Protein AF-A0A212PGL7-F1 (afdb_monomer_lite)

Structure (mmCIF, N/CA/C/O backbone):
data_AF-A0A212PGL7-F1
#
_entry.id   AF-A0A212PGL7-F1
#
loop_
_atom_site.group_PDB
_atom_site.id
_atom_site.type_symbol
_atom_site.label_atom_id
_atom_site.label_alt_id
_atom_site.label_comp_id
_atom_site.label_asym_id
_atom_site.label_entity_id
_atom_site.label_seq_id
_atom_site.pdbx_PDB_ins_code
_atom_site.Cartn_x
_atom_site.Cartn_y
_atom_site.Cartn_z
_atom_site.occupancy
_atom_site.B_iso_or_equiv
_atom_site.auth_seq_id
_atom_site.auth_comp_id
_atom_site.auth_asym_id
_atom_site.auth_atom_id
_atom_site.pdbx_PDB_model_num
ATOM 1 N N . MET A 1 1 ? -39.224 -59.302 7.781 1.00 40.62 1 MET A N 1
ATOM 2 C CA . MET A 1 1 ? -39.111 -58.197 6.806 1.00 40.62 1 MET A CA 1
ATOM 3 C C . MET A 1 1 ? -37.762 -57.538 7.035 1.00 40.62 1 MET A C 1
ATOM 5 O O . MET A 1 1 ? -37.390 -57.344 8.183 1.00 40.62 1 MET A O 1
ATOM 9 N N . LEU A 1 2 ? -36.988 -57.406 5.962 1.00 32.88 2 LEU A N 1
ATOM 10 C CA . LEU A 1 2 ? -35.527 -57.334 5.933 1.00 32.88 2 LEU A CA 1
ATOM 11 C C . LEU A 1 2 ? -35.011 -55.883 6.040 1.00 32.88 2 LEU A C 1
ATOM 13 O O . LEU A 1 2 ? -35.643 -54.968 5.524 1.00 32.88 2 LEU A O 1
ATOM 17 N N . ASN A 1 3 ? -33.850 -55.724 6.681 1.00 39.56 3 ASN A N 1
ATOM 18 C CA . ASN A 1 3 ? -33.019 -54.516 6.762 1.00 39.56 3 ASN A CA 1
ATOM 19 C C . ASN A 1 3 ? -32.731 -53.869 5.394 1.00 39.56 3 ASN A C 1
ATOM 21 O O . ASN A 1 3 ? -32.382 -54.588 4.459 1.00 39.56 3 ASN A O 1
ATOM 25 N N . LEU A 1 4 ? -32.670 -52.530 5.329 1.00 32.28 4 LEU A N 1
ATOM 26 C CA . LEU A 1 4 ? -31.783 -51.854 4.377 1.00 32.28 4 LEU A CA 1
ATOM 27 C C . LEU A 1 4 ? -31.206 -50.550 4.952 1.00 32.28 4 LEU A C 1
ATOM 29 O O . LEU A 1 4 ? -31.919 -49.671 5.427 1.00 32.28 4 LEU A O 1
ATOM 33 N N . ARG A 1 5 ? -29.875 -50.499 4.936 1.00 40.53 5 ARG A N 1
ATOM 34 C CA . ARG A 1 5 ? -28.955 -49.491 5.471 1.00 40.53 5 ARG A CA 1
ATOM 35 C C . ARG A 1 5 ? -28.359 -48.692 4.296 1.00 40.53 5 ARG A C 1
ATOM 37 O O . ARG A 1 5 ? -28.037 -49.305 3.290 1.00 40.53 5 ARG A O 1
ATOM 44 N N . TYR A 1 6 ? -28.166 -47.383 4.503 1.00 41.53 6 TYR A N 1
ATOM 45 C CA . TYR A 1 6 ? -27.217 -46.438 3.871 1.00 41.53 6 TYR A CA 1
ATOM 46 C C . TYR A 1 6 ? -27.016 -46.418 2.341 1.00 41.53 6 TYR A C 1
ATOM 48 O O . TYR A 1 6 ? -26.424 -47.332 1.785 1.00 41.53 6 TYR A O 1
ATOM 56 N N . MET A 1 7 ? -27.281 -45.257 1.719 1.00 32.94 7 MET A N 1
ATOM 57 C CA . MET A 1 7 ? -26.305 -44.565 0.851 1.00 32.94 7 MET A CA 1
ATOM 58 C C . MET A 1 7 ? -26.788 -43.131 0.548 1.00 32.94 7 MET A C 1
ATOM 60 O O . MET A 1 7 ? -27.557 -42.905 -0.381 1.00 32.94 7 MET A O 1
ATOM 64 N N . LEU A 1 8 ? -26.358 -42.147 1.347 1.00 35.44 8 LEU A N 1
ATOM 65 C CA . LEU A 1 8 ? -26.361 -40.747 0.912 1.00 35.44 8 LEU A CA 1
ATOM 66 C C . LEU A 1 8 ? -25.058 -40.553 0.128 1.00 35.44 8 LEU A C 1
ATOM 68 O O . LEU A 1 8 ? -23.976 -40.625 0.707 1.00 35.44 8 LEU A O 1
ATOM 72 N N . LEU A 1 9 ? -25.163 -40.388 -1.190 1.00 31.33 9 LEU A N 1
ATOM 73 C CA . LEU A 1 9 ? -24.034 -40.057 -2.052 1.00 31.33 9 LEU A CA 1
ATOM 74 C C . LEU A 1 9 ? -23.623 -38.604 -1.760 1.00 31.33 9 LEU A C 1
ATOM 76 O O . LEU A 1 9 ? -24.247 -37.660 -2.241 1.00 31.33 9 LEU A O 1
ATOM 80 N N . SER A 1 10 ? -22.589 -38.414 -0.947 1.00 36.22 10 SER A N 1
ATOM 81 C CA . SER A 1 10 ? -21.843 -37.161 -0.886 1.00 36.22 10 SER A CA 1
ATOM 82 C C . SER A 1 10 ? -21.049 -37.022 -2.186 1.00 36.22 10 SER A C 1
ATOM 84 O O . SER A 1 10 ? -20.003 -37.643 -2.370 1.00 36.22 10 SER A O 1
ATOM 86 N N . LEU A 1 11 ? -21.572 -36.225 -3.121 1.00 34.06 11 LEU A N 1
ATOM 87 C CA . LEU A 1 11 ? -20.849 -35.812 -4.318 1.00 34.06 11 LEU A CA 1
ATOM 88 C C . LEU A 1 11 ? -19.736 -34.846 -3.884 1.00 34.06 11 LEU A C 1
ATOM 90 O O . LEU A 1 11 ? -19.938 -33.637 -3.800 1.00 34.06 11 LEU A O 1
ATOM 94 N N . LEU A 1 12 ? -18.569 -35.396 -3.547 1.00 35.41 12 LEU A N 1
ATOM 95 C CA . LEU A 1 12 ? -17.335 -34.633 -3.408 1.00 35.41 12 LEU A CA 1
ATOM 96 C C . LEU A 1 12 ? -17.023 -34.057 -4.799 1.00 35.41 12 LEU A C 1
ATOM 98 O O . LEU A 1 12 ? -16.531 -34.771 -5.673 1.00 35.41 12 LEU A O 1
ATOM 102 N N . MET A 1 13 ? -17.356 -32.786 -5.041 1.00 37.06 13 MET A N 1
ATOM 103 C CA . MET A 1 13 ? -16.777 -32.067 -6.171 1.00 37.06 13 MET A CA 1
ATOM 104 C C . MET A 1 13 ? -15.282 -31.942 -5.889 1.00 37.06 13 MET A C 1
ATOM 106 O O . MET A 1 13 ? -14.848 -31.093 -5.114 1.00 37.06 13 MET A O 1
ATOM 110 N N . LEU A 1 14 ? -14.500 -32.833 -6.497 1.00 35.38 14 LEU A N 1
ATOM 111 C CA . LEU A 1 14 ? -13.075 -32.631 -6.684 1.00 35.38 14 LEU A CA 1
ATOM 112 C C . LEU A 1 14 ? -12.944 -31.385 -7.569 1.00 35.38 14 LEU A C 1
ATOM 114 O O . LEU A 1 14 ? -13.048 -31.472 -8.790 1.00 35.38 14 LEU A O 1
ATOM 118 N N . VAL A 1 15 ? -12.786 -30.211 -6.959 1.00 38.84 15 VAL A N 1
ATOM 119 C CA . VAL A 1 15 ? -12.237 -29.060 -7.675 1.00 38.84 15 VAL A CA 1
ATOM 120 C C . VAL A 1 15 ? -10.822 -29.494 -8.041 1.00 38.84 15 VAL A C 1
ATOM 122 O O . VAL A 1 15 ? -10.036 -29.768 -7.129 1.00 38.84 15 VAL A O 1
ATOM 125 N N . PRO A 1 16 ? -10.473 -29.641 -9.331 1.00 37.75 16 PRO A N 1
ATOM 126 C CA . PRO A 1 16 ? -9.085 -29.832 -9.678 1.00 37.75 16 PRO A CA 1
ATOM 127 C C . PRO A 1 16 ? -8.395 -28.561 -9.199 1.00 37.75 16 PRO A C 1
ATOM 129 O O . PRO A 1 16 ? -8.667 -27.475 -9.712 1.00 37.75 16 PRO A O 1
ATOM 132 N N . ALA A 1 17 ? -7.533 -28.689 -8.193 1.00 41.12 17 ALA A N 1
ATOM 133 C CA . ALA A 1 17 ? -6.483 -27.719 -7.967 1.00 41.12 17 ALA A CA 1
ATOM 134 C C . ALA A 1 17 ? -5.600 -27.780 -9.216 1.00 41.12 17 ALA A C 1
ATOM 136 O O . ALA A 1 17 ? -4.614 -28.512 -9.274 1.00 41.12 17 ALA A O 1
ATOM 137 N N . GLY A 1 18 ? -6.030 -27.090 -10.274 1.00 37.53 18 GLY A N 1
ATOM 138 C CA . GLY A 1 18 ? -5.170 -26.752 -11.380 1.00 37.53 18 GLY A CA 1
ATOM 139 C C . GLY A 1 18 ? -4.070 -25.924 -10.757 1.00 37.53 18 GLY A C 1
ATOM 140 O O . GLY A 1 18 ? -4.299 -24.774 -10.393 1.00 37.53 18 GLY A O 1
ATOM 141 N N . ALA A 1 19 ? -2.907 -26.539 -10.553 1.00 40.03 19 ALA A N 1
ATOM 142 C CA . ALA A 1 19 ? -1.693 -25.788 -10.341 1.00 40.03 19 ALA A CA 1
ATOM 143 C C . ALA A 1 19 ? -1.639 -24.792 -11.500 1.00 40.03 19 ALA A C 1
ATOM 145 O O . ALA A 1 19 ? -1.510 -25.197 -12.657 1.00 40.03 19 ALA A O 1
ATOM 146 N N . LEU A 1 20 ? -1.851 -23.510 -11.199 1.00 38.19 20 LEU A N 1
ATOM 147 C CA . LEU A 1 20 ? -1.552 -22.435 -12.126 1.00 38.19 20 LEU A CA 1
ATOM 148 C C . LEU A 1 20 ? -0.067 -22.599 -12.424 1.00 38.19 20 LEU A C 1
ATOM 150 O O . LEU A 1 20 ? 0.782 -22.276 -11.594 1.00 38.19 20 LEU A O 1
ATOM 154 N N . ALA A 1 21 ? 0.243 -23.221 -13.561 1.00 40.22 21 ALA A N 1
ATOM 155 C CA . ALA A 1 21 ? 1.594 -23.238 -14.070 1.00 40.22 21 ALA A CA 1
ATOM 156 C C . ALA A 1 21 ? 2.000 -21.771 -14.172 1.00 40.22 21 ALA A C 1
ATOM 158 O O . ALA A 1 21 ? 1.313 -20.988 -14.833 1.00 40.22 21 ALA A O 1
ATOM 159 N N . ALA A 1 22 ? 3.064 -21.390 -13.461 1.00 38.34 22 ALA A N 1
ATOM 160 C CA . ALA A 1 22 ? 3.652 -20.077 -13.646 1.00 38.34 22 ALA A CA 1
ATOM 161 C C . ALA A 1 22 ? 3.856 -19.884 -15.158 1.00 38.34 22 ALA A C 1
ATOM 163 O O . ALA A 1 22 ? 4.345 -20.817 -15.812 1.00 38.34 22 ALA A O 1
ATOM 164 N N . PRO A 1 23 ? 3.428 -18.749 -15.736 1.00 46.75 23 PRO A N 1
ATOM 165 C CA . PRO A 1 23 ? 3.606 -18.516 -17.159 1.00 46.75 23 PRO A CA 1
ATOM 166 C C . PRO A 1 23 ? 5.081 -18.733 -17.500 1.00 46.75 23 PRO A C 1
ATOM 168 O O . PRO A 1 23 ? 5.967 -18.283 -16.770 1.00 46.75 23 PRO A O 1
ATOM 171 N N . ALA A 1 24 ? 5.344 -19.486 -18.570 1.00 53.84 24 ALA A N 1
ATOM 172 C CA . ALA A 1 24 ? 6.706 -19.695 -19.035 1.00 53.84 24 ALA A CA 1
ATOM 173 C C . ALA A 1 24 ? 7.355 -18.322 -19.250 1.00 53.84 24 ALA A C 1
ATOM 175 O O . ALA A 1 24 ? 6.791 -17.476 -19.946 1.00 53.84 24 ALA A O 1
ATOM 176 N N . ILE A 1 25 ? 8.508 -18.090 -18.619 1.00 57.72 25 ILE A N 1
ATOM 177 C CA . ILE A 1 25 ? 9.246 -16.834 -18.757 1.00 57.72 25 ILE A CA 1
ATOM 178 C C . ILE A 1 25 ? 9.606 -16.675 -20.233 1.00 57.72 25 ILE A C 1
ATOM 180 O O . ILE A 1 25 ? 10.371 -17.465 -20.785 1.00 57.72 25 ILE A O 1
ATOM 184 N N . GLN A 1 26 ? 9.032 -15.660 -20.869 1.00 68.56 26 GLN A N 1
ATOM 185 C CA . GLN A 1 26 ? 9.339 -15.307 -22.243 1.00 68.56 26 GLN A CA 1
ATOM 186 C C . GLN A 1 26 ? 10.597 -14.438 -22.261 1.00 68.56 26 GLN A C 1
ATOM 188 O O . GLN A 1 26 ? 10.611 -13.346 -21.696 1.00 68.56 26 GLN A O 1
ATOM 193 N N . LEU A 1 27 ? 11.669 -14.946 -22.868 1.00 74.50 27 LEU A N 1
ATOM 194 C CA . LEU A 1 27 ? 12.913 -14.198 -23.035 1.00 74.50 27 LEU A CA 1
ATOM 195 C C . LEU A 1 27 ? 12.849 -13.337 -24.303 1.00 74.50 27 LEU A C 1
ATOM 197 O O . LEU A 1 27 ? 12.270 -13.785 -25.295 1.00 74.50 27 LEU A O 1
ATOM 201 N N . PRO A 1 28 ? 13.442 -12.132 -24.293 1.00 78.31 28 PRO A N 1
ATOM 202 C CA . PRO A 1 28 ? 13.680 -11.356 -25.500 1.00 78.31 28 PRO A CA 1
ATOM 203 C C . PRO A 1 28 ? 14.437 -12.137 -26.567 1.00 78.31 28 PRO A C 1
ATOM 205 O O . PRO A 1 28 ? 15.391 -12.840 -26.238 1.00 78.31 28 PRO A O 1
ATOM 208 N N . GLN A 1 29 ? 14.081 -11.924 -27.833 1.00 86.12 29 GLN A N 1
ATOM 209 C CA . GLN A 1 29 ? 15.065 -12.065 -28.905 1.00 86.12 29 GLN A CA 1
ATOM 210 C C . GLN A 1 29 ? 16.210 -11.071 -28.664 1.00 86.12 29 GLN A C 1
ATOM 212 O O . GLN A 1 29 ? 15.991 -9.961 -28.177 1.00 86.12 29 GLN A O 1
ATOM 217 N N . THR A 1 30 ? 17.427 -11.458 -29.021 1.00 77.62 30 THR A N 1
ATOM 218 C CA . THR A 1 30 ? 18.647 -10.649 -28.839 1.00 77.62 30 THR A CA 1
ATOM 219 C C . THR A 1 30 ? 18.775 -9.482 -29.825 1.00 77.62 30 THR A C 1
ATOM 221 O O . THR A 1 30 ? 19.665 -8.642 -29.680 1.00 77.62 30 THR A O 1
ATOM 224 N N . GLY A 1 31 ? 17.912 -9.460 -30.845 1.00 79.06 31 GLY A N 1
ATOM 225 C CA . GLY A 1 31 ? 17.992 -8.553 -31.986 1.00 79.06 31 GLY A CA 1
ATOM 226 C C . GLY A 1 31 ? 18.817 -9.090 -33.158 1.00 79.06 31 GLY A C 1
ATOM 227 O O . GLY A 1 31 ? 18.756 -8.502 -34.229 1.00 79.06 31 GLY A O 1
ATOM 228 N N . GLN A 1 32 ? 19.534 -10.215 -33.022 1.00 81.94 32 GLN A N 1
ATOM 229 C CA . GLN A 1 32 ? 20.301 -10.765 -34.143 1.00 81.94 32 GLN A CA 1
ATOM 230 C C . GLN A 1 32 ? 19.368 -11.292 -35.246 1.00 81.94 32 GLN A C 1
ATOM 232 O O . GLN A 1 32 ? 18.540 -12.175 -35.012 1.00 81.94 32 GLN A O 1
ATOM 237 N N . THR A 1 33 ? 19.510 -10.756 -36.461 1.00 85.00 33 THR A N 1
ATOM 238 C CA . THR A 1 33 ? 18.736 -11.191 -37.635 1.00 85.00 33 THR A CA 1
ATOM 239 C C . THR A 1 33 ? 19.584 -11.873 -38.711 1.00 85.00 33 THR A C 1
ATOM 241 O O . THR A 1 33 ? 19.052 -12.710 -39.448 1.00 85.00 33 THR A O 1
ATOM 244 N N . SER A 1 34 ? 20.881 -11.574 -38.762 1.00 84.94 34 SER A N 1
ATOM 245 C CA . SER A 1 34 ? 21.840 -12.121 -39.726 1.00 84.94 34 SER A CA 1
ATOM 246 C C . SER A 1 34 ? 22.631 -13.311 -39.172 1.00 84.94 34 SER A C 1
ATOM 248 O O . SER A 1 34 ? 22.747 -13.481 -37.958 1.00 84.94 34 SER A O 1
ATOM 250 N N . CYS A 1 35 ? 23.172 -14.138 -40.072 1.00 84.69 35 CYS A N 1
ATOM 251 C CA . CYS A 1 35 ? 24.060 -15.255 -39.745 1.00 84.69 35 CYS A CA 1
ATOM 252 C C . CYS A 1 35 ? 25.445 -15.033 -40.355 1.00 84.69 35 CYS A C 1
ATOM 254 O O . CYS A 1 35 ? 25.581 -14.314 -41.342 1.00 84.69 35 CYS A O 1
ATOM 256 N N . TYR A 1 36 ? 26.471 -15.677 -39.799 1.00 80.38 36 TYR A N 1
ATOM 257 C CA . TYR A 1 36 ? 27.863 -15.453 -40.199 1.00 80.38 36 TYR A CA 1
ATOM 258 C C . TYR A 1 36 ? 28.594 -16.767 -40.484 1.00 80.38 36 TYR A C 1
ATOM 260 O O . TYR A 1 36 ? 28.324 -17.802 -39.866 1.00 80.38 36 TYR A O 1
ATOM 268 N N . ASP A 1 37 ? 29.521 -16.747 -41.442 1.00 77.25 37 ASP A N 1
ATOM 269 C CA . ASP A 1 37 ? 30.426 -17.870 -41.689 1.00 77.25 37 ASP A CA 1
ATOM 270 C C . ASP A 1 37 ? 31.614 -17.876 -40.701 1.00 77.25 37 ASP A C 1
ATOM 272 O O . ASP A 1 37 ? 31.774 -16.989 -39.868 1.00 77.25 37 ASP A O 1
ATOM 276 N N . ALA A 1 38 ? 32.492 -18.883 -40.775 1.00 75.75 38 ALA A N 1
ATOM 277 C CA . ALA A 1 38 ? 33.654 -18.964 -39.874 1.00 75.75 38 ALA A CA 1
ATOM 278 C C . ALA A 1 38 ? 34.794 -17.985 -40.200 1.00 75.75 38 ALA A C 1
ATOM 280 O O . ALA A 1 38 ? 35.778 -17.933 -39.466 1.00 75.75 38 ALA A O 1
ATOM 281 N N . ALA A 1 39 ? 34.696 -17.268 -41.318 1.00 76.56 39 ALA A N 1
ATOM 282 C CA . ALA A 1 39 ? 35.541 -16.124 -41.627 1.00 76.56 39 ALA A CA 1
ATOM 283 C C . ALA A 1 39 ? 34.852 -14.806 -41.242 1.00 76.56 39 ALA A C 1
ATOM 285 O O . ALA A 1 39 ? 35.385 -13.741 -41.549 1.00 76.56 39 ALA A O 1
ATOM 286 N N . ASN A 1 40 ? 33.716 -14.894 -40.541 1.00 71.25 40 ASN A N 1
ATOM 287 C CA . ASN A 1 40 ? 32.960 -13.784 -40.007 1.00 71.25 40 ASN A CA 1
ATOM 288 C C . ASN A 1 40 ? 32.309 -12.879 -41.070 1.00 71.25 40 ASN A C 1
ATOM 290 O O . ASN A 1 40 ? 32.020 -11.710 -40.832 1.00 71.25 40 ASN A O 1
ATOM 294 N N . ASN A 1 41 ? 32.065 -13.408 -42.265 1.00 77.25 41 ASN A N 1
ATOM 295 C CA . ASN A 1 41 ? 31.288 -12.687 -43.267 1.00 77.25 41 ASN A CA 1
ATOM 296 C C . ASN A 1 41 ? 29.801 -12.934 -43.030 1.00 77.25 41 ASN A C 1
ATOM 298 O O . ASN A 1 41 ? 29.408 -14.072 -42.757 1.00 77.25 41 ASN A O 1
ATOM 302 N N . GLU A 1 42 ? 28.984 -11.890 -43.178 1.00 80.81 42 GLU A N 1
ATOM 303 C CA . GLU A 1 42 ? 27.530 -12.036 -43.203 1.00 80.81 42 GLU A CA 1
ATOM 304 C C . GLU A 1 42 ? 27.128 -12.960 -44.360 1.00 80.81 42 GLU A C 1
ATOM 306 O O . GLU A 1 42 ? 27.537 -12.783 -45.512 1.00 80.81 42 GLU A O 1
ATOM 311 N N . VAL A 1 43 ? 26.317 -13.961 -44.043 1.00 83.50 43 VAL A N 1
ATOM 312 C CA . VAL A 1 43 ? 25.769 -14.931 -44.983 1.00 83.50 43 VAL A CA 1
ATOM 313 C C . VAL A 1 43 ? 24.283 -15.116 -44.712 1.00 83.50 43 VAL A C 1
ATOM 315 O O . VAL A 1 43 ? 23.773 -14.868 -43.619 1.00 83.50 43 VAL A O 1
ATOM 318 N N . SER A 1 44 ? 23.559 -15.608 -45.712 1.00 85.50 44 SER A N 1
ATOM 319 C CA . SER A 1 44 ? 22.186 -16.045 -45.486 1.00 85.50 44 SER A CA 1
ATOM 320 C C . SER A 1 44 ? 22.169 -17.172 -44.453 1.00 85.50 44 SER A C 1
ATOM 322 O O . SER A 1 44 ? 22.901 -18.157 -44.580 1.00 85.50 44 SER A O 1
ATOM 324 N N . CYS A 1 45 ? 21.257 -17.081 -43.484 1.00 82.75 45 CYS A N 1
ATOM 325 C CA . CYS A 1 45 ? 20.999 -18.149 -42.516 1.00 82.75 45 CYS A CA 1
ATOM 326 C C . CYS A 1 45 ? 20.573 -19.483 -43.165 1.00 82.75 45 CYS A C 1
ATOM 328 O O . CYS A 1 45 ? 20.518 -20.512 -42.498 1.00 82.75 45 CYS A O 1
ATOM 330 N N . ALA A 1 46 ? 20.265 -19.481 -44.467 1.00 79.69 46 ALA A N 1
ATOM 331 C CA . ALA A 1 46 ? 19.899 -20.670 -45.226 1.00 79.69 46 ALA A CA 1
ATOM 332 C C . ALA A 1 46 ? 21.070 -21.338 -45.980 1.00 79.69 46 ALA A C 1
ATOM 334 O O . ALA A 1 46 ? 20.899 -22.469 -46.442 1.00 79.69 46 ALA A O 1
ATOM 335 N N . ASP A 1 47 ? 22.224 -20.675 -46.134 1.00 69.38 47 ASP A N 1
ATOM 336 C CA . ASP A 1 47 ? 23.228 -21.067 -47.138 1.00 69.38 47 ASP A CA 1
ATOM 337 C C . ASP A 1 47 ? 24.222 -22.140 -46.650 1.00 69.38 47 ASP A C 1
ATOM 339 O O . ASP A 1 47 ? 24.543 -23.057 -47.407 1.00 69.38 47 ASP A O 1
ATOM 343 N N . ASP A 1 48 ? 24.679 -22.093 -45.390 1.00 68.62 48 ASP A N 1
ATOM 344 C CA . ASP A 1 48 ? 25.553 -23.126 -44.802 1.00 68.62 48 ASP A CA 1
ATOM 345 C C . ASP A 1 48 ? 24.854 -23.819 -43.632 1.00 68.62 48 ASP A C 1
ATOM 347 O O . ASP A 1 48 ? 25.003 -23.441 -42.469 1.00 68.62 48 ASP A O 1
ATOM 351 N N . VAL A 1 49 ? 24.097 -24.871 -43.942 1.00 65.50 49 VAL A N 1
ATOM 352 C CA . VAL A 1 49 ? 23.282 -25.630 -42.980 1.00 65.50 49 VAL A CA 1
ATOM 353 C C . VAL A 1 49 ? 24.084 -26.174 -41.787 1.00 65.50 49 VAL A C 1
ATOM 355 O O . VAL A 1 49 ? 23.488 -26.459 -40.752 1.00 65.50 49 VAL A O 1
ATOM 358 N N . PHE A 1 50 ? 25.409 -26.323 -41.891 1.00 65.94 50 PHE A N 1
ATOM 359 C CA . PHE A 1 50 ? 26.241 -26.825 -40.793 1.00 65.94 50 PHE A CA 1
ATOM 360 C C . PHE A 1 50 ? 26.799 -25.722 -39.891 1.00 65.94 50 PHE A C 1
ATOM 362 O O . PHE A 1 50 ? 27.132 -26.012 -38.744 1.00 65.94 50 PHE A O 1
ATOM 369 N N . ARG A 1 51 ? 26.923 -24.487 -40.394 1.00 70.38 51 ARG A N 1
ATOM 370 C CA . ARG A 1 51 ? 27.501 -23.358 -39.643 1.00 70.38 51 ARG A CA 1
ATOM 371 C C . ARG A 1 51 ? 26.483 -22.303 -39.243 1.00 70.38 51 ARG A C 1
ATOM 373 O O . ARG A 1 51 ? 26.617 -21.728 -38.172 1.00 70.38 51 ARG A O 1
ATOM 380 N N . THR A 1 52 ? 25.495 -22.053 -40.094 1.00 73.19 52 THR A N 1
ATOM 381 C CA . THR A 1 52 ? 24.476 -21.011 -39.895 1.00 73.19 52 THR A CA 1
ATOM 382 C C . THR A 1 52 ? 23.258 -21.524 -39.138 1.00 73.19 52 THR A C 1
ATOM 384 O O . THR A 1 52 ? 22.643 -20.757 -38.401 1.00 73.19 52 THR A O 1
ATOM 387 N N . ARG A 1 53 ? 22.947 -22.831 -39.221 1.00 78.56 53 ARG A N 1
ATOM 388 C CA . ARG A 1 53 ? 21.863 -23.386 -38.407 1.00 78.56 53 ARG A CA 1
ATOM 389 C C . ARG A 1 53 ? 22.202 -23.362 -36.932 1.00 78.56 53 ARG A C 1
ATOM 391 O O . ARG A 1 53 ? 23.253 -23.839 -36.513 1.00 78.56 53 ARG A O 1
ATOM 398 N N . GLY A 1 54 ? 21.243 -22.898 -36.148 1.00 78.06 54 GLY A N 1
ATOM 399 C CA . GLY A 1 54 ? 21.383 -22.800 -34.705 1.00 78.06 54 GLY A CA 1
ATOM 400 C C . GLY A 1 54 ? 22.086 -21.529 -34.227 1.00 78.06 54 GLY A C 1
ATOM 401 O O . GLY A 1 54 ? 22.195 -21.341 -33.016 1.00 78.06 54 GLY A O 1
ATOM 402 N N . GLN A 1 55 ? 22.529 -20.661 -35.145 1.00 83.44 55 GLN A N 1
ATOM 403 C CA . GLN A 1 55 ? 22.890 -19.290 -34.796 1.00 83.44 55 GLN A CA 1
ATOM 404 C C . GLN A 1 55 ? 21.645 -18.520 -34.366 1.00 83.44 55 GLN A C 1
ATOM 406 O O . GLN A 1 55 ? 20.512 -18.872 -34.701 1.00 83.44 55 GLN A O 1
ATOM 411 N N . ASP A 1 56 ? 21.857 -17.447 -33.624 1.00 79.31 56 ASP A N 1
ATOM 412 C CA . ASP A 1 56 ? 20.761 -16.677 -33.062 1.00 79.31 56 ASP A CA 1
ATOM 413 C C . ASP A 1 56 ? 19.962 -15.938 -34.153 1.00 79.31 56 ASP A C 1
ATOM 415 O O . ASP A 1 56 ? 18.735 -15.894 -34.083 1.00 79.31 56 ASP A O 1
ATOM 419 N N . GLY A 1 57 ? 20.618 -15.522 -35.246 1.00 83.00 57 GLY A N 1
ATOM 420 C CA . GLY A 1 57 ? 19.960 -15.027 -36.465 1.00 83.00 57 GLY A CA 1
ATOM 421 C C . GLY A 1 57 ? 19.068 -16.046 -37.196 1.00 83.00 57 GLY A C 1
ATOM 422 O O . GLY A 1 57 ? 18.080 -15.644 -37.821 1.00 83.00 57 GLY A O 1
ATOM 423 N N . ASP A 1 58 ? 19.370 -17.348 -37.081 1.00 86.31 58 ASP A N 1
ATOM 424 C CA . ASP A 1 58 ? 18.593 -18.464 -37.654 1.00 86.31 58 ASP A CA 1
ATOM 425 C C . ASP A 1 58 ? 17.423 -18.862 -36.741 1.00 86.31 58 ASP A C 1
ATOM 427 O O . ASP A 1 58 ? 16.283 -18.975 -37.192 1.00 86.31 58 ASP A O 1
ATOM 431 N N . ILE A 1 59 ? 17.678 -19.035 -35.438 1.00 86.19 59 ILE A N 1
ATOM 432 C CA . ILE A 1 59 ? 16.652 -19.473 -34.481 1.00 86.19 59 ILE A CA 1
ATOM 433 C C . ILE A 1 59 ? 15.692 -18.330 -34.131 1.00 86.19 59 ILE A C 1
ATOM 435 O O . ILE A 1 59 ? 14.485 -18.557 -34.010 1.00 86.19 59 ILE A O 1
ATOM 439 N N . ARG A 1 60 ? 16.228 -17.123 -33.900 1.00 85.50 60 ARG A N 1
ATOM 440 C CA . ARG A 1 60 ? 15.520 -15.955 -33.353 1.00 85.50 60 ARG A CA 1
ATOM 441 C C . ARG A 1 60 ? 14.639 -16.350 -32.167 1.00 85.50 60 ARG A C 1
ATOM 443 O O . ARG A 1 60 ? 13.431 -16.097 -32.137 1.00 85.50 60 ARG A O 1
ATOM 450 N N . ALA A 1 61 ? 15.232 -17.055 -31.205 1.00 82.56 61 ALA A N 1
ATOM 451 C CA . ALA A 1 61 ? 14.501 -17.584 -30.060 1.00 82.56 61 ALA A CA 1
ATOM 452 C C . ALA A 1 61 ? 13.975 -16.450 -29.174 1.00 82.56 61 ALA A C 1
ATOM 454 O O . ALA A 1 61 ? 14.678 -15.484 -28.900 1.00 82.56 61 ALA A O 1
ATOM 455 N N . GLY A 1 62 ? 12.757 -16.611 -28.662 1.00 84.12 62 GLY A N 1
ATOM 456 C CA . GLY A 1 62 ? 12.156 -15.658 -27.735 1.00 84.12 62 GLY A CA 1
ATOM 457 C C . GLY A 1 62 ? 11.097 -14.768 -28.376 1.00 84.12 62 GLY A C 1
ATOM 458 O O . GLY A 1 62 ? 10.574 -15.056 -29.452 1.00 84.12 62 GLY A O 1
ATOM 459 N N . VAL A 1 63 ? 10.737 -13.706 -27.663 1.00 85.31 63 VAL A N 1
ATOM 460 C CA . VAL A 1 63 ? 9.722 -12.740 -28.085 1.00 85.31 63 VAL A CA 1
ATOM 461 C C . VAL A 1 63 ? 10.398 -11.607 -28.857 1.00 85.31 63 VAL A C 1
ATOM 463 O O . VAL A 1 63 ? 11.310 -10.979 -28.309 1.00 85.31 63 VAL A O 1
ATOM 466 N N . PRO A 1 64 ? 9.967 -11.326 -30.102 1.00 84.81 64 PRO A N 1
ATOM 467 C CA . PRO A 1 64 ? 10.438 -10.166 -30.848 1.00 84.81 64 PRO A CA 1
ATOM 468 C C . PRO A 1 64 ? 10.208 -8.871 -30.071 1.00 84.81 64 PRO A C 1
ATOM 470 O O . PRO A 1 64 ? 9.162 -8.695 -29.439 1.00 84.81 64 PRO A O 1
ATOM 473 N N . ALA A 1 65 ? 11.168 -7.950 -30.137 1.00 82.62 65 ALA A N 1
ATOM 474 C CA . ALA A 1 65 ? 10.985 -6.626 -29.563 1.00 82.62 65 ALA A CA 1
ATOM 475 C C . ALA A 1 65 ? 9.805 -5.897 -30.249 1.00 82.62 65 ALA A C 1
ATOM 477 O O . ALA A 1 65 ? 9.581 -6.068 -31.450 1.00 82.62 65 ALA A O 1
ATOM 478 N N . PRO A 1 66 ? 9.023 -5.083 -29.516 1.00 85.56 66 PRO A N 1
ATOM 479 C CA . PRO A 1 66 ? 8.020 -4.218 -30.132 1.00 85.56 66 PRO A CA 1
ATOM 480 C C . PRO A 1 66 ? 8.692 -3.211 -31.064 1.00 85.56 66 PRO A C 1
ATOM 482 O O . PRO A 1 66 ? 9.761 -2.724 -30.730 1.00 85.56 66 PRO A O 1
ATOM 485 N N . GLU A 1 67 ? 8.026 -2.798 -32.145 1.00 84.44 67 GLU A N 1
ATOM 486 C CA . GLU A 1 67 ? 8.541 -1.741 -33.026 1.00 84.44 67 GLU A CA 1
ATOM 487 C C . GLU A 1 67 ? 7.754 -0.423 -32.874 1.00 84.44 67 GLU A C 1
ATOM 489 O O . GLU A 1 67 ? 6.514 -0.434 -32.946 1.00 84.44 67 GLU A O 1
ATOM 494 N N . PRO A 1 68 ? 8.415 0.723 -32.597 1.00 87.19 68 PRO A N 1
ATOM 495 C CA . PRO A 1 68 ? 9.788 0.837 -32.071 1.00 87.19 68 PRO A CA 1
ATOM 496 C C . PRO A 1 68 ? 9.879 0.303 -30.631 1.00 87.19 68 PRO A C 1
ATOM 498 O O . PRO A 1 68 ? 8.903 0.459 -29.888 1.00 87.19 68 PRO A O 1
ATOM 501 N N . ARG A 1 69 ? 11.021 -0.263 -30.205 1.00 88.31 69 ARG A N 1
ATOM 502 C CA . ARG A 1 69 ? 11.186 -0.803 -28.834 1.00 88.31 69 ARG A CA 1
ATOM 503 C C . ARG A 1 69 ? 11.157 0.312 -27.805 1.00 88.31 69 ARG A C 1
ATOM 505 O O . ARG A 1 69 ? 10.404 0.245 -26.832 1.00 88.31 69 ARG A O 1
ATOM 512 N N . PHE A 1 70 ? 11.947 1.354 -28.048 1.00 91.25 70 PHE A N 1
ATOM 513 C CA . PHE A 1 70 ? 12.020 2.499 -27.158 1.00 91.25 70 PHE A CA 1
ATOM 514 C C . PHE A 1 70 ? 11.129 3.642 -27.639 1.00 91.25 70 PHE A C 1
ATOM 516 O O . PHE A 1 70 ? 11.222 4.105 -28.775 1.00 91.25 70 PHE A O 1
ATOM 523 N N . ARG A 1 71 ? 10.286 4.152 -26.742 1.00 89.06 71 ARG A N 1
ATOM 524 C CA . ARG A 1 71 ? 9.600 5.432 -26.919 1.00 89.06 71 ARG A CA 1
ATOM 525 C C . ARG A 1 71 ? 10.493 6.536 -26.373 1.00 89.06 71 ARG A C 1
ATOM 527 O O . ARG A 1 71 ? 10.714 6.645 -25.166 1.00 89.06 71 ARG A O 1
ATOM 534 N N . ASN A 1 72 ? 11.004 7.353 -27.283 1.00 82.94 72 ASN A N 1
ATOM 535 C CA . ASN A 1 72 ? 11.850 8.489 -26.958 1.00 82.94 72 ASN A CA 1
ATOM 536 C C . ASN A 1 72 ? 10.996 9.723 -26.633 1.00 82.94 72 ASN A C 1
ATOM 538 O O . ASN A 1 72 ? 10.433 10.359 -27.527 1.00 82.94 72 ASN A O 1
ATOM 542 N N . PHE A 1 73 ? 10.955 10.108 -25.359 1.00 77.69 73 PHE A N 1
ATOM 543 C CA . PHE A 1 73 ? 10.298 11.336 -24.922 1.00 77.69 73 PHE A CA 1
ATOM 544 C C . PHE A 1 73 ? 11.316 12.469 -24.867 1.00 77.69 73 PHE A C 1
ATOM 546 O O . PHE A 1 73 ? 11.791 12.863 -23.802 1.00 77.69 73 PHE A O 1
ATOM 553 N N . THR A 1 74 ? 11.680 12.993 -26.040 1.00 74.00 74 THR A N 1
ATOM 554 C CA . THR A 1 74 ? 12.790 13.950 -26.158 1.00 74.00 74 THR A CA 1
ATOM 555 C C . THR A 1 74 ? 12.610 15.206 -25.305 1.00 74.00 74 THR A C 1
ATOM 557 O O . THR A 1 74 ? 13.600 15.695 -24.769 1.00 74.00 74 THR A O 1
ATOM 560 N N . SER A 1 75 ? 11.377 15.683 -25.124 1.00 78.00 75 SER A N 1
ATOM 561 C CA . SER A 1 75 ? 11.055 16.819 -24.251 1.00 78.00 75 SER A CA 1
ATOM 562 C C . SER A 1 75 ? 11.265 16.536 -22.760 1.00 78.00 75 SER A C 1
ATOM 564 O O . SER A 1 75 ? 11.477 17.472 -21.997 1.00 78.00 75 SER A O 1
ATOM 566 N N . ASN A 1 76 ? 11.224 15.263 -22.355 1.00 82.00 76 ASN A N 1
ATOM 567 C CA . ASN A 1 76 ? 11.175 14.849 -20.953 1.00 82.00 76 ASN A CA 1
ATOM 568 C C . ASN A 1 76 ? 12.455 14.125 -20.500 1.00 82.00 76 ASN A C 1
ATOM 570 O O . ASN A 1 76 ? 12.553 13.726 -19.345 1.00 82.00 76 ASN A O 1
ATOM 574 N N . GLY A 1 77 ? 13.442 13.939 -21.384 1.00 89.56 77 GLY A N 1
ATOM 575 C CA . GLY A 1 77 ? 14.759 13.407 -21.008 1.00 89.56 77 GLY A CA 1
ATOM 576 C C . GLY A 1 77 ? 14.798 11.929 -20.607 1.00 89.56 77 GLY A C 1
ATOM 577 O O . GLY A 1 77 ? 15.747 11.500 -19.953 1.00 89.56 77 GLY A O 1
ATOM 578 N N . ILE A 1 78 ? 13.796 11.143 -21.008 1.00 92.69 78 ILE A N 1
ATOM 579 C CA . ILE A 1 78 ? 13.663 9.724 -20.648 1.00 92.69 78 ILE A CA 1
ATOM 580 C C . ILE A 1 78 ? 13.433 8.827 -21.869 1.00 92.69 78 ILE A C 1
ATOM 582 O O . ILE A 1 78 ? 12.963 9.281 -22.917 1.00 92.69 78 ILE A O 1
ATOM 586 N N . MET A 1 79 ? 13.742 7.541 -21.702 1.00 93.81 79 MET A N 1
ATOM 587 C CA . MET A 1 79 ? 13.547 6.478 -22.688 1.00 93.81 79 MET A CA 1
ATOM 588 C C . MET A 1 79 ? 12.644 5.391 -22.100 1.00 93.81 79 MET A C 1
ATOM 590 O O . MET A 1 79 ? 13.051 4.684 -21.184 1.00 93.81 79 MET A O 1
ATOM 594 N N . SER A 1 80 ? 11.419 5.246 -22.605 1.00 90.19 80 SER A N 1
ATOM 595 C CA . SER A 1 80 ? 10.518 4.154 -22.204 1.00 90.19 80 SER A CA 1
ATOM 596 C C . SER A 1 80 ? 10.803 2.916 -23.047 1.00 90.19 80 SER A C 1
ATOM 598 O O . SER A 1 80 ? 10.773 2.994 -24.270 1.00 90.19 80 SER A O 1
ATOM 600 N N . ASP A 1 81 ? 11.081 1.787 -22.410 1.00 91.25 81 ASP A N 1
ATOM 601 C CA . ASP A 1 81 ? 11.309 0.490 -23.037 1.00 91.25 81 ASP A CA 1
ATOM 602 C C . ASP A 1 81 ? 10.013 -0.329 -23.029 1.00 91.25 81 ASP A C 1
ATOM 604 O O . ASP A 1 81 ? 9.586 -0.816 -21.986 1.00 91.25 81 ASP A O 1
ATOM 608 N N . ARG A 1 82 ? 9.389 -0.506 -24.197 1.00 86.31 82 ARG A N 1
ATOM 609 C CA . ARG A 1 82 ? 8.122 -1.249 -24.347 1.00 86.31 82 ARG A CA 1
ATOM 610 C C . ARG A 1 82 ? 8.283 -2.761 -24.208 1.00 86.31 82 ARG A C 1
ATOM 612 O O . ARG A 1 82 ? 7.288 -3.476 -24.239 1.00 86.31 82 ARG A O 1
ATOM 619 N N . MET A 1 83 ? 9.519 -3.253 -24.166 1.00 85.25 83 MET A N 1
ATOM 620 C CA . MET A 1 83 ? 9.802 -4.672 -23.992 1.00 85.25 83 MET A CA 1
ATOM 621 C C . MET A 1 83 ? 9.888 -5.053 -22.515 1.00 85.25 83 MET A C 1
ATOM 623 O O . MET A 1 83 ? 9.475 -6.145 -22.136 1.00 85.25 83 MET A O 1
ATOM 627 N N . THR A 1 84 ? 10.441 -4.161 -21.692 1.00 85.25 84 THR A N 1
ATOM 628 C CA . THR A 1 84 ? 10.686 -4.407 -20.262 1.00 85.25 84 THR A CA 1
ATOM 629 C C . THR A 1 84 ? 9.774 -3.598 -19.342 1.00 85.25 84 THR A C 1
ATOM 631 O O . THR A 1 84 ? 9.809 -3.802 -18.130 1.00 85.25 84 THR A O 1
ATOM 634 N N . ASP A 1 85 ? 8.984 -2.671 -19.896 1.00 83.12 85 ASP A N 1
ATOM 635 C CA . ASP A 1 85 ? 8.231 -1.646 -19.166 1.00 83.12 85 ASP A CA 1
ATOM 636 C C . ASP A 1 85 ? 9.102 -0.840 -18.190 1.00 83.12 85 ASP A C 1
ATOM 638 O O . ASP A 1 85 ? 8.640 -0.347 -17.157 1.00 83.12 85 ASP A O 1
ATOM 642 N N . LEU A 1 86 ? 10.386 -0.682 -18.511 1.00 88.94 86 LEU A N 1
ATOM 643 C CA . LEU A 1 86 ? 11.295 0.194 -17.785 1.00 88.94 86 LEU A CA 1
ATOM 644 C C . LEU A 1 86 ? 11.353 1.570 -18.441 1.00 88.94 86 LEU A C 1
ATOM 646 O O . LEU A 1 86 ? 11.181 1.737 -19.645 1.00 88.94 86 LEU A O 1
ATOM 650 N N . VAL A 1 87 ? 11.640 2.576 -17.631 1.00 91.25 87 VAL A N 1
ATOM 651 C CA . VAL A 1 87 ? 11.959 3.932 -18.060 1.00 91.25 87 VAL A CA 1
ATOM 652 C C . VAL A 1 87 ? 13.396 4.194 -17.672 1.00 91.25 87 VAL A C 1
ATOM 654 O O . VAL A 1 87 ? 13.739 4.145 -16.494 1.00 91.25 87 VAL A O 1
ATOM 657 N N . TRP A 1 88 ? 14.220 4.483 -18.664 1.00 94.88 88 TRP A N 1
ATOM 658 C CA . TRP A 1 88 ? 15.635 4.764 -18.511 1.00 94.88 88 TRP A CA 1
ATOM 659 C C . TRP A 1 88 ? 15.892 6.265 -18.563 1.00 94.88 88 TRP A C 1
ATOM 661 O O . TRP A 1 88 ? 15.236 6.998 -19.313 1.00 94.88 88 TRP A O 1
ATOM 671 N N . THR A 1 89 ? 16.895 6.730 -17.820 1.00 95.06 89 THR A N 1
ATOM 672 C CA . THR A 1 89 ? 17.480 8.049 -18.075 1.00 95.06 89 THR A CA 1
ATOM 673 C C . THR A 1 89 ? 18.010 8.087 -19.502 1.00 95.06 89 THR A C 1
ATOM 675 O O . THR A 1 89 ? 18.738 7.188 -19.926 1.00 95.06 89 THR A O 1
ATOM 678 N N . ARG A 1 90 ? 17.668 9.131 -20.263 1.00 94.12 90 ARG A N 1
ATOM 679 C CA . ARG A 1 90 ? 18.124 9.241 -21.654 1.00 94.12 90 ARG A CA 1
ATOM 680 C C . ARG A 1 90 ? 19.624 9.506 -21.753 1.00 94.12 90 ARG A C 1
ATOM 682 O O . ARG A 1 90 ? 20.269 9.017 -22.677 1.00 94.12 90 ARG A O 1
ATOM 689 N N . ASN A 1 91 ? 20.164 10.306 -20.837 1.00 94.56 91 ASN A N 1
ATOM 690 C CA . ASN A 1 91 ? 21.595 10.546 -20.725 1.00 94.56 91 ASN A CA 1
ATOM 691 C C . ASN A 1 91 ? 22.231 9.405 -19.918 1.00 94.56 91 ASN A C 1
ATOM 693 O O . ASN A 1 91 ? 22.031 9.305 -18.709 1.00 94.56 91 ASN A O 1
ATOM 697 N N . ALA A 1 92 ? 22.989 8.549 -20.599 1.00 92.50 92 ALA A N 1
ATOM 698 C CA . ALA A 1 92 ? 23.672 7.403 -20.013 1.00 92.50 92 ALA A CA 1
ATOM 699 C C . ALA A 1 92 ? 24.948 7.782 -19.248 1.00 92.50 92 ALA A C 1
ATOM 701 O O . ALA A 1 92 ? 25.616 6.914 -18.708 1.00 92.50 92 ALA A O 1
ATOM 702 N N . ASP A 1 93 ? 25.324 9.057 -19.201 1.00 93.19 93 ASP A N 1
ATOM 703 C CA . ASP A 1 93 ? 26.511 9.488 -18.469 1.00 93.19 93 ASP A CA 1
ATOM 704 C C . ASP A 1 93 ? 26.310 10.832 -17.767 1.00 93.19 93 ASP A C 1
ATOM 706 O O . ASP A 1 93 ? 27.170 11.712 -17.762 1.00 93.19 93 ASP A O 1
ATOM 710 N N . CYS A 1 94 ? 25.131 11.029 -17.182 1.00 93.44 94 CYS A N 1
ATOM 711 C CA . CYS A 1 94 ? 24.770 12.324 -16.616 1.00 93.44 94 CYS A CA 1
ATOM 712 C C . CYS A 1 94 ? 25.572 12.718 -15.362 1.00 93.44 94 CYS A C 1
ATOM 714 O O . CYS A 1 94 ? 25.577 13.891 -14.996 1.00 93.44 94 CYS A O 1
ATOM 716 N N . PHE A 1 95 ? 26.266 11.768 -14.725 1.00 95.44 95 PHE A N 1
ATOM 717 C CA . PHE A 1 95 ? 27.119 12.013 -13.556 1.00 95.44 95 PHE A CA 1
ATOM 718 C C . PHE A 1 95 ? 28.605 11.710 -13.795 1.00 95.44 95 PHE A C 1
ATOM 720 O O . PHE A 1 95 ? 29.406 11.874 -12.876 1.00 95.44 95 PHE A O 1
ATOM 727 N N . GLY A 1 96 ? 29.000 11.297 -15.003 1.00 94.88 96 GLY A N 1
ATOM 728 C CA . GLY A 1 96 ? 30.361 10.836 -15.256 1.00 94.88 96 GLY A CA 1
ATOM 729 C C . GLY A 1 96 ? 30.670 9.487 -14.594 1.00 94.88 96 GLY A C 1
ATOM 730 O O . GLY A 1 96 ? 29.789 8.752 -14.138 1.00 94.88 96 GLY A O 1
ATOM 731 N N . SER A 1 97 ? 31.966 9.178 -14.506 1.00 94.94 97 SER A N 1
ATOM 732 C CA . SER A 1 97 ? 32.467 8.012 -13.773 1.00 94.94 97 SER A CA 1
ATOM 733 C C . SER A 1 97 ? 32.478 8.304 -12.271 1.00 94.94 97 SER A C 1
ATOM 735 O O . SER A 1 97 ? 33.195 9.195 -11.815 1.00 94.94 97 SER A O 1
ATOM 737 N N . ILE A 1 98 ? 31.698 7.548 -11.500 1.00 96.00 98 ILE A N 1
ATOM 738 C CA . ILE A 1 98 ? 31.471 7.766 -10.065 1.00 96.00 98 ILE A CA 1
ATOM 739 C C . ILE A 1 98 ? 31.651 6.474 -9.253 1.00 96.00 98 ILE A C 1
ATOM 741 O O . ILE A 1 98 ? 31.523 5.373 -9.801 1.00 96.00 98 ILE A O 1
ATOM 745 N N . PRO A 1 99 ? 31.946 6.556 -7.943 1.00 95.81 99 PRO A N 1
ATOM 746 C CA . PRO A 1 99 ? 31.927 5.401 -7.052 1.00 95.81 99 PRO A CA 1
ATOM 747 C C . PRO A 1 99 ? 30.542 4.759 -6.963 1.00 95.81 99 PRO A C 1
ATOM 749 O O . PRO A 1 99 ? 29.522 5.438 -7.047 1.00 95.81 99 PRO A O 1
ATOM 752 N N . TRP A 1 100 ? 30.500 3.449 -6.715 1.00 94.19 100 TRP A N 1
ATOM 753 C CA . TRP A 1 100 ? 29.244 2.691 -6.651 1.00 94.19 100 TRP A CA 1
ATOM 754 C C . TRP A 1 100 ? 28.250 3.234 -5.615 1.00 94.19 100 TRP A C 1
ATOM 756 O O . TRP A 1 100 ? 27.068 3.376 -5.914 1.00 94.19 100 TRP A O 1
ATOM 766 N N . GLN A 1 101 ? 28.731 3.594 -4.419 1.00 94.19 101 GLN A N 1
ATOM 767 C CA . GLN A 1 101 ? 27.866 4.174 -3.387 1.00 94.19 101 GLN A CA 1
ATOM 768 C C . GLN A 1 101 ? 27.279 5.512 -3.845 1.00 94.19 101 GLN A C 1
ATOM 770 O O . GLN A 1 101 ? 26.086 5.735 -3.701 1.00 94.19 101 GLN A O 1
ATOM 775 N N . GLN A 1 102 ? 28.086 6.356 -4.491 1.00 96.81 102 GLN A N 1
ATOM 776 C CA . GLN A 1 102 ? 27.598 7.616 -5.041 1.00 96.81 102 GLN A CA 1
ATOM 777 C C . GLN A 1 102 ? 26.576 7.392 -6.163 1.00 96.81 102 GLN A C 1
ATOM 779 O O . GLN A 1 10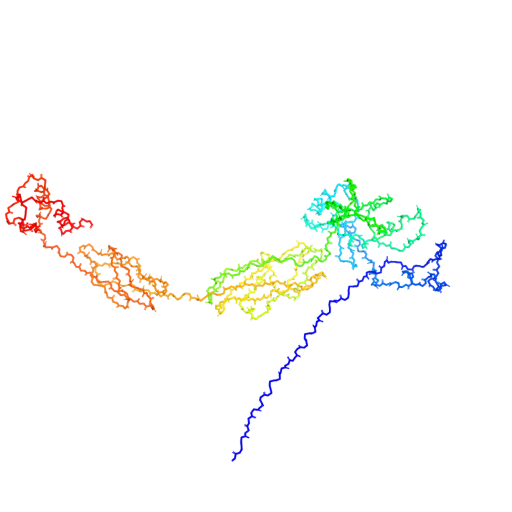2 ? 25.661 8.188 -6.310 1.00 96.81 102 GLN A O 1
ATOM 784 N N . ALA A 1 103 ? 26.692 6.315 -6.945 1.00 96.50 103 ALA A N 1
ATOM 785 C CA . ALA A 1 103 ? 25.676 5.964 -7.932 1.00 96.50 103 ALA A CA 1
ATOM 786 C C . ALA A 1 103 ? 24.333 5.604 -7.269 1.00 96.50 103 ALA A C 1
ATOM 788 O O . ALA A 1 103 ? 23.297 6.072 -7.730 1.00 96.50 103 ALA A O 1
ATOM 789 N N . LEU A 1 104 ? 24.337 4.846 -6.167 1.00 94.25 104 LEU A N 1
ATOM 790 C CA . LEU A 1 104 ? 23.124 4.585 -5.379 1.00 94.25 104 LEU A CA 1
ATOM 791 C C . LEU A 1 104 ? 22.542 5.877 -4.796 1.00 94.25 104 LEU A C 1
ATOM 793 O O . LEU A 1 104 ? 21.358 6.146 -4.975 1.00 94.25 104 LEU A O 1
ATOM 797 N N . ASP A 1 105 ? 23.385 6.698 -4.170 1.00 96.12 105 ASP A N 1
ATOM 798 C CA . ASP A 1 105 ? 22.962 7.954 -3.548 1.00 96.12 105 ASP A CA 1
ATOM 799 C C . ASP A 1 105 ? 22.395 8.923 -4.599 1.00 96.12 105 ASP A C 1
ATOM 801 O O . ASP A 1 105 ? 21.354 9.540 -4.390 1.00 96.12 105 ASP A O 1
ATOM 805 N N . ASN A 1 106 ? 23.036 9.020 -5.770 1.00 97.00 106 ASN A N 1
ATOM 806 C CA . ASN A 1 106 ? 22.552 9.840 -6.874 1.00 97.00 106 ASN A CA 1
ATOM 807 C C . ASN A 1 106 ? 21.179 9.366 -7.353 1.00 97.00 106 ASN A C 1
ATOM 809 O O . ASN A 1 106 ? 20.334 10.222 -7.609 1.00 97.00 106 ASN A O 1
ATOM 813 N N . ALA A 1 107 ? 20.934 8.053 -7.437 1.00 95.62 107 ALA A N 1
ATOM 814 C CA . ALA A 1 107 ? 19.645 7.512 -7.868 1.00 95.62 107 ALA A CA 1
ATOM 815 C C . ALA A 1 107 ? 18.483 8.048 -7.012 1.00 95.62 107 ALA A C 1
ATOM 817 O O . ALA A 1 107 ? 17.481 8.504 -7.558 1.00 95.62 107 ALA A O 1
ATOM 818 N N . GLU A 1 108 ? 18.674 8.126 -5.693 1.00 93.31 108 GLU A N 1
ATOM 819 C CA . GLU A 1 108 ? 17.687 8.679 -4.755 1.00 93.31 108 GLU A CA 1
ATOM 820 C C . GLU A 1 108 ? 17.439 10.183 -4.956 1.00 93.31 108 GLU A C 1
ATOM 822 O O . GLU A 1 108 ? 16.387 10.707 -4.589 1.00 93.31 108 GLU A O 1
ATOM 827 N N . THR A 1 109 ? 18.382 10.905 -5.565 1.00 94.44 109 THR A N 1
ATOM 828 C CA . THR A 1 109 ? 18.266 12.354 -5.802 1.00 94.44 109 THR A CA 1
ATOM 829 C C . THR A 1 109 ? 17.701 12.726 -7.172 1.00 94.44 109 THR A C 1
ATOM 831 O O . THR A 1 109 ? 17.284 13.877 -7.352 1.00 94.44 109 THR A O 1
ATOM 834 N N . ILE A 1 110 ? 17.682 11.799 -8.141 1.00 94.12 110 ILE A N 1
ATOM 835 C CA . ILE A 1 110 ? 17.170 12.082 -9.488 1.00 94.12 110 ILE A CA 1
ATOM 836 C C . ILE A 1 110 ? 15.686 12.442 -9.396 1.00 94.12 110 ILE A C 1
ATOM 838 O O . ILE A 1 110 ? 14.891 11.784 -8.729 1.00 94.12 110 ILE A O 1
ATOM 842 N N . ARG A 1 111 ? 15.335 13.528 -10.080 1.00 92.19 111 ARG A N 1
ATOM 843 C CA . ARG A 1 111 ? 14.003 14.126 -10.176 1.00 92.19 111 ARG A CA 1
ATOM 844 C C . ARG A 1 111 ? 13.960 15.017 -11.412 1.00 92.19 111 ARG A C 1
ATOM 846 O O . ARG A 1 111 ? 15.006 15.303 -11.996 1.00 92.19 111 ARG A O 1
ATOM 853 N N . SER A 1 112 ? 12.788 15.535 -11.762 1.00 91.00 112 SER A N 1
ATOM 854 C CA . SER A 1 112 ? 12.660 16.534 -12.827 1.00 91.00 112 SER A CA 1
ATOM 855 C C . SER A 1 112 ? 13.627 17.714 -12.605 1.00 91.00 112 SER A C 1
ATOM 857 O O . SER A 1 112 ? 13.641 18.327 -11.536 1.00 91.00 112 SER A O 1
ATOM 859 N N . GLY A 1 113 ? 14.438 18.026 -13.616 1.00 92.12 113 GLY A N 1
ATOM 860 C CA . GLY A 1 113 ? 15.526 19.008 -13.604 1.00 92.12 113 GLY A CA 1
ATOM 861 C C . GLY A 1 113 ? 16.923 18.450 -13.285 1.00 92.12 113 GLY A C 1
ATOM 862 O O . GLY A 1 113 ? 17.889 19.209 -13.329 1.00 92.12 113 GLY A O 1
ATOM 863 N N . VAL A 1 114 ? 17.064 17.159 -12.965 1.00 94.06 114 VAL A N 1
ATOM 864 C CA . VAL A 1 114 ? 18.345 16.496 -12.640 1.00 94.06 114 VAL A CA 1
ATOM 865 C C . VAL A 1 114 ? 18.639 15.403 -13.670 1.00 94.06 114 VAL A C 1
ATOM 867 O O . VAL A 1 114 ? 17.722 14.725 -14.117 1.00 94.06 114 VAL A O 1
ATOM 870 N N . CYS A 1 115 ? 19.910 15.191 -14.038 1.00 92.75 115 CYS A N 1
ATOM 871 C CA . CYS A 1 115 ? 20.318 14.148 -14.999 1.00 92.75 115 CYS A CA 1
ATOM 872 C C . CYS A 1 115 ? 19.598 14.264 -16.368 1.00 92.75 115 CYS A C 1
ATOM 874 O O . CYS A 1 115 ? 19.245 13.271 -16.995 1.00 92.75 115 CYS A O 1
ATOM 876 N N . ASP A 1 116 ? 19.341 15.498 -16.819 1.00 91.81 116 ASP A N 1
ATOM 877 C CA . ASP A 1 116 ? 18.548 15.831 -18.017 1.00 91.81 116 ASP A CA 1
ATOM 878 C C . ASP A 1 116 ? 17.096 15.312 -18.019 1.00 91.81 116 ASP A C 1
ATOM 880 O O . ASP A 1 116 ? 16.393 15.467 -19.019 1.00 91.81 116 ASP A O 1
ATOM 884 N N . VAL A 1 117 ? 16.614 14.750 -16.909 1.00 92.19 117 VAL A N 1
ATOM 885 C CA . VAL A 1 117 ? 15.239 14.271 -16.744 1.00 92.19 117 VAL A CA 1
ATOM 886 C C . VAL A 1 117 ? 14.302 15.463 -16.564 1.00 92.19 117 VAL A C 1
ATOM 888 O O . VAL A 1 117 ? 14.561 16.342 -15.752 1.00 92.19 117 VAL A O 1
ATOM 891 N N . ASN A 1 118 ? 13.194 15.499 -17.300 1.00 90.94 118 ASN A N 1
ATOM 892 C CA . ASN A 1 118 ? 12.185 16.566 -17.287 1.00 90.94 118 ASN A CA 1
ATOM 893 C C . ASN A 1 118 ? 10.766 15.979 -17.392 1.00 90.94 118 ASN A C 1
ATOM 895 O O . ASN A 1 118 ? 9.951 16.401 -18.207 1.00 90.94 118 ASN A O 1
ATOM 899 N N . ASP A 1 119 ? 10.489 14.945 -16.604 1.00 83.31 119 ASP A N 1
ATOM 900 C CA . ASP A 1 119 ? 9.277 14.123 -16.687 1.00 83.31 119 ASP A CA 1
ATOM 901 C C . ASP A 1 119 ? 8.344 14.272 -15.472 1.00 83.31 119 ASP A C 1
ATOM 903 O O . ASP A 1 119 ? 7.432 13.468 -15.289 1.00 83.31 119 ASP A O 1
ATOM 907 N N . GLY A 1 120 ? 8.589 15.271 -14.617 1.00 82.88 120 GLY A N 1
ATOM 908 C CA . GLY A 1 120 ? 7.827 15.488 -13.386 1.00 82.88 120 GLY A CA 1
ATOM 909 C C . GLY A 1 120 ? 8.163 14.524 -12.242 1.00 82.88 120 GLY A C 1
ATOM 910 O O . GLY A 1 120 ? 7.522 14.602 -11.196 1.00 82.88 120 GLY A O 1
ATOM 911 N N . SER A 1 121 ? 9.158 13.642 -12.401 1.00 83.44 121 SER A N 1
ATOM 912 C CA . SER A 1 121 ? 9.575 12.729 -11.332 1.00 83.44 121 SER A CA 1
ATOM 913 C C . SER A 1 121 ? 10.062 13.455 -10.075 1.00 83.44 121 SER A C 1
ATOM 915 O O . SER A 1 121 ? 10.626 14.554 -10.133 1.00 83.44 121 SER A O 1
ATOM 917 N N . LEU A 1 122 ? 9.855 12.812 -8.927 1.00 84.44 122 LEU A N 1
ATOM 918 C CA . LEU A 1 122 ? 10.317 13.244 -7.609 1.00 84.44 122 LEU A CA 1
ATOM 919 C C . LEU A 1 122 ? 11.547 12.435 -7.174 1.00 84.44 122 LEU A C 1
ATOM 921 O O . LEU A 1 122 ? 11.783 11.333 -7.668 1.00 84.44 122 LEU A O 1
ATOM 925 N N . ALA A 1 123 ? 12.299 12.976 -6.212 1.00 87.25 123 ALA A N 1
ATOM 926 C CA . ALA A 1 123 ? 13.405 12.262 -5.575 1.00 87.25 123 ALA A CA 1
ATOM 927 C C . ALA A 1 123 ? 12.903 10.946 -4.946 1.00 87.25 123 ALA A C 1
ATOM 929 O O . ALA A 1 123 ? 11.795 10.904 -4.407 1.00 87.25 123 ALA A O 1
ATOM 930 N N . GLY A 1 124 ? 13.708 9.887 -5.041 1.00 83.50 124 GLY A N 1
ATOM 931 C CA . GLY A 1 124 ? 13.383 8.529 -4.584 1.00 83.50 124 GLY A CA 1
ATOM 932 C C . GLY A 1 124 ? 12.599 7.668 -5.583 1.00 83.50 124 GLY A C 1
ATOM 933 O O . GLY A 1 124 ? 12.256 6.530 -5.278 1.00 83.50 124 GLY A O 1
ATOM 934 N N . GLN A 1 125 ? 12.288 8.176 -6.783 1.00 82.31 125 GLN A N 1
ATOM 935 C CA . GLN A 1 125 ? 11.577 7.399 -7.813 1.00 82.31 125 GLN A CA 1
ATOM 936 C C . GLN A 1 125 ? 12.501 6.647 -8.780 1.00 82.31 125 GLN A C 1
ATOM 938 O O . GLN A 1 125 ? 12.018 5.853 -9.589 1.00 82.31 125 GLN A O 1
ATOM 943 N N . TRP A 1 126 ? 13.808 6.900 -8.725 1.00 91.19 126 TRP A N 1
ATOM 944 C CA . TRP A 1 126 ? 14.812 6.316 -9.611 1.00 91.19 126 TRP A CA 1
ATOM 945 C C . TRP A 1 126 ? 15.742 5.392 -8.832 1.00 91.19 126 TRP A C 1
ATOM 947 O O . TRP A 1 126 ? 16.018 5.614 -7.658 1.00 91.19 126 TRP A O 1
ATOM 957 N N . ARG A 1 127 ? 16.257 4.356 -9.496 1.00 93.94 127 ARG A N 1
ATOM 958 C CA . ARG A 1 127 ? 17.194 3.394 -8.903 1.00 93.94 127 ARG A CA 1
ATOM 959 C C . ARG A 1 127 ? 18.251 2.949 -9.902 1.00 93.94 127 ARG A C 1
ATOM 961 O O . ARG A 1 127 ? 18.080 3.089 -11.115 1.00 93.94 127 ARG A O 1
ATOM 968 N N . LEU A 1 128 ? 19.319 2.335 -9.397 1.00 94.88 128 LEU A N 1
ATOM 969 C CA . LEU A 1 128 ? 20.219 1.571 -10.255 1.00 94.88 128 LEU A CA 1
ATOM 970 C C . LEU A 1 128 ? 19.515 0.311 -10.799 1.00 94.88 128 LEU A C 1
ATOM 972 O O . LEU A 1 128 ? 18.823 -0.390 -10.044 1.00 94.88 128 LEU A O 1
ATOM 976 N N . PRO A 1 129 ? 19.703 -0.014 -12.089 1.00 93.69 129 PRO A N 1
ATOM 977 C CA . PRO A 1 129 ? 19.228 -1.260 -12.661 1.00 93.69 129 PRO A CA 1
ATOM 978 C C . PRO A 1 129 ? 19.983 -2.439 -12.058 1.00 93.69 129 PRO A C 1
ATOM 980 O O . PRO A 1 129 ? 21.172 -2.359 -11.734 1.00 93.69 129 PRO A O 1
ATOM 983 N N . ASN A 1 130 ? 19.299 -3.567 -11.931 1.00 89.94 130 ASN A N 1
ATOM 984 C CA . ASN A 1 130 ? 19.966 -4.828 -11.659 1.00 89.94 130 ASN A CA 1
ATOM 985 C C . ASN A 1 130 ? 20.702 -5.329 -12.923 1.00 89.94 130 ASN A C 1
ATOM 987 O O . ASN A 1 130 ? 20.491 -4.836 -14.032 1.00 89.94 130 ASN A O 1
ATOM 991 N N . ARG A 1 131 ? 21.568 -6.336 -12.773 1.00 87.75 131 ARG A N 1
ATOM 992 C CA . ARG A 1 131 ? 22.391 -6.906 -13.849 1.00 87.75 131 ARG A CA 1
ATOM 993 C C . ARG A 1 131 ? 21.559 -7.346 -15.051 1.00 87.75 131 ARG A C 1
ATOM 995 O O . ARG A 1 131 ? 21.997 -7.135 -16.173 1.00 87.75 131 ARG A O 1
ATOM 1002 N N . LYS A 1 132 ? 20.386 -7.949 -14.836 1.00 85.12 132 LYS A N 1
ATOM 1003 C CA . LYS A 1 132 ? 19.520 -8.423 -15.929 1.00 85.12 132 LYS A CA 1
ATOM 1004 C C . LYS A 1 132 ? 18.832 -7.266 -16.648 1.00 85.12 132 LYS A C 1
ATOM 1006 O O . LYS A 1 132 ? 18.756 -7.279 -17.867 1.00 85.12 132 LYS A O 1
ATOM 1011 N N . GLU A 1 133 ? 18.364 -6.269 -15.903 1.00 88.94 133 GLU A N 1
ATOM 1012 C CA . GLU A 1 133 ? 17.756 -5.065 -16.479 1.00 88.94 133 GLU A CA 1
ATOM 1013 C C . GLU A 1 133 ? 18.768 -4.315 -17.340 1.00 88.94 133 GLU A C 1
ATOM 1015 O O . GLU A 1 133 ? 18.463 -3.968 -18.473 1.00 88.94 133 GLU A O 1
ATOM 1020 N N . LEU A 1 134 ? 19.993 -4.121 -16.850 1.00 90.50 134 LEU A N 1
ATOM 1021 C CA . LEU A 1 134 ? 21.028 -3.426 -17.613 1.00 90.50 134 LEU A CA 1
ATOM 1022 C C . LEU A 1 134 ? 21.491 -4.228 -18.835 1.00 90.50 134 LEU A C 1
ATOM 1024 O O . LEU A 1 134 ? 21.669 -3.655 -19.904 1.00 90.50 134 LEU A O 1
ATOM 1028 N N . LEU A 1 135 ? 21.599 -5.554 -18.705 1.00 86.62 135 LEU A N 1
ATOM 1029 C CA . LEU A 1 135 ? 21.855 -6.447 -19.837 1.00 86.62 135 LEU A CA 1
ATOM 1030 C C . LEU A 1 135 ? 20.755 -6.414 -20.898 1.00 86.62 135 LEU A C 1
ATOM 1032 O O . LEU A 1 135 ? 21.036 -6.695 -22.055 1.00 86.62 135 LEU A O 1
ATOM 1036 N N . SER A 1 136 ? 19.518 -6.059 -20.544 1.00 86.94 136 SER A N 1
ATOM 1037 C CA . SER A 1 136 ? 18.433 -5.984 -21.528 1.00 86.94 136 SER A CA 1
ATOM 1038 C C . SER A 1 136 ? 18.652 -4.896 -22.587 1.00 86.94 136 SER A C 1
ATOM 1040 O O . SER A 1 136 ? 18.007 -4.937 -23.633 1.00 86.94 136 SER A O 1
ATOM 1042 N N . LEU A 1 137 ? 19.544 -3.929 -22.337 1.00 87.56 137 LEU A N 1
ATOM 1043 C CA . LEU A 1 137 ? 19.950 -2.913 -23.313 1.00 87.56 137 LEU A CA 1
ATOM 1044 C C . LEU A 1 137 ? 21.014 -3.413 -24.303 1.00 87.56 137 LEU A C 1
ATOM 1046 O O . LEU A 1 137 ? 21.384 -2.666 -25.206 1.00 87.56 137 LEU A O 1
ATOM 1050 N N . ALA A 1 138 ? 21.527 -4.635 -24.135 1.00 81.12 138 ALA A N 1
ATOM 1051 C CA . ALA A 1 138 ? 22.405 -5.248 -25.118 1.00 81.12 138 ALA A CA 1
ATOM 1052 C C . ALA A 1 138 ? 21.613 -5.595 -26.387 1.00 81.12 138 ALA A C 1
ATOM 1054 O O . ALA A 1 138 ? 20.543 -6.203 -26.315 1.00 81.12 138 ALA A O 1
ATOM 1055 N N . HIS A 1 139 ? 22.150 -5.200 -27.536 1.00 78.44 139 HIS A N 1
ATOM 1056 C CA . HIS A 1 139 ? 21.694 -5.592 -28.862 1.00 78.44 139 HIS A CA 1
ATOM 1057 C C . HIS A 1 139 ? 22.826 -6.348 -29.550 1.00 78.44 139 HIS A C 1
ATOM 1059 O O . HIS A 1 139 ? 23.973 -5.899 -29.504 1.00 78.44 139 HIS A O 1
ATOM 1065 N N . HIS A 1 140 ? 22.505 -7.499 -30.142 1.00 73.69 140 HIS A N 1
ATOM 1066 C CA . HIS A 1 140 ? 23.492 -8.440 -30.689 1.00 73.69 140 HIS A CA 1
ATOM 1067 C C . HIS A 1 140 ? 23.406 -8.610 -32.215 1.00 73.69 140 HIS A C 1
ATOM 1069 O O . HIS A 1 140 ? 23.982 -9.553 -32.765 1.00 73.69 140 HIS A O 1
ATOM 1075 N N . GLU A 1 141 ? 22.688 -7.721 -32.908 1.00 68.69 141 GLU A N 1
ATOM 1076 C CA . GLU A 1 141 ? 22.912 -7.534 -34.346 1.00 68.69 141 GLU A CA 1
ATOM 1077 C C . GLU A 1 141 ? 24.369 -7.076 -34.504 1.00 68.69 141 GLU A C 1
ATOM 1079 O O . GLU A 1 141 ? 24.750 -6.069 -33.910 1.00 68.69 141 GLU A O 1
ATOM 1084 N N . ASP A 1 142 ? 25.173 -7.904 -35.177 1.00 58.09 142 ASP A N 1
ATOM 1085 C CA . ASP A 1 142 ? 26.640 -7.857 -35.243 1.00 58.09 142 ASP A CA 1
ATOM 1086 C C . ASP A 1 142 ? 27.400 -8.076 -33.922 1.00 58.09 142 ASP A C 1
ATOM 1088 O O . ASP A 1 142 ? 27.905 -7.142 -33.301 1.00 58.09 142 ASP A O 1
ATOM 1092 N N . LEU A 1 143 ? 27.637 -9.337 -33.553 1.00 52.38 143 LEU A N 1
ATOM 1093 C CA . LEU A 1 143 ? 28.880 -9.664 -32.846 1.00 52.38 143 LEU A CA 1
ATOM 1094 C C . LEU A 1 143 ? 29.632 -10.756 -33.595 1.00 52.38 143 LEU A C 1
ATOM 1096 O O . LEU A 1 143 ? 29.401 -11.946 -33.371 1.00 52.38 143 LEU A O 1
ATOM 1100 N N . PRO A 1 144 ? 30.568 -10.346 -34.451 1.00 50.75 144 PRO A N 1
ATOM 1101 C CA . PRO A 1 144 ? 31.697 -11.159 -34.820 1.00 50.75 144 PRO A CA 1
ATOM 1102 C C . PRO A 1 144 ? 32.383 -11.832 -33.637 1.00 50.75 144 PRO A C 1
ATOM 1104 O O . PRO A 1 144 ? 32.982 -11.168 -32.787 1.00 50.75 144 PRO A O 1
ATOM 1107 N N . GLU A 1 145 ? 32.357 -13.162 -33.580 1.00 54.06 145 GLU A N 1
ATOM 1108 C CA . GLU A 1 145 ? 33.270 -13.885 -32.700 1.00 54.06 145 GLU A CA 1
ATOM 1109 C C . GLU A 1 145 ? 34.708 -13.582 -33.170 1.00 54.06 145 GLU A C 1
ATOM 1111 O O . GLU A 1 145 ? 35.141 -14.064 -34.211 1.00 54.06 145 GLU A O 1
ATOM 1116 N N . PHE A 1 146 ? 35.456 -12.800 -32.378 1.00 48.91 146 PHE A N 1
ATOM 1117 C CA . PHE A 1 146 ? 36.905 -12.537 -32.492 1.00 48.91 146 PHE A CA 1
ATOM 1118 C C . PHE A 1 146 ? 37.401 -11.403 -33.414 1.00 48.91 146 PHE A C 1
ATOM 1120 O O . PHE A 1 146 ? 38.393 -11.563 -34.129 1.00 48.91 146 PHE A O 1
ATOM 1127 N N . SER A 1 147 ? 36.858 -10.191 -33.285 1.00 45.22 147 SER A N 1
ATOM 1128 C CA . SER A 1 147 ? 37.534 -8.977 -33.771 1.00 45.22 147 SER A CA 1
ATOM 1129 C C . SER A 1 147 ? 37.623 -7.925 -32.654 1.00 45.22 147 SER A C 1
ATOM 1131 O O . SER A 1 147 ? 36.624 -7.433 -32.145 1.00 45.22 147 SER A O 1
ATOM 1133 N N . PHE A 1 148 ? 38.847 -7.572 -32.238 1.00 46.47 148 PHE A N 1
ATOM 1134 C CA . PHE A 1 148 ? 39.126 -6.516 -31.245 1.00 46.47 148 PHE A CA 1
ATOM 1135 C C . PHE A 1 148 ? 38.842 -5.092 -31.783 1.00 46.47 148 PHE A C 1
ATOM 1137 O O . PHE A 1 148 ? 39.360 -4.117 -31.240 1.00 46.47 148 PHE A O 1
ATOM 1144 N N . ALA A 1 149 ? 38.093 -4.967 -32.885 1.00 48.28 149 ALA A N 1
ATOM 1145 C CA . ALA A 1 149 ? 37.875 -3.719 -33.611 1.00 48.28 149 ALA A CA 1
ATOM 1146 C C . ALA A 1 149 ? 36.392 -3.324 -33.774 1.00 48.28 149 ALA A C 1
ATOM 1148 O O . ALA A 1 149 ? 36.126 -2.301 -34.395 1.00 48.28 149 ALA A O 1
ATOM 1149 N N . GLU A 1 150 ? 35.431 -4.058 -33.203 1.00 50.44 150 GLU A N 1
ATOM 1150 C CA . GLU A 1 150 ? 33.989 -3.808 -33.406 1.00 50.44 150 GLU A CA 1
ATOM 1151 C C . GLU A 1 150 ? 33.226 -3.680 -32.075 1.00 50.44 150 GLU A C 1
ATOM 1153 O O . GLU A 1 150 ? 32.327 -4.450 -31.756 1.00 50.44 150 GLU A O 1
ATOM 1158 N N . GLU A 1 151 ? 33.584 -2.673 -31.271 1.00 52.72 151 GLU A N 1
ATOM 1159 C CA . GLU A 1 151 ? 32.915 -2.364 -29.991 1.00 52.72 151 GLU A CA 1
ATOM 1160 C C . GLU A 1 151 ? 31.770 -1.322 -30.115 1.00 52.72 151 GLU A C 1
ATOM 1162 O O . GLU A 1 151 ? 31.185 -0.926 -29.104 1.00 52.72 151 GLU A O 1
ATOM 1167 N N . GLU A 1 152 ? 31.425 -0.855 -31.325 1.00 59.19 152 GLU A N 1
ATOM 1168 C CA . GLU A 1 152 ? 30.608 0.363 -31.522 1.00 59.19 152 GLU A CA 1
ATOM 1169 C C . GLU A 1 152 ? 29.123 0.138 -31.882 1.00 59.19 152 GLU A C 1
ATOM 1171 O O . GLU A 1 152 ? 28.325 1.068 -31.750 1.00 59.19 152 GLU A O 1
ATOM 1176 N N . LEU A 1 153 ? 28.698 -1.076 -32.246 1.00 64.38 153 LEU A N 1
ATOM 1177 C CA . LEU A 1 153 ? 27.387 -1.287 -32.888 1.00 64.38 153 LEU A CA 1
ATOM 1178 C C . LEU A 1 153 ? 26.193 -1.235 -31.925 1.00 64.38 153 LEU A C 1
ATOM 1180 O O . LEU A 1 153 ? 25.181 -0.611 -32.240 1.00 64.38 153 LEU A O 1
ATOM 1184 N N . ASN A 1 154 ? 26.312 -1.756 -30.695 1.00 75.88 154 ASN A N 1
ATOM 1185 C CA . ASN A 1 154 ? 25.234 -1.568 -29.712 1.00 75.88 154 ASN A CA 1
ATOM 1186 C C . ASN A 1 154 ? 25.113 -0.101 -29.249 1.00 75.88 154 ASN A C 1
ATOM 1188 O O . ASN A 1 154 ? 24.045 0.379 -28.872 1.00 75.88 154 ASN A O 1
ATOM 1192 N N . ILE A 1 155 ? 26.221 0.638 -29.272 1.00 79.38 155 ILE A N 1
ATOM 1193 C CA . ILE A 1 155 ? 26.251 2.048 -28.876 1.00 79.38 155 ILE A CA 1
ATOM 1194 C C . ILE A 1 155 ? 25.604 2.897 -29.961 1.00 79.38 155 ILE A C 1
ATOM 1196 O O . ILE A 1 155 ? 24.780 3.761 -29.647 1.00 79.38 155 ILE A O 1
ATOM 1200 N N . GLU A 1 156 ? 25.928 2.622 -31.223 1.00 80.31 156 GLU A N 1
ATOM 1201 C CA . GLU A 1 156 ? 25.241 3.198 -32.370 1.00 80.31 156 GLU A CA 1
ATOM 1202 C C . GLU A 1 156 ? 23.749 2.870 -32.315 1.00 80.31 156 GLU A C 1
ATOM 1204 O O . GLU A 1 156 ? 22.929 3.788 -32.350 1.00 80.31 156 GLU A O 1
ATOM 1209 N N . TRP A 1 157 ? 23.383 1.605 -32.091 1.00 84.50 157 TRP A N 1
ATOM 1210 C CA . TRP A 1 157 ? 21.990 1.195 -31.951 1.00 84.50 157 TRP A CA 1
ATOM 1211 C C . TRP A 1 157 ? 21.277 1.970 -30.837 1.00 84.50 157 TRP A C 1
ATOM 1213 O O . TRP A 1 157 ? 20.313 2.677 -31.125 1.00 84.50 157 TRP A O 1
ATOM 1223 N N . LEU A 1 158 ? 21.769 1.970 -29.594 1.00 88.06 158 LEU A N 1
ATOM 1224 C CA . LEU A 1 158 ? 21.160 2.742 -28.498 1.00 88.06 158 LEU A CA 1
ATOM 1225 C C . LEU A 1 158 ? 21.067 4.242 -28.821 1.00 88.06 158 LEU A C 1
ATOM 1227 O O . LEU A 1 158 ? 20.070 4.894 -28.492 1.00 88.06 158 LEU A O 1
ATOM 1231 N N . THR A 1 159 ? 22.073 4.796 -29.499 1.00 89.12 159 THR A N 1
ATOM 1232 C CA . THR A 1 159 ? 22.066 6.196 -29.941 1.00 89.12 159 THR A CA 1
ATOM 1233 C C . THR A 1 159 ? 20.968 6.446 -30.980 1.00 89.12 159 THR A C 1
ATOM 1235 O O . THR A 1 159 ? 20.250 7.443 -30.868 1.00 89.12 159 THR A O 1
ATOM 1238 N N . THR A 1 160 ? 20.761 5.528 -31.933 1.00 87.94 160 THR A N 1
ATOM 1239 C CA . THR A 1 160 ? 19.672 5.601 -32.929 1.00 87.94 160 THR A CA 1
ATOM 1240 C C . THR A 1 160 ? 18.293 5.475 -32.279 1.00 87.94 160 THR A C 1
ATOM 1242 O O . THR A 1 160 ? 17.370 6.192 -32.665 1.00 87.94 160 THR A O 1
ATOM 1245 N N . GLN A 1 161 ? 18.162 4.655 -31.228 1.00 89.38 161 GLN A N 1
ATOM 1246 C CA . GLN A 1 161 ? 16.937 4.564 -30.428 1.00 89.38 161 GLN A CA 1
ATOM 1247 C C . GLN A 1 161 ? 16.663 5.872 -29.669 1.00 89.38 161 GLN A C 1
ATOM 1249 O O . GLN A 1 161 ? 15.512 6.229 -29.409 1.00 89.38 161 GLN A O 1
ATOM 1254 N N . GLY A 1 162 ? 17.716 6.627 -29.343 1.00 91.81 162 GLY A N 1
ATOM 1255 C CA . GLY A 1 162 ? 17.629 7.981 -28.810 1.00 91.81 162 GLY A CA 1
ATOM 1256 C C . GLY A 1 162 ? 18.383 8.221 -27.507 1.00 91.81 162 GLY A C 1
ATOM 1257 O O . GLY A 1 162 ? 18.318 9.350 -27.009 1.00 91.81 162 GLY A O 1
ATOM 1258 N N . PHE A 1 163 ? 19.085 7.226 -26.958 1.00 92.81 163 PHE A N 1
ATOM 1259 C CA . PHE A 1 163 ? 19.980 7.417 -25.813 1.00 92.81 163 PHE A CA 1
ATOM 1260 C C . PHE A 1 163 ? 21.108 8.402 -26.156 1.00 92.81 163 PHE A C 1
ATOM 1262 O O . PHE A 1 163 ? 21.444 8.627 -27.318 1.00 92.81 163 PHE A O 1
ATOM 1269 N N . ARG A 1 164 ? 21.679 9.045 -25.136 1.00 92.31 164 ARG A N 1
ATOM 1270 C CA . ARG A 1 164 ? 22.759 10.031 -25.279 1.00 92.31 164 ARG A CA 1
ATOM 1271 C C . ARG A 1 164 ? 23.915 9.701 -24.354 1.00 92.31 164 ARG A C 1
ATOM 1273 O O . ARG A 1 164 ? 23.696 9.184 -23.265 1.00 92.31 164 ARG A O 1
ATOM 1280 N N . ASN A 1 165 ? 25.124 10.070 -24.772 1.00 92.25 165 ASN A N 1
ATOM 1281 C CA . ASN A 1 165 ? 26.358 9.891 -24.000 1.00 92.25 165 ASN A CA 1
ATOM 1282 C C . ASN A 1 165 ? 26.574 8.443 -23.520 1.00 92.25 165 ASN A C 1
ATOM 1284 O O . ASN A 1 165 ? 27.119 8.220 -22.442 1.00 92.25 165 ASN A O 1
ATOM 1288 N N . VAL A 1 166 ? 26.138 7.458 -24.310 1.00 89.88 166 VAL A N 1
ATOM 1289 C CA . VAL A 1 166 ? 26.469 6.052 -24.064 1.00 89.88 166 VAL A CA 1
ATOM 1290 C C . VAL A 1 166 ? 27.975 5.893 -24.276 1.00 89.88 166 VAL A C 1
ATOM 1292 O O . VAL A 1 166 ? 28.502 6.306 -25.309 1.00 89.88 166 VAL A O 1
ATOM 1295 N N . ARG A 1 167 ? 28.687 5.383 -23.269 1.00 86.88 167 ARG A N 1
ATOM 1296 C CA . ARG A 1 167 ? 30.152 5.291 -23.289 1.00 86.88 167 ARG A CA 1
ATOM 1297 C C . ARG A 1 167 ? 30.627 3.989 -23.931 1.00 86.88 167 ARG A C 1
ATOM 1299 O O . ARG A 1 167 ? 30.024 2.943 -23.707 1.00 86.88 167 ARG A O 1
ATOM 1306 N N . ASN A 1 168 ? 31.721 4.082 -24.690 1.00 75.31 168 ASN A N 1
ATOM 1307 C CA . ASN A 1 168 ? 32.391 2.976 -25.383 1.00 75.31 168 ASN A CA 1
ATOM 1308 C C . ASN A 1 168 ? 33.761 2.639 -24.764 1.00 75.31 168 ASN A C 1
ATOM 1310 O O . ASN A 1 168 ? 34.220 3.334 -23.859 1.00 75.31 168 ASN A O 1
ATOM 1314 N N . ASN A 1 169 ? 34.404 1.590 -25.289 1.00 67.50 169 ASN A N 1
ATOM 1315 C CA . ASN A 1 169 ? 35.798 1.192 -25.060 1.00 67.50 169 ASN A CA 1
ATOM 1316 C C . ASN A 1 169 ? 36.179 0.894 -23.606 1.00 67.50 169 ASN A C 1
ATOM 1318 O O . ASN A 1 169 ? 36.764 1.719 -22.902 1.00 67.50 169 ASN A O 1
ATOM 1322 N N . GLY A 1 170 ? 35.894 -0.332 -23.156 1.00 68.19 170 GLY A N 1
ATOM 1323 C CA . GLY A 1 170 ? 36.296 -0.808 -21.828 1.00 68.19 170 GLY A CA 1
ATOM 1324 C C . GLY A 1 170 ? 35.592 -0.093 -20.672 1.00 68.19 170 GLY A C 1
ATOM 1325 O O . GLY A 1 170 ? 36.070 -0.144 -19.533 1.00 68.19 170 GLY A O 1
ATOM 1326 N N . VAL A 1 171 ? 34.463 0.562 -20.956 1.00 81.06 171 VAL A N 1
ATOM 1327 C CA . VAL A 1 171 ? 33.674 1.322 -19.990 1.00 81.06 171 VAL A CA 1
ATOM 1328 C C . VAL A 1 171 ? 32.507 0.495 -19.474 1.00 81.06 171 VAL A C 1
ATOM 1330 O O . VAL A 1 171 ? 31.754 -0.135 -20.210 1.00 81.06 171 VAL A O 1
ATOM 1333 N N . PHE A 1 172 ? 32.347 0.524 -18.161 1.00 89.19 172 PHE A N 1
ATOM 1334 C CA . PHE A 1 172 ? 31.395 -0.297 -17.444 1.00 89.19 172 PHE A CA 1
ATOM 1335 C C . PHE A 1 172 ? 30.366 0.566 -16.738 1.00 89.19 172 PHE A C 1
ATOM 1337 O O . PHE A 1 172 ? 30.639 1.706 -16.354 1.00 89.19 172 PHE A O 1
ATOM 1344 N N . TYR A 1 173 ? 29.190 -0.016 -16.549 1.00 93.00 173 TYR A N 1
ATOM 1345 C CA . TYR A 1 173 ? 28.075 0.604 -15.863 1.00 93.00 173 TYR A CA 1
ATOM 1346 C C . TYR A 1 173 ? 27.766 -0.152 -14.579 1.00 93.00 173 TYR A C 1
ATOM 1348 O O . TYR A 1 173 ? 27.691 -1.386 -14.571 1.00 93.00 173 TYR A O 1
ATOM 1356 N N . TRP A 1 174 ? 27.603 0.587 -13.485 1.00 95.06 174 TRP A N 1
ATOM 1357 C CA . TRP A 1 174 ? 27.218 0.024 -12.201 1.00 95.06 174 TRP A CA 1
ATOM 1358 C C . TRP A 1 174 ? 25.816 -0.573 -12.251 1.00 95.06 174 TRP A C 1
ATOM 1360 O O . TRP A 1 174 ? 24.887 0.010 -12.805 1.00 95.06 174 TRP A O 1
ATOM 1370 N N . THR A 1 175 ? 25.667 -1.718 -11.593 1.00 93.56 175 THR A N 1
ATOM 1371 C CA . THR A 1 175 ? 24.362 -2.311 -11.285 1.00 93.56 175 THR A CA 1
ATOM 1372 C C . THR A 1 175 ? 24.073 -2.191 -9.792 1.00 93.56 175 THR A C 1
ATOM 1374 O O . THR A 1 175 ? 24.981 -1.970 -8.990 1.00 93.56 175 THR A O 1
ATOM 1377 N N . SER A 1 176 ? 22.823 -2.403 -9.391 1.00 92.00 176 SER A N 1
ATOM 1378 C CA . SER A 1 176 ? 22.442 -2.520 -7.977 1.00 92.00 176 SER A CA 1
ATOM 1379 C C . SER A 1 176 ? 22.882 -3.838 -7.324 1.00 92.00 176 SER A C 1
ATOM 1381 O O . SER A 1 176 ? 22.809 -3.973 -6.104 1.00 92.00 176 SER A O 1
ATOM 1383 N N . ASN A 1 177 ? 23.355 -4.822 -8.098 1.00 87.62 177 ASN A N 1
ATOM 1384 C CA . ASN A 1 177 ? 23.737 -6.124 -7.563 1.00 87.62 177 ASN A CA 1
ATOM 1385 C C . ASN A 1 177 ? 25.142 -6.117 -6.955 1.00 87.62 177 ASN A C 1
ATOM 1387 O O . ASN A 1 177 ? 26.123 -5.697 -7.574 1.00 87.62 177 ASN A O 1
ATOM 1391 N N . THR A 1 178 ? 25.256 -6.736 -5.786 1.00 83.75 178 THR A N 1
ATOM 1392 C CA . THR A 1 178 ? 26.531 -7.175 -5.224 1.00 83.75 178 THR A CA 1
ATOM 1393 C C . THR A 1 178 ? 26.830 -8.614 -5.651 1.00 83.75 178 THR A C 1
ATOM 1395 O O . THR A 1 178 ? 25.934 -9.422 -5.901 1.00 83.75 178 THR A O 1
ATOM 1398 N N . TYR A 1 179 ? 28.112 -8.926 -5.791 1.00 77.50 179 TYR A N 1
ATOM 1399 C CA . TYR A 1 179 ? 28.632 -10.266 -6.015 1.00 77.50 179 TYR A CA 1
ATOM 1400 C C . TYR A 1 179 ? 29.313 -10.728 -4.733 1.00 77.50 179 TYR A C 1
ATOM 1402 O O . TYR A 1 179 ? 30.285 -10.111 -4.297 1.00 77.50 179 TYR A O 1
ATOM 1410 N N . LEU A 1 180 ? 28.808 -11.812 -4.154 1.00 69.94 180 LEU A N 1
ATOM 1411 C CA . LEU A 1 180 ? 29.474 -12.524 -3.072 1.00 69.94 180 LEU A CA 1
ATOM 1412 C C . LEU A 1 180 ? 30.132 -13.758 -3.673 1.00 69.94 180 LEU A C 1
ATOM 1414 O O . LEU A 1 180 ? 29.444 -14.662 -4.143 1.00 69.94 180 LEU A O 1
ATOM 1418 N N . GLY A 1 1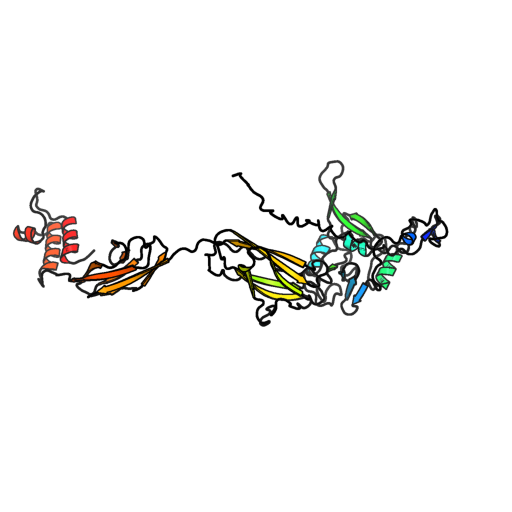81 ? 31.461 -13.755 -3.692 1.00 66.00 181 GLY A N 1
ATOM 1419 C CA . GLY A 1 181 ? 32.261 -14.888 -4.134 1.00 66.00 181 GLY A CA 1
ATOM 1420 C C . GLY A 1 181 ? 33.171 -15.375 -3.017 1.00 66.00 181 GLY A C 1
ATOM 1421 O O . GLY A 1 181 ? 33.656 -14.583 -2.208 1.00 66.00 181 GLY A O 1
ATOM 1422 N N . GLU A 1 182 ? 33.423 -16.677 -3.004 1.00 62.16 182 GLU A N 1
ATOM 1423 C CA . GLU A 1 182 ? 34.434 -17.311 -2.166 1.00 62.16 182 GLU A CA 1
ATOM 1424 C C . GLU A 1 182 ? 35.648 -17.638 -3.042 1.00 62.16 182 GLU A C 1
ATOM 1426 O O . GLU A 1 182 ? 35.495 -18.180 -4.138 1.00 62.16 182 GLU A O 1
ATOM 1431 N N . ILE A 1 183 ? 36.848 -17.269 -2.591 1.00 59.81 183 ILE A N 1
ATOM 1432 C CA . ILE A 1 183 ? 38.105 -17.669 -3.232 1.00 59.81 183 ILE A CA 1
ATOM 1433 C C . ILE A 1 183 ? 38.848 -18.544 -2.227 1.00 59.81 183 ILE A C 1
ATOM 1435 O O . ILE A 1 183 ? 39.127 -18.101 -1.116 1.00 59.81 183 ILE A O 1
ATOM 1439 N N . ASP A 1 184 ? 39.146 -19.784 -2.617 1.00 61.78 184 ASP A N 1
ATOM 1440 C CA . ASP A 1 184 ? 40.017 -20.714 -1.886 1.00 61.78 184 ASP A CA 1
ATOM 1441 C C . ASP A 1 184 ? 39.709 -20.868 -0.380 1.00 61.78 184 ASP A C 1
ATOM 1443 O O . ASP A 1 184 ? 40.613 -21.004 0.443 1.00 61.78 184 ASP A O 1
ATOM 1447 N N . GLY A 1 185 ? 38.427 -20.842 0.003 1.00 64.56 185 GLY A N 1
ATOM 1448 C CA . GLY A 1 185 ? 38.000 -21.034 1.395 1.00 64.56 185 GLY A CA 1
ATOM 1449 C C . GLY A 1 185 ? 38.353 -19.883 2.346 1.00 64.56 185 GLY A C 1
ATOM 1450 O O . GLY A 1 185 ? 38.273 -20.048 3.565 1.00 64.56 185 GLY A O 1
ATOM 1451 N N . VAL A 1 186 ? 38.764 -18.723 1.823 1.00 61.81 186 VAL A N 1
ATOM 1452 C CA . VAL A 1 186 ? 39.052 -17.519 2.612 1.00 61.81 186 VAL A CA 1
ATOM 1453 C C . VAL A 1 186 ? 37.974 -16.469 2.337 1.00 61.81 186 VAL A C 1
ATOM 1455 O O . VAL A 1 186 ? 37.624 -16.230 1.187 1.00 61.81 186 VAL A O 1
ATOM 1458 N N . THR A 1 187 ? 37.451 -15.904 3.436 1.00 59.16 187 THR A N 1
ATOM 1459 C CA . THR A 1 187 ? 36.405 -14.866 3.613 1.00 59.16 187 THR A CA 1
ATOM 1460 C C . THR A 1 187 ? 35.709 -14.309 2.360 1.00 59.16 187 THR A C 1
ATOM 1462 O O . THR A 1 187 ? 36.389 -13.846 1.446 1.00 59.16 187 THR A O 1
ATOM 1465 N N . PRO A 1 188 ? 34.364 -14.184 2.363 1.00 66.94 188 PRO A N 1
ATOM 1466 C CA . PRO A 1 188 ? 33.618 -13.711 1.201 1.00 66.94 188 PRO A CA 1
ATOM 1467 C C . PRO A 1 188 ? 34.068 -12.308 0.779 1.00 66.94 188 PRO A C 1
ATOM 1469 O O . PRO A 1 188 ? 33.948 -11.343 1.538 1.00 66.94 188 PRO A O 1
ATOM 1472 N N . PHE A 1 189 ? 34.553 -12.183 -0.457 1.00 65.06 189 PHE A N 1
ATOM 1473 C CA . PHE A 1 189 ? 34.783 -10.881 -1.070 1.00 65.06 189 PHE A CA 1
ATOM 1474 C C . PHE A 1 189 ? 33.455 -10.378 -1.624 1.00 65.06 189 PHE A C 1
ATOM 1476 O O . PHE A 1 189 ? 32.777 -11.076 -2.382 1.00 65.06 189 PHE A O 1
ATOM 1483 N N . THR A 1 190 ? 33.087 -9.154 -1.250 1.00 68.88 190 THR A N 1
ATOM 1484 C CA . THR A 1 190 ? 31.923 -8.474 -1.823 1.00 68.88 190 THR A CA 1
ATOM 1485 C C . THR A 1 190 ? 32.397 -7.549 -2.935 1.00 68.88 190 THR A C 1
ATOM 1487 O O . THR A 1 190 ? 32.930 -6.476 -2.655 1.00 68.88 190 THR A O 1
ATOM 1490 N N . ARG A 1 191 ? 32.205 -7.963 -4.190 1.00 80.25 191 ARG A N 1
ATOM 1491 C CA . ARG A 1 191 ? 32.433 -7.118 -5.374 1.00 80.25 191 ARG A CA 1
ATOM 1492 C C . ARG A 1 191 ? 31.120 -6.515 -5.858 1.00 80.25 191 ARG A C 1
ATOM 1494 O O . ARG A 1 191 ? 30.046 -6.974 -5.467 1.00 80.25 191 ARG A O 1
ATOM 1501 N N . ARG A 1 192 ? 31.170 -5.510 -6.734 1.00 86.50 192 ARG A N 1
ATOM 1502 C CA . ARG A 1 192 ? 29.958 -4.968 -7.377 1.00 86.50 192 ARG A CA 1
ATOM 1503 C C . ARG A 1 192 ? 29.864 -5.451 -8.811 1.00 86.50 192 ARG A C 1
ATOM 1505 O O . ARG A 1 192 ? 30.873 -5.506 -9.511 1.00 86.50 192 ARG A O 1
ATOM 1512 N N . TRP A 1 193 ? 28.667 -5.815 -9.251 1.00 87.44 193 TRP A N 1
ATOM 1513 C CA . TRP A 1 193 ? 28.468 -6.185 -10.644 1.00 87.44 193 TRP A CA 1
ATOM 1514 C C . TRP A 1 193 ? 28.508 -4.949 -11.529 1.00 87.44 193 TRP A C 1
ATOM 1516 O O . TRP A 1 193 ? 27.844 -3.945 -11.253 1.00 87.44 193 TRP A O 1
ATOM 1526 N N . VAL A 1 194 ? 29.240 -5.074 -12.630 1.00 89.31 194 VAL A N 1
ATOM 1527 C CA . VAL A 1 194 ? 29.159 -4.148 -13.747 1.00 89.31 194 VAL A CA 1
ATOM 1528 C C . VAL A 1 194 ? 28.751 -4.855 -15.024 1.00 89.31 194 VAL A C 1
ATOM 1530 O O . VAL A 1 194 ? 29.029 -6.043 -15.211 1.00 89.31 194 VAL A O 1
ATOM 1533 N N . VAL A 1 195 ? 28.124 -4.089 -15.908 1.00 87.19 195 VAL A N 1
ATOM 1534 C CA . VAL A 1 195 ? 27.762 -4.515 -17.257 1.00 87.19 195 VAL A CA 1
ATOM 1535 C C . VAL A 1 195 ? 28.451 -3.586 -18.251 1.00 87.19 195 VAL A C 1
ATOM 1537 O O . VAL A 1 195 ? 28.407 -2.363 -18.101 1.00 87.19 195 VAL A O 1
ATOM 1540 N N . HIS A 1 196 ? 29.127 -4.170 -19.235 1.00 84.38 196 HIS A N 1
ATOM 1541 C CA . HIS A 1 196 ? 29.488 -3.482 -20.463 1.00 84.38 196 HIS A CA 1
ATOM 1542 C C . HIS A 1 196 ? 28.235 -3.417 -21.323 1.00 84.38 196 HIS A C 1
ATOM 1544 O O . HIS A 1 196 ? 27.543 -4.423 -21.476 1.00 84.38 196 HIS A O 1
ATOM 1550 N N . VAL A 1 197 ? 27.938 -2.259 -21.905 1.00 73.06 197 VAL A N 1
ATOM 1551 C CA . VAL A 1 197 ? 26.682 -2.068 -22.643 1.00 73.06 197 VAL A CA 1
ATOM 1552 C C . VAL A 1 197 ? 26.563 -3.045 -23.823 1.00 73.06 197 VAL A C 1
ATOM 1554 O O . VAL A 1 197 ? 25.456 -3.410 -24.179 1.00 73.06 197 VAL A O 1
ATOM 1557 N N . ILE A 1 198 ? 27.670 -3.582 -24.353 1.00 70.75 198 ILE A N 1
ATOM 1558 C CA . ILE A 1 198 ? 27.668 -4.629 -25.403 1.00 70.75 198 ILE A CA 1
ATOM 1559 C C . ILE A 1 198 ? 27.326 -6.054 -24.906 1.00 70.75 198 ILE A C 1
ATOM 1561 O O . ILE A 1 198 ? 27.331 -6.992 -25.694 1.00 70.75 198 ILE A O 1
ATOM 1565 N N . GLY A 1 199 ? 27.047 -6.244 -23.611 1.00 71.44 199 GLY A N 1
ATOM 1566 C CA . GLY A 1 199 ? 26.570 -7.515 -23.048 1.00 71.44 199 GLY A CA 1
ATOM 1567 C C . GLY A 1 199 ? 27.561 -8.275 -22.155 1.00 71.44 199 GLY A C 1
ATOM 1568 O O . GLY A 1 199 ? 27.169 -9.262 -21.532 1.00 71.44 199 GLY A O 1
ATOM 1569 N N . ASP A 1 200 ? 28.815 -7.825 -22.020 1.00 77.69 200 ASP A N 1
ATOM 1570 C CA . ASP A 1 200 ? 29.754 -8.422 -21.056 1.00 77.69 200 ASP A CA 1
ATOM 1571 C C . ASP A 1 200 ? 29.372 -8.053 -19.614 1.00 77.69 200 ASP A C 1
ATOM 1573 O O . ASP A 1 200 ? 28.969 -6.927 -19.319 1.00 77.69 200 ASP A O 1
ATOM 1577 N N . THR A 1 201 ? 29.532 -8.986 -18.679 1.00 82.56 201 THR A N 1
ATOM 1578 C CA . THR A 1 201 ? 29.293 -8.727 -17.259 1.00 82.56 201 THR A CA 1
ATOM 1579 C C . THR A 1 201 ? 30.401 -9.290 -16.406 1.00 82.56 201 THR A C 1
ATOM 1581 O O . THR A 1 201 ? 30.739 -10.469 -16.515 1.00 82.56 201 THR A O 1
ATOM 1584 N N . ARG A 1 202 ? 30.869 -8.493 -15.450 1.00 85.62 202 ARG A N 1
ATOM 1585 C CA . ARG A 1 202 ? 31.937 -8.908 -14.544 1.00 85.62 202 ARG A CA 1
ATOM 1586 C C . ARG A 1 202 ? 31.752 -8.335 -13.142 1.00 85.62 202 ARG A C 1
ATOM 1588 O O . ARG A 1 202 ? 31.280 -7.205 -13.005 1.00 85.62 202 ARG A O 1
ATOM 1595 N N . PRO A 1 203 ? 32.116 -9.075 -12.084 1.00 84.12 203 PRO A N 1
ATOM 1596 C CA . PRO A 1 203 ? 32.302 -8.481 -10.773 1.00 84.12 203 PRO A CA 1
ATOM 1597 C C . PRO A 1 203 ? 33.546 -7.587 -10.812 1.00 84.12 203 PRO A C 1
ATOM 1599 O O . PRO A 1 203 ? 34.593 -7.985 -11.323 1.00 84.12 203 PRO A O 1
ATOM 1602 N N . ASN A 1 204 ? 33.434 -6.375 -10.286 1.00 81.75 204 ASN A N 1
ATOM 1603 C CA . ASN A 1 204 ? 34.459 -5.348 -10.402 1.00 81.75 204 ASN A CA 1
ATOM 1604 C C . ASN A 1 204 ? 34.643 -4.604 -9.072 1.00 81.75 204 ASN A C 1
ATOM 1606 O O . ASN A 1 204 ? 33.670 -4.286 -8.385 1.00 81.75 204 ASN A O 1
ATOM 1610 N N . ASP A 1 205 ? 35.904 -4.307 -8.755 1.00 80.75 205 ASP A N 1
ATOM 1611 C CA . ASP A 1 205 ? 36.331 -3.507 -7.600 1.00 80.75 205 ASP A CA 1
ATOM 1612 C C . ASP A 1 205 ? 36.930 -2.155 -8.022 1.00 80.75 205 ASP A C 1
ATOM 1614 O O . ASP A 1 205 ? 37.533 -1.458 -7.207 1.00 80.75 205 ASP A O 1
ATOM 1618 N N . ALA A 1 206 ? 36.775 -1.776 -9.296 1.00 86.00 206 ALA A N 1
ATOM 1619 C CA . ALA A 1 206 ? 37.208 -0.483 -9.804 1.00 86.00 206 ALA A CA 1
ATOM 1620 C C . ALA A 1 206 ? 36.632 0.662 -8.952 1.00 86.00 206 ALA A C 1
ATOM 1622 O O . ALA A 1 206 ? 35.478 0.588 -8.511 1.00 86.00 206 ALA A O 1
ATOM 1623 N N . PRO A 1 207 ? 37.415 1.734 -8.731 1.00 88.56 207 PRO A N 1
ATOM 1624 C CA . PRO A 1 207 ? 37.017 2.819 -7.842 1.00 88.56 207 PRO A CA 1
ATOM 1625 C C . PRO A 1 207 ? 35.799 3.576 -8.373 1.00 88.56 207 PRO A C 1
ATOM 1627 O O . PRO A 1 207 ? 34.994 4.068 -7.584 1.00 88.56 207 PRO A O 1
ATOM 1630 N N . THR A 1 208 ? 35.651 3.653 -9.697 1.00 94.12 208 THR A N 1
ATOM 1631 C CA . THR A 1 208 ? 34.566 4.366 -10.366 1.00 94.12 208 THR A CA 1
ATOM 1632 C C . THR A 1 208 ? 34.127 3.637 -11.634 1.00 94.12 208 THR A C 1
ATOM 1634 O O . THR A 1 208 ? 34.925 2.949 -12.267 1.00 94.12 208 THR A O 1
ATOM 1637 N N . ASN A 1 209 ? 32.853 3.791 -11.990 1.00 94.25 209 ASN A N 1
ATOM 1638 C CA . ASN A 1 209 ? 32.249 3.386 -13.263 1.00 94.25 209 ASN A CA 1
ATOM 1639 C C . ASN A 1 209 ? 31.073 4.329 -13.571 1.00 94.25 209 ASN A C 1
ATOM 1641 O O . ASN A 1 209 ? 30.723 5.181 -12.753 1.00 94.25 209 ASN A O 1
ATOM 1645 N N . HIS A 1 210 ? 30.472 4.192 -14.748 1.00 94.31 210 HIS A N 1
ATOM 1646 C CA . HIS A 1 210 ? 29.326 5.000 -15.165 1.00 94.31 210 HIS A CA 1
ATOM 1647 C C . HIS A 1 210 ? 28.018 4.434 -14.601 1.00 94.31 210 HIS A C 1
ATOM 1649 O O . HIS A 1 210 ? 27.991 3.332 -14.046 1.00 94.31 210 HIS A O 1
ATOM 1655 N N . ALA A 1 211 ? 26.922 5.181 -14.717 1.00 94.19 211 ALA A N 1
ATOM 1656 C CA . ALA A 1 211 ? 25.624 4.757 -14.210 1.00 94.19 211 ALA A CA 1
ATOM 1657 C C . ALA A 1 211 ? 24.491 5.180 -15.148 1.00 94.19 211 ALA A C 1
ATOM 1659 O O . ALA A 1 211 ? 24.394 6.334 -15.557 1.00 94.19 211 ALA A O 1
ATOM 1660 N N . LEU A 1 212 ? 23.622 4.215 -15.438 1.00 94.25 212 LEU A N 1
ATOM 1661 C CA . LEU A 1 212 ? 22.299 4.409 -16.015 1.00 94.25 212 LEU A CA 1
ATOM 1662 C C . LEU A 1 212 ? 21.281 4.168 -14.907 1.00 94.25 212 LEU A C 1
ATOM 1664 O O . LEU A 1 212 ? 21.514 3.330 -14.035 1.00 94.25 212 LEU A O 1
ATOM 1668 N N . PHE A 1 213 ? 20.154 4.870 -14.953 1.00 96.06 213 PHE A N 1
ATOM 1669 C CA . PHE A 1 213 ? 19.121 4.750 -13.930 1.00 96.06 213 PHE A CA 1
ATOM 1670 C C . PHE A 1 213 ? 17.808 4.330 -14.553 1.00 96.06 213 PHE A C 1
ATOM 1672 O O . PHE A 1 213 ? 17.487 4.711 -15.682 1.00 96.06 213 PHE A O 1
ATOM 1679 N N . VAL A 1 214 ? 17.057 3.543 -13.792 1.00 93.50 214 VAL A N 1
ATOM 1680 C CA . VAL A 1 214 ? 15.760 3.027 -14.204 1.00 93.50 214 VAL A CA 1
ATOM 1681 C C . VAL A 1 214 ? 14.688 3.357 -13.192 1.00 93.50 214 VAL A C 1
ATOM 1683 O O . VAL A 1 214 ? 14.937 3.429 -11.987 1.00 93.50 214 VAL A O 1
ATOM 1686 N N . ARG A 1 215 ? 13.468 3.462 -13.698 1.00 88.38 215 ARG A N 1
ATOM 1687 C CA . ARG A 1 215 ? 12.233 3.305 -12.939 1.00 88.38 215 ARG A CA 1
ATOM 1688 C C . ARG A 1 215 ? 11.259 2.453 -13.739 1.00 88.38 215 ARG A C 1
ATOM 1690 O O . ARG A 1 215 ? 11.504 2.155 -14.904 1.00 88.38 215 ARG A O 1
ATOM 1697 N N . SER A 1 216 ? 10.169 2.028 -13.127 1.00 79.12 216 SER A N 1
ATOM 1698 C CA . SER A 1 216 ? 9.119 1.308 -13.849 1.00 79.12 216 SER A CA 1
ATOM 1699 C C . SER A 1 216 ? 8.213 2.290 -14.594 1.00 79.12 216 SER A C 1
ATOM 1701 O O . SER A 1 216 ? 7.847 3.329 -14.049 1.00 79.12 216 SER A O 1
ATOM 1703 N N . TYR A 1 217 ? 7.846 1.950 -15.830 1.00 70.44 217 TYR A N 1
ATOM 1704 C CA . TYR A 1 217 ? 6.880 2.684 -16.653 1.00 70.44 217 TYR A CA 1
ATOM 1705 C C . TYR A 1 217 ? 5.496 2.645 -15.997 1.00 70.44 217 TYR A C 1
ATOM 1707 O O . TYR A 1 217 ? 4.931 3.684 -15.658 1.00 70.44 217 TYR A O 1
ATOM 1715 N N . ASN A 1 218 ? 5.040 1.431 -15.685 1.00 66.19 218 ASN A N 1
ATOM 1716 C CA . ASN A 1 218 ? 3.920 1.167 -14.793 1.00 66.19 218 ASN A CA 1
ATOM 1717 C C . ASN A 1 218 ? 4.502 0.651 -13.473 1.00 66.19 218 ASN A C 1
ATOM 1719 O O . ASN A 1 218 ? 4.785 -0.539 -13.330 1.00 66.19 218 ASN A O 1
ATOM 1723 N N . ALA A 1 219 ? 4.812 1.547 -12.536 1.00 59.12 219 ALA A N 1
ATOM 1724 C CA . ALA A 1 219 ? 5.300 1.119 -11.227 1.00 59.12 219 ALA A CA 1
ATOM 1725 C C . ALA A 1 219 ? 4.243 0.264 -10.512 1.00 59.12 219 ALA A C 1
ATOM 1727 O O . ALA A 1 219 ? 3.051 0.410 -10.802 1.00 59.12 219 ALA A O 1
ATOM 1728 N N . PRO A 1 220 ? 4.658 -0.622 -9.587 1.00 63.38 220 PRO A N 1
ATOM 1729 C CA . PRO A 1 220 ? 3.694 -1.423 -8.862 1.00 63.38 220 PRO A CA 1
ATOM 1730 C C . PRO A 1 220 ? 2.737 -0.511 -8.097 1.00 63.38 220 PRO A C 1
ATOM 1732 O O . PRO A 1 220 ? 3.123 0.577 -7.652 1.00 63.38 220 PRO A O 1
ATOM 1735 N N . VAL A 1 221 ? 1.485 -0.948 -7.959 1.00 74.50 221 VAL A N 1
ATOM 1736 C CA . VAL A 1 221 ? 0.539 -0.253 -7.086 1.00 74.50 221 VAL A CA 1
ATOM 1737 C C . VAL A 1 221 ? 1.121 -0.296 -5.679 1.00 74.50 221 VAL A C 1
ATOM 1739 O O . VAL A 1 221 ? 1.259 -1.367 -5.093 1.00 74.50 221 VAL A O 1
ATOM 1742 N N . ASN A 1 222 ? 1.492 0.860 -5.138 1.00 79.19 222 ASN A N 1
ATOM 1743 C CA . ASN A 1 222 ? 2.016 0.938 -3.785 1.00 79.19 222 ASN A CA 1
ATOM 1744 C C . ASN A 1 222 ? 0.858 1.242 -2.847 1.00 79.19 222 ASN A C 1
ATOM 1746 O O . ASN A 1 222 ? 0.209 2.279 -2.977 1.00 79.19 222 ASN A O 1
ATOM 1750 N N . VAL A 1 223 ? 0.613 0.343 -1.900 1.00 86.19 223 VAL A N 1
ATOM 1751 C CA . VAL A 1 223 ? -0.363 0.543 -0.830 1.00 86.19 223 VAL A CA 1
ATOM 1752 C C . VAL A 1 223 ? 0.337 0.301 0.494 1.00 86.19 223 VAL A C 1
ATOM 1754 O O . VAL A 1 223 ? 1.089 -0.665 0.633 1.00 86.19 223 VAL A O 1
ATOM 1757 N N . ASN A 1 224 ? 0.128 1.182 1.469 1.00 87.81 224 ASN A N 1
ATOM 1758 C CA . ASN A 1 224 ? 0.622 0.936 2.818 1.00 87.81 224 ASN A CA 1
ATOM 1759 C C . ASN A 1 224 ? -0.029 -0.333 3.380 1.00 87.81 224 ASN A C 1
ATOM 1761 O O . ASN A 1 224 ? -1.247 -0.498 3.318 1.00 87.81 224 ASN A O 1
ATOM 1765 N N . ALA A 1 225 ? 0.790 -1.222 3.942 1.00 84.81 225 ALA A N 1
ATOM 1766 C CA . ALA A 1 225 ? 0.286 -2.438 4.560 1.00 84.81 225 ALA A CA 1
ATOM 1767 C C . ALA A 1 225 ? -0.641 -2.078 5.741 1.00 84.81 225 ALA A C 1
ATOM 1769 O O . ALA A 1 225 ? -0.212 -1.327 6.625 1.00 84.81 225 ALA A O 1
ATOM 1770 N N . PRO A 1 226 ? -1.889 -2.581 5.772 1.00 89.19 226 PRO A N 1
ATOM 1771 C CA . PRO A 1 226 ? -2.775 -2.372 6.908 1.00 89.19 226 PRO A CA 1
ATOM 1772 C C . PRO A 1 226 ? -2.234 -3.084 8.149 1.00 89.19 226 PRO A C 1
ATOM 1774 O O . PRO A 1 226 ? -1.703 -4.194 8.072 1.00 89.19 226 PRO A O 1
ATOM 1777 N N . ALA A 1 227 ? -2.384 -2.450 9.308 1.00 91.94 227 ALA A N 1
ATOM 1778 C CA . ALA A 1 227 ? -2.083 -3.073 10.588 1.00 91.94 227 ALA A CA 1
ATOM 1779 C C . ALA A 1 227 ? -3.197 -4.057 10.979 1.00 91.94 227 ALA A C 1
ATOM 1781 O O . ALA A 1 227 ? -4.358 -3.881 10.606 1.00 91.94 227 ALA A O 1
ATOM 1782 N N . ALA A 1 228 ? -2.863 -5.067 11.782 1.00 94.44 228 ALA A N 1
ATOM 1783 C CA . ALA A 1 228 ? -3.867 -5.962 12.348 1.00 94.44 228 ALA A CA 1
ATOM 1784 C C . ALA A 1 228 ? -4.791 -5.199 13.313 1.00 94.44 228 ALA A C 1
ATOM 1786 O O . ALA A 1 228 ? -4.312 -4.465 14.181 1.00 94.44 228 ALA A O 1
ATOM 1787 N N . PHE A 1 229 ? -6.105 -5.399 13.203 1.00 96.75 229 PHE A N 1
ATOM 1788 C CA . PHE A 1 229 ? -7.058 -4.909 14.204 1.00 96.75 229 PHE A CA 1
ATOM 1789 C C . PHE A 1 229 ? -7.042 -5.841 15.420 1.00 96.75 229 PHE A C 1
ATOM 1791 O O . PHE A 1 229 ? -7.205 -7.048 15.267 1.00 96.75 229 PHE A O 1
ATOM 1798 N N . THR A 1 230 ? -6.853 -5.326 16.633 1.00 95.38 230 THR A N 1
ATOM 1799 C CA . THR A 1 230 ? -6.703 -6.178 17.823 1.00 95.38 230 THR A CA 1
ATOM 1800 C C . THR A 1 230 ? -7.727 -5.849 18.901 1.00 95.38 230 THR A C 1
ATOM 1802 O O . THR A 1 230 ? -7.952 -4.686 19.219 1.00 95.38 230 THR A O 1
ATOM 1805 N N . GLY A 1 231 ? -8.333 -6.889 19.483 1.00 94.00 231 GLY A N 1
ATOM 1806 C CA . GLY A 1 231 ? -9.153 -6.764 20.689 1.00 94.00 231 GLY A CA 1
ATOM 1807 C C . GLY A 1 231 ? -10.465 -6.011 20.486 1.00 94.00 231 GLY A C 1
ATOM 1808 O O . GLY A 1 231 ? -10.900 -5.313 21.395 1.00 94.00 231 GLY A O 1
ATOM 1809 N N . ILE A 1 232 ? -11.074 -6.112 19.304 1.00 96.38 232 ILE A N 1
ATOM 1810 C CA . ILE A 1 232 ? -12.289 -5.359 18.982 1.00 96.38 232 ILE A CA 1
ATOM 1811 C C . ILE A 1 232 ? -13.512 -6.136 19.486 1.00 96.38 232 ILE A C 1
ATOM 1813 O O . ILE A 1 232 ? -13.673 -7.296 19.093 1.00 96.38 232 ILE A O 1
ATOM 1817 N N . PRO A 1 233 ? -14.367 -5.558 20.348 1.00 94.75 233 PRO A N 1
ATOM 1818 C CA . PRO A 1 233 ? -15.576 -6.231 20.808 1.00 94.75 233 PRO A CA 1
ATOM 1819 C C . PRO A 1 233 ? -16.493 -6.623 19.647 1.00 94.75 233 PRO A C 1
ATOM 1821 O O . PRO A 1 233 ? -16.641 -5.882 18.672 1.00 94.75 233 PRO A O 1
ATOM 1824 N N . VAL A 1 234 ? -17.120 -7.795 19.742 1.00 95.25 234 VAL A N 1
ATOM 1825 C CA . VAL A 1 234 ? -18.095 -8.256 18.745 1.00 95.25 234 VAL A CA 1
ATOM 1826 C C . VAL A 1 234 ? -19.212 -7.226 18.569 1.00 95.25 234 VAL A C 1
ATOM 1828 O O . VAL A 1 234 ? -19.848 -6.813 19.534 1.00 95.25 234 VAL A O 1
ATOM 1831 N N . GLY A 1 235 ? -19.468 -6.842 17.317 1.00 93.50 235 GLY A N 1
ATOM 1832 C CA . GLY A 1 235 ? -20.485 -5.859 16.940 1.00 93.50 235 GLY A CA 1
ATOM 1833 C C . GLY A 1 235 ? -20.027 -4.399 16.994 1.00 93.50 235 GLY A C 1
ATOM 1834 O O . GLY A 1 235 ? -20.731 -3.540 16.463 1.00 93.50 235 GLY A O 1
ATOM 1835 N N . GLU A 1 236 ? -18.854 -4.103 17.556 1.00 94.19 236 GLU A N 1
ATOM 1836 C CA . GLU A 1 236 ? -18.303 -2.747 17.585 1.00 94.19 236 GLU A CA 1
ATOM 1837 C C . GLU A 1 236 ? -17.361 -2.476 16.408 1.00 94.19 236 GLU A C 1
ATOM 1839 O O . GLU A 1 236 ? -16.677 -3.362 15.894 1.00 94.19 236 GLU A O 1
ATOM 1844 N N . ALA A 1 237 ? -17.330 -1.223 15.953 1.00 95.25 237 ALA A N 1
ATOM 1845 C CA . ALA A 1 237 ? -16.442 -0.795 14.882 1.00 95.25 237 ALA A CA 1
ATOM 1846 C C . ALA A 1 237 ? -15.100 -0.320 15.444 1.00 95.25 237 ALA A C 1
ATOM 1848 O O . ALA A 1 237 ? -15.042 0.573 16.289 1.00 95.25 237 ALA A O 1
ATOM 1849 N N . ALA A 1 238 ? -14.012 -0.877 14.919 1.00 95.81 238 ALA A N 1
ATOM 1850 C CA . ALA A 1 238 ? -12.676 -0.373 15.185 1.00 95.81 238 ALA A CA 1
ATOM 1851 C C . ALA A 1 238 ? -12.476 1.028 14.573 1.00 95.81 238 ALA A C 1
ATOM 1853 O O . ALA A 1 238 ? -13.099 1.352 13.554 1.00 95.81 238 ALA A O 1
ATOM 1854 N N . PRO A 1 239 ? -11.546 1.843 15.110 1.00 94.81 239 PRO A N 1
ATOM 1855 C CA . PRO A 1 239 ? -11.075 3.035 14.417 1.00 94.81 239 PRO A CA 1
ATOM 1856 C C . PRO A 1 239 ? -10.582 2.680 13.009 1.00 94.81 239 PRO A C 1
ATOM 1858 O O . PRO A 1 239 ? -9.743 1.792 12.843 1.00 94.81 239 PRO A O 1
ATOM 1861 N N . ALA A 1 240 ? -11.114 3.360 11.993 1.00 95.38 240 ALA A N 1
ATOM 1862 C CA . ALA A 1 240 ? -10.779 3.059 10.608 1.00 95.38 240 ALA A CA 1
ATOM 1863 C C . ALA A 1 240 ? -9.311 3.400 10.303 1.00 95.38 240 ALA A C 1
ATOM 1865 O O . ALA A 1 240 ? -8.809 4.459 10.683 1.00 95.38 240 ALA A O 1
ATOM 1866 N N . GLN A 1 241 ? -8.634 2.511 9.580 1.00 96.56 241 GLN A N 1
ATOM 1867 C CA . GLN A 1 241 ? -7.284 2.745 9.076 1.00 96.56 241 GLN A CA 1
ATOM 1868 C C . GLN A 1 241 ? -7.344 3.448 7.722 1.00 96.56 241 GLN A C 1
ATOM 1870 O O . GLN A 1 241 ? -8.245 3.188 6.926 1.00 96.56 241 GLN A O 1
ATOM 1875 N N . VAL A 1 242 ? -6.373 4.317 7.442 1.00 95.94 242 VAL A N 1
ATOM 1876 C CA . VAL A 1 242 ? -6.246 4.973 6.135 1.00 95.94 242 VAL A CA 1
ATOM 1877 C C . VAL A 1 242 ? -5.332 4.141 5.241 1.00 95.94 242 VAL A C 1
ATOM 1879 O O . VAL A 1 242 ? -4.183 3.869 5.593 1.00 95.94 242 VAL A O 1
ATOM 1882 N N . LEU A 1 243 ? -5.849 3.761 4.078 1.00 96.38 243 LEU A N 1
ATOM 1883 C CA . LEU A 1 243 ? -5.093 3.160 2.990 1.00 96.38 243 LEU A CA 1
ATOM 1884 C C . LEU A 1 243 ? -4.790 4.231 1.943 1.00 96.38 243 LEU A C 1
ATOM 1886 O O . LEU A 1 243 ? -5.686 4.946 1.496 1.00 96.38 243 LEU A O 1
ATOM 1890 N N . THR A 1 244 ? -3.535 4.313 1.530 1.00 94.50 244 THR A N 1
ATOM 1891 C CA . THR A 1 244 ? -3.035 5.220 0.501 1.00 94.50 244 THR A CA 1
ATOM 1892 C C . THR A 1 244 ? -2.620 4.393 -0.699 1.00 94.50 244 THR A C 1
ATOM 1894 O O . THR A 1 244 ? -1.661 3.632 -0.617 1.00 94.50 244 THR A O 1
ATOM 1897 N N . ILE A 1 245 ? -3.321 4.565 -1.815 1.00 93.62 245 ILE A N 1
ATOM 1898 C CA . ILE A 1 245 ? -2.970 3.970 -3.103 1.00 93.62 245 ILE A CA 1
ATOM 1899 C C . ILE A 1 245 ? -2.114 4.982 -3.854 1.00 93.62 245 ILE A C 1
ATOM 1901 O O . ILE A 1 245 ? -2.587 6.063 -4.202 1.00 93.62 245 ILE A O 1
ATOM 1905 N N . ALA A 1 246 ? -0.854 4.641 -4.102 1.00 89.44 246 ALA A N 1
ATOM 1906 C CA . ALA A 1 246 ? 0.097 5.494 -4.796 1.00 89.44 246 ALA A CA 1
ATOM 1907 C C . ALA A 1 246 ? 0.495 4.896 -6.149 1.00 89.44 246 ALA A C 1
ATOM 1909 O O . ALA A 1 246 ? 0.853 3.719 -6.254 1.00 89.44 246 ALA A O 1
ATOM 1910 N N . ASN A 1 247 ? 0.471 5.743 -7.177 1.00 86.06 247 ASN A N 1
ATOM 1911 C CA . ASN A 1 247 ? 0.975 5.426 -8.502 1.00 86.06 247 ASN A CA 1
ATOM 1912 C C . ASN A 1 247 ? 2.426 5.908 -8.614 1.00 86.06 247 ASN A C 1
ATOM 1914 O O . ASN A 1 247 ? 2.685 7.096 -8.797 1.00 86.06 247 ASN A O 1
ATOM 1918 N N . GLY A 1 248 ? 3.383 4.984 -8.513 1.00 74.56 248 GLY A N 1
ATOM 1919 C CA 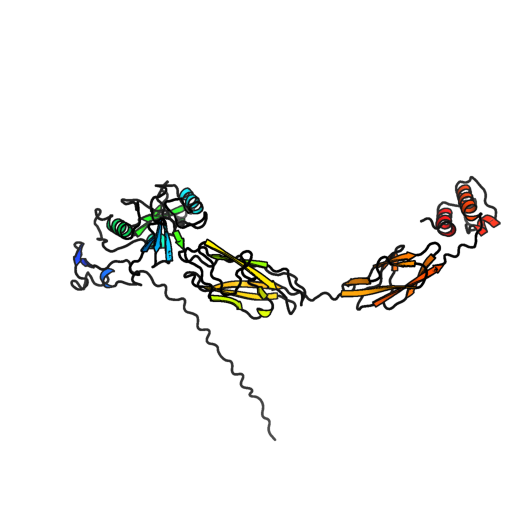. GLY A 1 248 ? 4.800 5.301 -8.731 1.00 74.56 248 GLY A CA 1
ATOM 1920 C C . GLY A 1 248 ? 5.199 5.414 -10.211 1.00 74.56 248 GLY A C 1
ATOM 1921 O O . GLY A 1 248 ? 6.362 5.689 -10.499 1.00 74.56 248 GLY A O 1
ATOM 1922 N N . GLY A 1 249 ? 4.275 5.118 -11.131 1.00 75.81 249 GLY A N 1
ATOM 1923 C CA . GLY A 1 249 ? 4.501 5.050 -12.569 1.00 75.81 249 GLY A CA 1
ATOM 1924 C C . GLY A 1 249 ? 4.388 6.405 -13.256 1.00 75.81 249 GLY A C 1
ATOM 1925 O O . GLY A 1 249 ? 4.191 7.446 -12.621 1.00 75.81 249 GLY A O 1
ATOM 1926 N N . ILE A 1 250 ? 4.542 6.372 -14.578 1.00 71.50 250 ILE A N 1
ATOM 1927 C CA . ILE A 1 250 ? 4.618 7.570 -15.427 1.00 71.50 250 ILE A CA 1
ATOM 1928 C C . ILE A 1 250 ? 3.358 7.794 -16.262 1.00 71.50 250 ILE A C 1
ATOM 1930 O O . ILE A 1 250 ? 3.147 8.902 -16.748 1.00 71.50 250 ILE A O 1
ATOM 1934 N N . ASP A 1 251 ? 2.522 6.763 -16.368 1.00 79.50 251 ASP A N 1
ATOM 1935 C CA . ASP A 1 251 ? 1.182 6.813 -16.942 1.00 79.50 251 ASP A CA 1
ATOM 1936 C C . ASP A 1 251 ? 0.117 6.719 -15.833 1.00 79.50 251 ASP A C 1
ATOM 1938 O O . ASP A 1 251 ? 0.416 6.280 -14.714 1.00 79.50 251 ASP A O 1
ATOM 1942 N N . PRO A 1 252 ? -1.131 7.151 -16.097 1.00 85.50 252 PRO A N 1
ATOM 1943 C CA . PRO A 1 252 ? -2.231 6.975 -15.156 1.00 85.50 252 PRO A CA 1
ATOM 1944 C C . PRO A 1 252 ? -2.432 5.502 -14.778 1.00 85.50 252 PRO A C 1
ATOM 1946 O O . PRO A 1 252 ? -2.549 4.628 -15.639 1.00 85.50 252 PRO A O 1
ATOM 1949 N N . LEU A 1 253 ? -2.519 5.242 -13.475 1.00 88.81 253 LEU A N 1
ATOM 1950 C CA . LEU A 1 253 ? -2.898 3.942 -12.948 1.00 88.81 253 LEU A CA 1
ATOM 1951 C C . LEU A 1 253 ? -4.418 3.823 -13.024 1.00 88.81 253 LEU A C 1
ATOM 1953 O O . LEU A 1 253 ? -5.138 4.513 -12.299 1.00 88.81 253 LEU A O 1
ATOM 1957 N N . GLU A 1 254 ? -4.898 2.941 -13.887 1.00 92.19 254 GLU A N 1
ATOM 1958 C CA . GLU A 1 254 ? -6.314 2.624 -14.027 1.00 92.19 254 GLU A CA 1
ATOM 1959 C C . GLU A 1 254 ? -6.638 1.423 -13.143 1.00 92.19 254 GLU A C 1
ATOM 1961 O O . GLU A 1 254 ? -6.294 0.281 -13.458 1.00 92.19 254 GLU A O 1
ATOM 1966 N N . VAL A 1 255 ? -7.283 1.680 -12.005 1.00 94.69 255 VAL A N 1
ATOM 1967 C CA . VAL A 1 255 ? -7.735 0.618 -11.109 1.00 94.69 255 VAL A CA 1
ATOM 1968 C C . VAL A 1 255 ? -9.093 0.120 -11.587 1.00 94.69 255 VAL A C 1
ATOM 1970 O O . VAL A 1 255 ? -10.076 0.855 -11.604 1.00 94.69 255 VAL A O 1
ATOM 1973 N N . THR A 1 256 ? -9.148 -1.151 -11.971 1.00 96.19 256 THR A N 1
ATOM 1974 C CA . THR A 1 256 ? -10.361 -1.799 -12.487 1.00 96.19 256 THR A CA 1
ATOM 1975 C C . THR A 1 256 ? -11.250 -2.327 -11.366 1.00 96.19 256 THR A C 1
ATOM 1977 O O . THR A 1 256 ? -12.468 -2.366 -11.517 1.00 96.19 256 THR A O 1
ATOM 1980 N N . SER A 1 257 ? -10.668 -2.731 -10.233 1.00 95.88 257 SER A N 1
ATOM 1981 C CA . SER A 1 257 ? -11.440 -3.139 -9.057 1.00 95.88 257 SER A CA 1
ATOM 1982 C C . SER A 1 257 ? -10.615 -3.099 -7.779 1.00 95.88 257 SER A C 1
ATOM 1984 O O . SER A 1 257 ? -9.454 -3.508 -7.782 1.00 95.88 257 SER A O 1
ATOM 1986 N N . ILE A 1 258 ? -11.258 -2.718 -6.678 1.00 97.38 258 ILE A N 1
ATOM 1987 C CA . ILE A 1 258 ? -10.752 -2.852 -5.311 1.00 97.38 258 ILE A CA 1
ATOM 1988 C C . ILE A 1 258 ? -11.798 -3.635 -4.520 1.00 97.38 258 ILE A C 1
ATOM 1990 O O . ILE A 1 258 ? -12.945 -3.202 -4.412 1.00 97.38 258 ILE A O 1
ATOM 1994 N N . THR A 1 259 ? -11.427 -4.800 -3.996 1.00 96.94 259 THR A N 1
ATOM 1995 C CA . THR A 1 259 ? -12.365 -5.717 -3.330 1.00 96.94 259 THR A CA 1
ATOM 1996 C C . THR A 1 259 ? -11.752 -6.362 -2.098 1.00 96.94 259 THR A C 1
ATOM 1998 O O . THR A 1 259 ? -10.534 -6.484 -1.999 1.00 96.94 259 THR A O 1
ATOM 2001 N N . VAL A 1 260 ? -12.599 -6.804 -1.166 1.00 97.88 260 VAL A N 1
ATOM 2002 C CA . VAL A 1 260 ? -12.182 -7.669 -0.058 1.00 97.88 260 VAL A CA 1
ATOM 2003 C C . VAL A 1 260 ? -12.684 -9.086 -0.312 1.00 97.88 260 VAL A C 1
ATOM 2005 O O . VAL A 1 260 ? -13.874 -9.321 -0.536 1.00 97.88 260 VAL A O 1
ATOM 2008 N N . THR A 1 261 ? -11.767 -10.041 -0.267 1.00 96.38 261 THR A N 1
ATOM 2009 C CA . THR A 1 261 ? -12.017 -11.467 -0.487 1.00 96.38 261 THR A CA 1
ATOM 2010 C C . THR A 1 261 ? -11.674 -12.275 0.766 1.00 96.38 261 THR A C 1
ATOM 2012 O O . THR A 1 261 ? -11.123 -11.741 1.729 1.00 96.38 261 THR A O 1
ATOM 2015 N N . GLY A 1 262 ? -12.035 -13.558 0.783 1.00 94.69 262 GLY A N 1
ATOM 2016 C CA . GLY A 1 262 ? -11.870 -14.435 1.946 1.00 94.69 262 GLY A CA 1
ATOM 2017 C C . GLY A 1 262 ? -13.169 -14.660 2.722 1.00 94.69 262 GLY A C 1
ATOM 2018 O O . GLY A 1 262 ? -14.200 -14.053 2.435 1.00 94.69 262 GLY A O 1
ATOM 2019 N N . THR A 1 263 ? -13.127 -15.576 3.689 1.00 91.25 263 THR A N 1
ATOM 2020 C CA . THR A 1 263 ? -14.311 -16.038 4.434 1.00 91.25 263 THR A CA 1
ATOM 2021 C C . THR A 1 263 ? -14.868 -14.992 5.393 1.00 91.25 263 THR A C 1
ATOM 2023 O O . THR A 1 263 ? -16.082 -14.925 5.561 1.00 91.25 263 THR A O 1
ATOM 2026 N N . ASP A 1 264 ? -14.008 -14.153 5.978 1.00 97.12 264 ASP A N 1
ATOM 2027 C CA . ASP A 1 264 ? -14.406 -13.106 6.929 1.00 97.12 264 ASP A CA 1
ATOM 2028 C C . ASP A 1 264 ? -14.542 -11.722 6.268 1.00 97.12 264 ASP A C 1
ATOM 2030 O O . ASP A 1 264 ? -14.572 -10.701 6.956 1.00 97.12 264 ASP A O 1
ATOM 2034 N N . ASN A 1 265 ? -14.614 -11.658 4.932 1.00 96.50 265 ASN A N 1
ATOM 2035 C CA . ASN A 1 265 ? -14.574 -10.399 4.180 1.00 96.50 265 ASN A CA 1
ATOM 2036 C C . ASN A 1 265 ? -15.654 -9.390 4.595 1.00 96.50 265 ASN A C 1
ATOM 2038 O O . ASN A 1 265 ? -15.382 -8.196 4.631 1.00 96.50 265 ASN A O 1
ATOM 2042 N N . ALA A 1 266 ? -16.846 -9.857 4.969 1.00 97.12 266 ALA A N 1
ATOM 2043 C CA . ALA A 1 266 ? -17.968 -9.018 5.376 1.00 97.12 266 ALA A CA 1
ATOM 2044 C C . ALA A 1 266 ? -17.678 -8.194 6.643 1.00 97.12 266 ALA A C 1
ATOM 2046 O O . ALA A 1 266 ? -18.376 -7.220 6.909 1.00 97.12 266 ALA A O 1
ATOM 2047 N N . MET A 1 267 ? -16.653 -8.569 7.416 1.00 97.75 267 MET A N 1
ATOM 2048 C CA . MET A 1 267 ? -16.220 -7.843 8.612 1.00 97.75 267 MET A CA 1
ATOM 2049 C C . MET A 1 267 ? -15.246 -6.704 8.290 1.00 97.75 267 MET A C 1
ATOM 2051 O O . MET A 1 267 ? -14.972 -5.889 9.166 1.00 97.75 267 MET A O 1
ATOM 2055 N N . PHE A 1 268 ? -14.736 -6.628 7.057 1.00 98.19 268 PHE A N 1
ATOM 2056 C CA . PHE A 1 268 ? -13.811 -5.599 6.588 1.00 98.19 268 PHE A CA 1
ATOM 2057 C C . PHE A 1 268 ? -14.494 -4.739 5.526 1.00 98.19 268 PHE A C 1
ATOM 2059 O O . PHE A 1 268 ? -14.789 -5.193 4.422 1.00 98.19 268 PHE A O 1
ATOM 2066 N N . THR A 1 269 ? -14.739 -3.473 5.849 1.00 97.50 269 THR A N 1
ATOM 2067 C CA . THR A 1 269 ? -15.468 -2.560 4.962 1.00 97.50 269 THR A CA 1
ATOM 2068 C C . THR A 1 269 ? -14.529 -1.505 4.399 1.00 97.50 269 THR A C 1
ATOM 2070 O O . THR A 1 269 ? -13.798 -0.854 5.144 1.00 97.50 269 THR A O 1
ATOM 2073 N N . LEU A 1 270 ? -14.570 -1.320 3.080 1.00 97.81 270 LEU A N 1
ATOM 2074 C CA . LEU A 1 270 ? -13.847 -0.261 2.381 1.00 97.81 270 LEU A CA 1
ATOM 2075 C C . LEU A 1 270 ? -14.755 0.946 2.167 1.00 97.81 270 LEU A C 1
ATOM 2077 O O . LEU A 1 270 ? -15.903 0.796 1.748 1.00 97.81 270 LEU A O 1
ATOM 2081 N N . ASN A 1 271 ? -14.220 2.142 2.382 1.00 97.38 271 ASN A N 1
A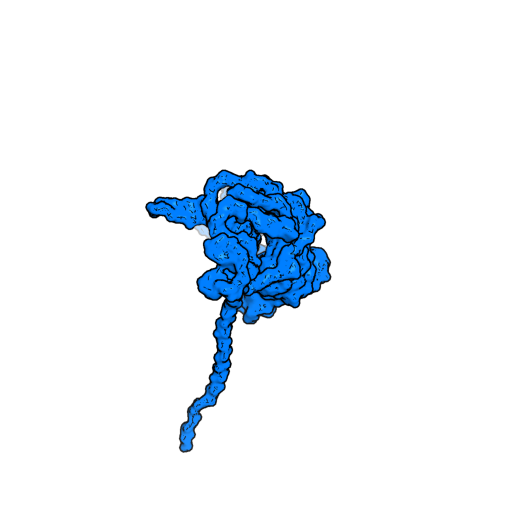TOM 2082 C CA . ASN A 1 271 ? -14.878 3.390 2.022 1.00 97.38 271 ASN A CA 1
ATOM 2083 C C . ASN A 1 271 ? -13.914 4.265 1.200 1.00 97.38 271 ASN A C 1
ATOM 2085 O O . ASN A 1 271 ? -12.958 4.808 1.761 1.00 97.38 271 ASN A O 1
ATOM 2089 N N . PRO A 1 272 ? -14.145 4.423 -0.118 1.00 97.25 272 PRO A N 1
ATOM 2090 C CA . PRO A 1 272 ? -13.268 5.202 -0.985 1.00 97.25 272 PRO A CA 1
ATOM 2091 C C . PRO A 1 272 ? -13.400 6.724 -0.813 1.00 97.25 272 PRO A C 1
ATOM 2093 O O . PRO A 1 272 ? -12.635 7.454 -1.440 1.00 97.25 272 PRO A O 1
ATOM 2096 N N . GLY A 1 273 ? -14.337 7.212 0.006 1.00 96.44 273 GLY A N 1
ATOM 2097 C CA . GLY A 1 273 ? -14.662 8.634 0.115 1.00 96.44 273 GLY A CA 1
ATOM 2098 C C . GLY A 1 273 ? -15.479 9.146 -1.075 1.00 96.44 273 GLY A C 1
ATOM 2099 O O . GLY A 1 273 ? -16.054 8.366 -1.830 1.00 96.44 273 GLY A O 1
ATOM 2100 N N . ASP A 1 274 ? -15.537 10.467 -1.232 1.00 95.31 274 ASP A N 1
ATOM 2101 C CA . ASP A 1 274 ? -16.335 11.172 -2.248 1.00 95.31 274 ASP A CA 1
ATOM 2102 C C . ASP A 1 274 ? -15.485 11.813 -3.364 1.00 95.31 274 ASP A C 1
ATOM 2104 O O . ASP A 1 274 ? -16.015 12.473 -4.256 1.00 95.31 274 ASP A O 1
ATOM 2108 N N . GLY A 1 275 ? -14.163 11.622 -3.327 1.00 91.50 275 GLY A N 1
ATOM 2109 C CA . GLY A 1 275 ? -13.202 12.232 -4.247 1.00 91.50 275 GLY A CA 1
ATOM 2110 C C . GLY A 1 275 ? -12.691 13.599 -3.782 1.00 91.50 275 GLY A C 1
ATOM 2111 O O . GLY A 1 275 ? -11.759 14.143 -4.378 1.00 91.50 275 GLY A O 1
ATOM 2112 N N . ALA A 1 276 ? -13.246 14.167 -2.706 1.00 92.06 276 ALA A N 1
ATOM 2113 C CA . ALA A 1 276 ? -12.728 15.383 -2.097 1.00 92.06 276 ALA A CA 1
ATOM 2114 C C . ALA A 1 276 ? -11.498 15.083 -1.224 1.00 92.06 276 ALA A C 1
ATOM 2116 O O . ALA A 1 276 ? -11.257 13.946 -0.811 1.00 92.06 276 ALA A O 1
ATOM 2117 N N . ALA A 1 277 ? -10.699 16.122 -0.955 1.00 90.44 277 ALA A N 1
ATOM 2118 C CA . ALA A 1 277 ? -9.523 16.070 -0.078 1.00 90.44 277 ALA A CA 1
ATOM 2119 C C . ALA A 1 277 ? -8.504 14.950 -0.404 1.00 90.44 277 ALA A C 1
ATOM 2121 O O . ALA A 1 277 ? -7.781 14.496 0.479 1.00 90.44 277 ALA A O 1
ATOM 2122 N N . GLY A 1 278 ? -8.427 14.512 -1.667 1.00 91.50 278 GLY A N 1
ATOM 2123 C CA . GLY A 1 278 ? -7.506 13.452 -2.095 1.00 91.50 278 GLY A CA 1
ATOM 2124 C C . GLY A 1 278 ? -7.985 12.029 -1.785 1.00 91.50 278 GLY A C 1
ATOM 2125 O O . GLY A 1 278 ? -7.180 11.096 -1.799 1.00 91.50 278 GLY A O 1
ATOM 2126 N N . THR A 1 279 ? -9.273 11.833 -1.491 1.00 97.12 279 THR A N 1
ATOM 2127 C CA . THR A 1 279 ? -9.865 10.490 -1.414 1.00 97.12 279 THR A CA 1
ATOM 2128 C C . THR A 1 279 ? -10.041 9.879 -2.809 1.00 97.12 279 THR A C 1
ATOM 2130 O O . THR A 1 279 ? -10.112 10.594 -3.808 1.00 97.12 279 THR A O 1
ATOM 2133 N N . CYS A 1 280 ? -10.077 8.550 -2.909 1.00 97.44 280 CYS A N 1
ATOM 2134 C CA . CYS A 1 280 ? -10.179 7.851 -4.193 1.00 97.44 280 CYS A CA 1
ATOM 2135 C C . CYS A 1 280 ? -11.550 8.027 -4.873 1.00 97.44 280 CYS A C 1
ATOM 2137 O O . CYS A 1 280 ? -11.654 7.849 -6.085 1.00 97.44 280 CYS A O 1
ATOM 2139 N N . GLY A 1 281 ? -12.610 8.342 -4.119 1.00 97.25 281 GLY A N 1
ATOM 2140 C CA . GLY A 1 281 ? -13.969 8.622 -4.608 1.00 97.25 281 GLY A CA 1
ATOM 2141 C C . GLY A 1 281 ? -14.729 7.426 -5.194 1.00 97.25 281 GLY A C 1
ATOM 2142 O O . GLY A 1 281 ? -15.952 7.451 -5.296 1.00 97.25 281 GLY A O 1
ATOM 2143 N N . SER A 1 282 ? -14.030 6.357 -5.575 1.00 96.94 282 SER A N 1
ATOM 2144 C CA . SER A 1 282 ? -14.608 5.102 -6.050 1.00 96.94 282 SER A CA 1
ATOM 2145 C C . SER A 1 282 ? -13.681 3.916 -5.764 1.00 96.94 282 SER A C 1
ATOM 2147 O O . SER A 1 282 ? -12.521 4.093 -5.390 1.00 96.94 282 SER A O 1
ATOM 2149 N N . LEU A 1 283 ? -14.189 2.697 -5.976 1.00 97.25 283 LEU A N 1
ATOM 2150 C CA . LEU A 1 283 ? -13.397 1.457 -5.974 1.00 97.25 283 LEU A CA 1
ATOM 2151 C C . LEU A 1 283 ? -12.773 1.141 -7.349 1.00 97.25 283 LEU A C 1
ATOM 2153 O O . LEU A 1 283 ? -12.212 0.063 -7.535 1.00 97.25 283 LEU A O 1
ATOM 2157 N N . THR A 1 284 ? -12.868 2.071 -8.302 1.00 97.06 284 THR A N 1
ATOM 2158 C CA . THR A 1 284 ? -12.229 2.009 -9.625 1.00 97.06 284 THR A CA 1
ATOM 2159 C C . THR A 1 284 ? -11.560 3.351 -9.976 1.00 97.06 284 THR A C 1
ATOM 2161 O O . THR A 1 284 ? -11.906 3.970 -10.987 1.00 97.06 284 THR A O 1
ATOM 2164 N N . PRO A 1 285 ? -10.692 3.900 -9.104 1.00 96.31 285 PRO A N 1
ATOM 2165 C CA . PRO A 1 285 ? -10.108 5.215 -9.325 1.00 96.31 285 PRO A CA 1
ATOM 2166 C C . PRO A 1 285 ? -9.079 5.201 -10.462 1.00 96.31 285 PRO A C 1
ATOM 2168 O O . PRO A 1 285 ? -8.397 4.205 -10.707 1.00 96.31 285 PRO A O 1
ATOM 2171 N N . THR A 1 286 ? -8.893 6.360 -11.090 1.00 94.31 286 THR A N 1
ATOM 2172 C CA . THR A 1 286 ? -7.717 6.640 -11.919 1.00 94.31 286 THR A CA 1
ATOM 2173 C C . THR A 1 286 ? -6.754 7.501 -11.113 1.00 94.31 286 THR A C 1
ATOM 2175 O O . THR A 1 286 ? -7.089 8.630 -10.753 1.00 94.31 286 THR A O 1
ATOM 2178 N N . VAL A 1 287 ? -5.561 6.983 -10.825 1.00 92.44 287 VAL A N 1
ATOM 2179 C CA . VAL A 1 287 ? -4.538 7.709 -10.058 1.00 92.44 287 VAL A CA 1
ATOM 2180 C C . VAL A 1 287 ? -3.502 8.285 -11.032 1.00 92.44 287 VAL A C 1
ATOM 2182 O O . VAL A 1 287 ? -2.829 7.510 -11.719 1.00 92.44 287 VAL A O 1
ATOM 2185 N N . PRO A 1 288 ? -3.343 9.621 -11.127 1.00 88.12 288 PRO A N 1
ATOM 2186 C CA . PRO A 1 288 ? -2.367 10.238 -12.026 1.00 88.12 288 PRO A CA 1
ATOM 2187 C C . PRO A 1 288 ? -0.937 9.749 -11.775 1.00 88.12 288 PRO A C 1
ATOM 2189 O O . PRO A 1 288 ? -0.610 9.312 -10.672 1.00 88.12 288 PRO A O 1
ATOM 2192 N N . ALA A 1 289 ? -0.078 9.856 -12.788 1.00 80.44 289 ALA A N 1
ATOM 2193 C CA . ALA A 1 289 ? 1.347 9.547 -12.680 1.00 80.44 289 ALA A CA 1
ATOM 2194 C C . ALA A 1 289 ? 2.005 10.297 -11.509 1.00 80.44 289 ALA A C 1
ATOM 2196 O O . ALA A 1 289 ? 1.807 11.503 -11.350 1.00 80.44 289 ALA A O 1
ATOM 2197 N N . GLY A 1 290 ? 2.754 9.580 -10.666 1.00 76.62 290 GLY A N 1
ATOM 2198 C CA . GLY A 1 290 ? 3.355 10.119 -9.438 1.00 76.62 290 GLY A CA 1
ATOM 2199 C C . GLY A 1 290 ? 2.361 10.553 -8.347 1.00 76.62 290 GLY A C 1
ATOM 2200 O O . GLY A 1 290 ? 2.786 11.047 -7.302 1.00 76.62 290 GLY A O 1
ATOM 2201 N N . GLY A 1 291 ? 1.054 10.406 -8.578 1.00 86.44 291 GLY A N 1
ATOM 2202 C CA . GLY A 1 291 ? -0.011 10.795 -7.661 1.00 86.44 291 GLY A CA 1
ATOM 2203 C C . GLY A 1 291 ? -0.373 9.709 -6.648 1.00 86.44 291 GLY A C 1
ATOM 2204 O O . GLY A 1 291 ? 0.146 8.591 -6.658 1.00 86.44 291 GLY A O 1
ATOM 2205 N N . ASN A 1 292 ? -1.311 10.041 -5.764 1.00 92.62 292 ASN A N 1
ATOM 2206 C CA . ASN A 1 292 ? -1.919 9.100 -4.831 1.00 92.62 292 ASN A CA 1
ATOM 2207 C C . ASN A 1 292 ? -3.387 9.461 -4.565 1.00 92.62 292 ASN A C 1
ATOM 2209 O O . ASN A 1 292 ? -3.823 10.576 -4.855 1.00 92.62 292 ASN A O 1
ATOM 2213 N N . CYS A 1 293 ? -4.136 8.505 -4.023 1.00 96.44 293 CYS A N 1
ATOM 2214 C CA . CYS A 1 293 ? -5.446 8.732 -3.427 1.00 96.44 293 CYS A CA 1
ATOM 2215 C C . CYS A 1 293 ? -5.591 7.916 -2.139 1.00 96.44 293 CYS A C 1
ATOM 2217 O O . CYS A 1 293 ? -4.861 6.946 -1.920 1.00 96.44 293 CYS A O 1
ATOM 2219 N N . THR A 1 294 ? -6.531 8.307 -1.279 1.00 97.12 294 THR A N 1
ATOM 2220 C CA . THR A 1 294 ? -6.767 7.653 0.017 1.00 97.12 294 THR A CA 1
ATOM 2221 C C . THR A 1 294 ? -8.161 7.039 0.131 1.00 97.12 294 THR A C 1
ATOM 2223 O O . THR A 1 294 ? -9.124 7.508 -0.473 1.00 97.12 294 THR A O 1
ATOM 2226 N N . MET A 1 295 ? -8.283 5.983 0.928 1.00 97.12 295 MET A N 1
ATOM 2227 C CA . MET A 1 295 ? -9.551 5.377 1.334 1.00 97.12 295 MET A CA 1
ATOM 2228 C C . MET A 1 295 ? -9.450 4.865 2.765 1.00 97.12 295 MET A C 1
ATOM 2230 O O . MET A 1 295 ? -8.347 4.732 3.293 1.00 97.12 295 MET A O 1
ATOM 2234 N N . SER A 1 296 ? -10.575 4.562 3.404 1.00 97.00 296 SER A N 1
ATOM 2235 C CA . SER A 1 296 ? -10.567 3.970 4.738 1.00 97.00 296 SER A CA 1
ATOM 2236 C C . SER A 1 296 ? -10.954 2.495 4.728 1.00 97.00 296 SER A C 1
ATOM 2238 O O . SER A 1 296 ? -11.808 2.051 3.959 1.00 97.00 296 SER A O 1
ATOM 2240 N N . LEU A 1 297 ? -10.291 1.742 5.601 1.00 97.88 297 LEU A N 1
ATOM 2241 C CA . LEU A 1 297 ? -10.559 0.347 5.913 1.00 97.88 297 LEU A CA 1
ATOM 2242 C C . LEU A 1 297 ? -11.079 0.271 7.349 1.00 97.88 297 LEU A C 1
ATOM 2244 O O . LEU A 1 297 ? -10.370 0.628 8.292 1.00 97.88 297 LEU A O 1
ATOM 2248 N N . ALA A 1 298 ? -12.308 -0.200 7.513 1.00 97.19 298 ALA A N 1
ATOM 2249 C CA . ALA A 1 298 ? -12.932 -0.430 8.809 1.00 97.19 298 ALA A CA 1
ATOM 2250 C C . ALA A 1 298 ? -13.059 -1.929 9.096 1.00 97.19 298 ALA A C 1
ATOM 2252 O O . ALA A 1 298 ? -13.185 -2.733 8.170 1.00 97.19 298 ALA A O 1
ATOM 2253 N N . PHE A 1 299 ? -13.064 -2.285 10.380 1.00 98.25 299 PHE A N 1
ATOM 2254 C CA . PHE A 1 299 ? -13.261 -3.652 10.851 1.00 98.25 299 PHE A CA 1
ATOM 2255 C C . PHE A 1 299 ? -14.334 -3.7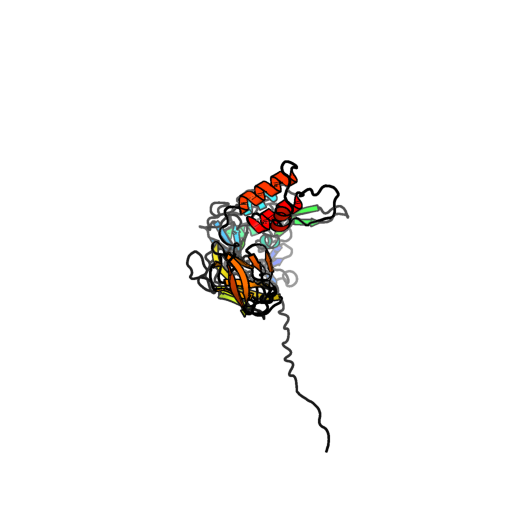01 11.942 1.00 98.25 299 PHE A C 1
ATOM 2257 O O . PHE A 1 299 ? -14.254 -2.955 12.919 1.00 98.25 299 PHE A O 1
ATOM 2264 N N . THR A 1 300 ? -15.312 -4.592 11.779 1.00 97.75 300 THR A N 1
ATOM 2265 C CA . THR A 1 300 ? -16.378 -4.866 12.754 1.00 97.75 300 THR A CA 1
ATOM 2266 C C . THR A 1 300 ? -16.558 -6.382 12.868 1.00 97.75 300 THR A C 1
ATOM 2268 O O . THR A 1 300 ? -17.163 -6.992 11.981 1.00 97.75 300 THR A O 1
ATOM 2271 N N . PRO A 1 301 ? -16.019 -7.033 13.914 1.00 97.50 301 PRO A N 1
ATOM 2272 C CA . PRO A 1 301 ? -16.108 -8.480 14.050 1.00 97.50 301 PRO A CA 1
ATOM 2273 C C . PRO A 1 301 ? -17.537 -8.918 14.385 1.00 97.50 301 PRO A C 1
ATOM 2275 O O . PRO A 1 301 ? -18.144 -8.414 15.325 1.00 97.50 301 PRO A O 1
ATOM 2278 N N . ALA A 1 302 ? -18.063 -9.910 13.662 1.00 96.00 302 ALA A N 1
ATOM 2279 C CA . ALA A 1 302 ? -19.378 -10.497 13.950 1.00 96.00 302 ALA A CA 1
ATOM 2280 C C . ALA A 1 302 ? -19.330 -11.624 15.001 1.00 96.00 302 ALA A C 1
ATOM 2282 O O . ALA A 1 302 ? -20.355 -11.998 15.561 1.00 96.00 302 ALA A O 1
ATOM 2283 N N . THR A 1 303 ? -18.146 -12.184 15.256 1.00 95.25 303 THR A N 1
ATOM 2284 C CA . THR A 1 303 ? -17.916 -13.272 16.220 1.00 95.25 303 THR A CA 1
ATOM 2285 C C . THR A 1 303 ? -16.530 -13.131 16.838 1.00 95.25 303 THR A C 1
ATOM 2287 O O . THR A 1 303 ? -15.615 -12.652 16.160 1.00 95.25 303 THR A O 1
ATOM 2290 N N . ALA A 1 304 ? -16.340 -13.629 18.060 1.00 95.56 304 ALA A N 1
ATOM 2291 C CA . ALA A 1 304 ? -15.032 -13.658 18.704 1.00 95.56 304 ALA A CA 1
ATOM 2292 C C . ALA A 1 304 ? -14.007 -14.520 17.930 1.00 95.56 304 ALA A C 1
ATOM 2294 O O . ALA A 1 304 ? -14.350 -15.310 17.041 1.00 95.56 304 ALA A O 1
ATOM 2295 N N . GLY A 1 305 ? -12.727 -14.341 18.249 1.00 96.31 305 GLY A N 1
ATOM 2296 C CA . GLY A 1 305 ? -11.592 -15.034 17.639 1.00 96.31 305 GLY A CA 1
ATOM 2297 C C . GLY A 1 305 ? -10.978 -14.303 16.443 1.00 96.31 305 GLY A C 1
ATOM 2298 O O . GLY A 1 305 ? -11.462 -13.255 16.003 1.00 96.31 305 GLY A O 1
ATOM 2299 N N . GLU A 1 306 ? -9.909 -14.881 15.901 1.00 96.19 306 GLU A N 1
ATOM 2300 C CA . GLU A 1 306 ? -9.180 -14.346 14.746 1.00 96.19 306 GLU A CA 1
ATOM 2301 C C . GLU A 1 306 ? -10.060 -14.295 13.489 1.00 96.19 306 GLU A C 1
ATOM 2303 O O . GLU A 1 306 ? -10.956 -15.125 13.306 1.00 96.19 306 GLU A O 1
ATOM 2308 N N . LYS A 1 307 ? -9.825 -13.279 12.658 1.00 97.62 307 LYS A N 1
ATOM 2309 C CA . LYS A 1 307 ? -10.497 -13.017 11.384 1.00 97.62 307 LYS A CA 1
ATOM 2310 C C . LYS A 1 307 ? -9.456 -12.704 10.328 1.00 97.62 307 LYS A C 1
ATOM 2312 O O . LYS A 1 307 ? -8.536 -11.922 10.586 1.00 97.62 307 LYS A O 1
ATOM 2317 N N . ALA A 1 308 ? -9.616 -13.297 9.151 1.00 96.00 308 ALA A N 1
ATOM 2318 C CA . ALA A 1 308 ? -8.689 -13.130 8.043 1.00 96.00 308 ALA A CA 1
ATOM 2319 C C . ALA A 1 308 ? -9.428 -12.891 6.723 1.00 96.00 308 ALA A C 1
ATOM 2321 O O . ALA A 1 308 ? -10.412 -13.556 6.391 1.00 96.00 308 ALA A O 1
ATOM 2322 N N . ALA A 1 309 ? -8.919 -11.941 5.951 1.00 97.75 309 ALA A N 1
ATOM 2323 C CA . ALA A 1 309 ? -9.403 -11.604 4.620 1.00 97.75 309 ALA A CA 1
ATOM 2324 C C . ALA A 1 309 ? -8.227 -11.127 3.754 1.00 97.75 309 ALA A C 1
ATOM 2326 O O . ALA A 1 309 ? -7.096 -11.031 4.230 1.00 97.75 309 ALA A O 1
ATOM 2327 N N . ALA A 1 310 ? -8.481 -10.818 2.486 1.00 96.19 310 ALA A N 1
ATOM 2328 C CA . ALA A 1 310 ? -7.483 -10.234 1.597 1.00 96.19 310 ALA A CA 1
ATOM 2329 C C . ALA A 1 310 ? -8.066 -9.050 0.823 1.00 96.19 310 ALA A C 1
ATOM 2331 O O . ALA A 1 310 ? -9.142 -9.154 0.230 1.00 96.19 310 ALA A O 1
ATOM 2332 N N . LEU A 1 311 ? -7.350 -7.927 0.817 1.00 97.12 311 LEU A N 1
ATOM 2333 C CA . LEU A 1 311 ? -7.613 -6.798 -0.068 1.00 97.12 311 LEU A CA 1
ATOM 2334 C C . LEU A 1 311 ? -7.006 -7.104 -1.437 1.00 97.12 311 LEU A C 1
ATOM 2336 O O . LEU A 1 311 ? -5.799 -7.304 -1.537 1.00 97.12 311 LEU A O 1
ATOM 2340 N N . VAL A 1 312 ? -7.833 -7.105 -2.480 1.00 96.00 312 VAL A N 1
ATOM 2341 C CA . VAL A 1 312 ? -7.429 -7.382 -3.861 1.00 96.00 312 VAL A CA 1
ATOM 2342 C C . VAL A 1 312 ? -7.652 -6.139 -4.713 1.00 96.00 312 VAL A C 1
ATOM 2344 O O . VAL A 1 312 ? -8.776 -5.637 -4.809 1.00 96.00 312 VAL A O 1
ATOM 2347 N N . ILE A 1 313 ? -6.583 -5.659 -5.347 1.00 95.12 313 ILE A N 1
ATOM 2348 C CA . ILE A 1 313 ? -6.579 -4.506 -6.251 1.00 95.12 313 ILE A CA 1
ATOM 2349 C C . ILE A 1 313 ? -6.154 -4.980 -7.637 1.00 95.12 313 ILE A C 1
ATOM 2351 O O . ILE A 1 313 ? -5.057 -5.506 -7.800 1.00 95.12 313 ILE A O 1
ATOM 2355 N N . VAL A 1 314 ? -7.006 -4.767 -8.639 1.00 94.00 314 VAL A N 1
ATOM 2356 C CA . VAL A 1 314 ? -6.721 -5.084 -10.046 1.00 94.00 314 VAL A CA 1
ATOM 2357 C C . VAL A 1 314 ? -6.526 -3.788 -10.817 1.00 94.00 314 VAL A C 1
ATOM 2359 O O . VAL A 1 314 ? -7.366 -2.889 -10.725 1.00 94.00 314 VAL A O 1
ATOM 2362 N N . SER A 1 315 ? -5.439 -3.679 -11.575 1.00 91.94 315 SER A N 1
ATOM 2363 C CA . SER A 1 315 ? -5.087 -2.465 -12.314 1.00 91.94 315 SER A CA 1
ATOM 2364 C C . SER A 1 315 ? -4.323 -2.757 -13.608 1.00 91.94 315 SER A C 1
ATOM 2366 O O . SER A 1 315 ? -3.980 -3.899 -13.910 1.00 91.94 315 SER A O 1
ATOM 2368 N N . ASN A 1 316 ? -4.021 -1.702 -14.366 1.00 85.44 316 ASN A N 1
ATOM 2369 C CA . ASN A 1 316 ? -3.128 -1.748 -15.525 1.00 85.44 316 ASN A CA 1
ATOM 2370 C C . ASN A 1 316 ? -1.623 -1.754 -15.162 1.00 85.44 316 ASN A C 1
ATOM 2372 O O . ASN A 1 316 ? -0.788 -1.589 -16.052 1.00 85.44 316 ASN A O 1
ATOM 2376 N N . ALA A 1 317 ? -1.247 -1.942 -13.888 1.00 82.81 317 ALA A N 1
ATOM 2377 C CA . ALA A 1 317 ? 0.157 -2.028 -13.485 1.00 82.81 317 ALA A CA 1
ATOM 2378 C C . ALA A 1 317 ? 0.799 -3.314 -14.032 1.00 82.81 317 ALA A C 1
ATOM 2380 O O . ALA A 1 317 ? 0.549 -4.403 -13.528 1.00 82.81 317 ALA A O 1
ATOM 2381 N N . SER A 1 318 ? 1.641 -3.218 -15.061 1.00 67.69 318 SER A N 1
ATOM 2382 C CA . SER A 1 318 ? 2.102 -4.390 -15.823 1.00 67.69 318 SER A CA 1
ATOM 2383 C C . SER A 1 318 ? 2.953 -5.396 -15.038 1.00 67.69 318 SER A C 1
ATOM 2385 O O . SER A 1 318 ? 2.957 -6.580 -15.367 1.00 67.69 318 SER A O 1
ATOM 2387 N N . ASN A 1 319 ? 3.622 -4.972 -13.963 1.00 65.12 319 ASN A N 1
ATOM 2388 C CA . ASN A 1 319 ? 4.376 -5.865 -13.076 1.00 65.12 319 ASN A CA 1
ATOM 2389 C C . ASN A 1 319 ? 3.541 -6.455 -11.922 1.00 65.12 319 ASN A C 1
ATOM 2391 O O . ASN A 1 319 ? 3.942 -7.457 -11.333 1.00 65.12 319 ASN A O 1
ATOM 2395 N N . THR A 1 320 ? 2.405 -5.837 -11.587 1.00 72.12 320 THR A N 1
ATOM 2396 C CA . THR A 1 320 ? 1.506 -6.218 -10.483 1.00 72.12 320 THR A CA 1
ATOM 2397 C C . THR A 1 320 ? 0.046 -5.954 -10.875 1.00 72.12 320 THR A C 1
ATOM 2399 O O . THR A 1 320 ? -0.648 -5.179 -10.216 1.00 72.12 320 THR A O 1
ATOM 2402 N N . PRO A 1 321 ? -0.458 -6.599 -11.948 1.00 83.00 321 PRO A N 1
ATOM 2403 C CA . PRO A 1 321 ? -1.809 -6.333 -12.449 1.00 83.00 321 PRO A CA 1
ATOM 2404 C C . PRO A 1 321 ? -2.882 -6.753 -11.440 1.00 83.00 321 PRO A C 1
ATOM 2406 O O . PRO A 1 321 ? -4.029 -6.321 -11.514 1.00 83.00 321 PRO A O 1
ATOM 2409 N N . THR A 1 322 ? -2.514 -7.605 -10.483 1.00 90.00 322 THR A N 1
ATOM 2410 C CA . THR A 1 322 ? -3.297 -7.921 -9.294 1.00 90.00 322 THR A CA 1
ATOM 2411 C C . THR A 1 322 ? -2.385 -7.835 -8.075 1.00 90.00 322 THR A C 1
ATOM 2413 O O . THR A 1 322 ? -1.416 -8.586 -7.970 1.00 90.00 322 THR A O 1
ATOM 2416 N N . LEU A 1 323 ? -2.687 -6.906 -7.171 1.00 88.62 323 LEU A N 1
ATOM 2417 C CA . LEU A 1 323 ? -2.062 -6.779 -5.859 1.00 88.62 323 LEU A CA 1
ATOM 2418 C C . LEU A 1 323 ? -2.992 -7.390 -4.811 1.00 88.62 323 LEU A C 1
ATOM 2420 O O . LEU A 1 323 ? -4.166 -7.030 -4.741 1.00 88.62 323 LEU A O 1
ATOM 2424 N N . GLU A 1 324 ? -2.449 -8.267 -3.975 1.00 92.25 324 GLU A N 1
ATOM 2425 C CA . GLU A 1 324 ? -3.162 -8.887 -2.861 1.00 92.25 324 GLU A CA 1
ATOM 2426 C C . GLU A 1 324 ? -2.450 -8.563 -1.544 1.00 92.25 324 GLU A C 1
ATOM 2428 O O . GLU A 1 324 ? -1.242 -8.771 -1.417 1.00 92.25 324 GLU A O 1
ATOM 2433 N N . LEU A 1 325 ? -3.192 -8.036 -0.567 1.00 92.31 325 LEU A N 1
ATOM 2434 C CA . LEU A 1 325 ? -2.688 -7.714 0.768 1.00 92.31 325 LEU A CA 1
ATOM 2435 C C . LEU A 1 325 ? -3.503 -8.446 1.837 1.00 92.31 325 LEU A C 1
ATOM 2437 O O . LEU A 1 325 ? -4.733 -8.337 1.833 1.00 92.31 325 LEU A O 1
ATOM 2441 N N . PRO A 1 326 ? -2.856 -9.145 2.786 1.00 95.31 326 PRO A N 1
ATOM 2442 C CA . PRO A 1 326 ? -3.570 -9.810 3.863 1.00 95.31 326 PRO A CA 1
ATOM 2443 C C . PRO A 1 326 ? -4.187 -8.780 4.814 1.00 95.31 326 PRO A C 1
ATOM 2445 O O . PRO A 1 326 ? -3.552 -7.795 5.192 1.00 95.31 326 PRO A O 1
ATOM 2448 N N . LEU A 1 327 ? -5.419 -9.044 5.234 1.00 97.25 327 LEU A N 1
ATOM 2449 C CA . LEU A 1 327 ? -6.125 -8.323 6.284 1.00 97.25 327 LEU A CA 1
ATOM 2450 C C . LEU A 1 327 ? -6.304 -9.257 7.475 1.00 97.25 327 LEU A C 1
ATOM 2452 O O . LEU A 1 327 ? -6.702 -10.413 7.312 1.00 97.25 327 LEU A O 1
ATOM 2456 N N . SER A 1 328 ? -6.048 -8.749 8.675 1.00 96.38 328 SER A N 1
ATOM 2457 C CA . SER A 1 328 ? -6.233 -9.509 9.905 1.00 96.38 328 SER A CA 1
ATOM 2458 C C . SER A 1 328 ? -6.900 -8.675 10.989 1.00 96.38 328 SER A C 1
ATOM 2460 O O . SER A 1 328 ? -6.704 -7.461 11.099 1.00 96.38 328 SER A O 1
ATOM 2462 N N . GLY A 1 329 ? -7.723 -9.348 11.785 1.00 97.38 329 GLY A N 1
ATOM 2463 C CA . GLY A 1 329 ? -8.437 -8.757 12.904 1.00 97.38 329 GLY A CA 1
ATOM 2464 C C . GLY A 1 329 ? -8.694 -9.780 14.006 1.00 97.38 329 GLY A C 1
ATOM 2465 O O . GLY A 1 329 ? -8.766 -10.976 13.731 1.00 97.38 329 GLY A O 1
ATOM 2466 N N . THR A 1 330 ? -8.862 -9.341 15.251 1.00 97.44 330 THR A N 1
ATOM 2467 C CA . THR A 1 330 ? -9.345 -10.200 16.341 1.00 97.44 330 THR A CA 1
ATOM 2468 C C . THR A 1 330 ? -10.596 -9.614 16.977 1.00 97.44 330 THR A C 1
ATOM 2470 O O . THR A 1 330 ? -10.603 -8.474 17.444 1.00 97.44 330 THR A O 1
ATOM 2473 N N . GLY A 1 331 ? -11.664 -10.415 16.968 1.00 96.69 331 GLY A N 1
ATOM 2474 C CA . GLY A 1 331 ? -12.874 -10.149 17.730 1.00 96.69 331 GLY A CA 1
ATOM 2475 C C . GLY A 1 331 ? -12.736 -10.682 19.152 1.00 96.69 331 GLY A C 1
ATOM 2476 O O . GLY A 1 331 ? -12.282 -11.814 19.337 1.00 96.69 331 GLY A O 1
ATOM 2477 N N . VAL A 1 332 ? -13.152 -9.913 20.150 1.00 95.25 332 VAL A N 1
ATOM 2478 C CA . VAL A 1 332 ? -13.304 -10.388 21.533 1.00 95.25 332 VAL A CA 1
ATOM 2479 C C . VAL A 1 332 ? -14.774 -10.380 21.914 1.00 95.25 332 VAL A C 1
ATOM 2481 O O . VAL A 1 332 ? -15.548 -9.582 21.389 1.00 95.25 332 VAL A O 1
ATOM 2484 N N . GLU A 1 333 ? -15.173 -11.296 22.794 1.00 90.38 333 GLU A N 1
ATOM 2485 C CA . GLU A 1 333 ? -16.529 -11.288 23.347 1.00 90.38 333 GLU A CA 1
ATOM 2486 C C . GLU A 1 333 ? -16.832 -9.901 23.923 1.00 90.38 333 GLU A C 1
ATOM 2488 O O . GLU A 1 333 ? -16.007 -9.336 24.644 1.00 90.38 333 GLU A O 1
ATOM 2493 N N . ALA A 1 334 ? -17.985 -9.337 23.562 1.00 81.94 334 ALA A N 1
ATOM 2494 C CA . ALA A 1 334 ? -18.387 -8.041 24.084 1.00 81.94 334 ALA A CA 1
ATOM 2495 C C . ALA A 1 334 ? -18.599 -8.156 25.598 1.00 81.94 334 ALA A C 1
ATOM 2497 O O . ALA A 1 334 ? -19.330 -9.033 26.067 1.00 81.94 334 ALA A O 1
ATOM 2498 N N . GLU A 1 335 ? -17.957 -7.282 26.374 1.00 80.12 335 GLU A N 1
ATOM 2499 C CA . GLU A 1 335 ? -18.190 -7.245 27.814 1.00 80.12 335 GLU A CA 1
ATOM 2500 C C . GLU A 1 335 ? -19.601 -6.714 28.079 1.00 80.12 335 GLU A C 1
ATOM 2502 O O . GLU A 1 335 ? -19.956 -5.601 27.686 1.00 80.12 335 GLU A O 1
ATOM 2507 N N . ALA A 1 336 ? -20.427 -7.517 28.751 1.00 84.44 336 ALA A N 1
ATOM 2508 C CA . ALA A 1 336 ? -21.734 -7.055 29.195 1.00 84.44 336 ALA A CA 1
ATOM 2509 C C . ALA A 1 336 ? -21.560 -5.892 30.183 1.00 84.44 336 ALA A C 1
ATOM 2511 O O . ALA A 1 336 ? -20.731 -5.963 31.092 1.00 84.44 336 ALA A O 1
ATOM 2512 N N . SER A 1 337 ? -22.364 -4.842 30.027 1.00 90.69 337 SER A N 1
ATOM 2513 C CA . SER A 1 337 ? -22.454 -3.728 30.971 1.00 90.69 337 SER A CA 1
ATOM 2514 C C . SER A 1 337 ? -23.875 -3.607 31.506 1.00 90.69 337 SER A C 1
ATOM 2516 O O . SER A 1 337 ? -24.836 -3.976 30.830 1.00 90.69 337 SER A O 1
ATOM 2518 N N . PHE A 1 338 ? -23.991 -3.122 32.739 1.00 95.19 338 PHE A N 1
ATOM 2519 C CA . PHE A 1 338 ? -25.262 -2.941 33.428 1.00 95.19 338 PHE A CA 1
ATOM 2520 C C . PHE A 1 338 ? -25.350 -1.540 34.020 1.00 95.19 338 PHE A C 1
ATOM 2522 O O . PHE A 1 338 ? -24.360 -0.993 34.517 1.00 95.19 338 PHE A O 1
ATOM 2529 N N . THR A 1 339 ? -26.550 -0.973 33.985 1.00 97.25 339 THR A N 1
ATOM 2530 C CA . THR A 1 339 ? -26.860 0.337 34.554 1.00 97.25 339 THR A CA 1
ATOM 2531 C C . THR A 1 339 ? -27.479 0.170 35.938 1.00 97.25 339 THR A C 1
ATOM 2533 O O . THR A 1 339 ? -28.510 -0.485 36.107 1.00 97.25 339 THR A O 1
ATOM 2536 N N . ALA A 1 340 ? -26.868 0.800 36.939 1.00 97.50 340 ALA A N 1
ATOM 2537 C CA . ALA A 1 340 ? -27.477 1.026 38.240 1.00 97.50 340 ALA A CA 1
ATOM 2538 C C . ALA A 1 340 ? -28.150 2.404 38.252 1.00 97.50 340 ALA A C 1
ATOM 2540 O O . ALA A 1 340 ? -27.474 3.429 38.124 1.00 97.50 340 ALA A O 1
ATOM 2541 N N . THR A 1 341 ? -29.463 2.449 38.464 1.00 98.19 341 THR A N 1
ATOM 2542 C CA . THR A 1 341 ? -30.205 3.708 38.610 1.00 98.19 341 THR A CA 1
ATOM 2543 C C . THR A 1 341 ? -30.427 4.018 40.088 1.00 98.19 341 THR A C 1
ATOM 2545 O O . THR A 1 341 ? -31.144 3.312 40.803 1.00 98.19 341 THR A O 1
ATOM 2548 N N . GLY A 1 342 ? -29.798 5.088 40.559 1.00 96.75 342 GLY A N 1
ATOM 2549 C CA . GLY A 1 342 ? -29.927 5.609 41.910 1.00 96.75 342 GLY A CA 1
ATOM 2550 C C . GLY A 1 342 ? -31.097 6.581 42.036 1.00 96.75 342 GLY A C 1
ATOM 2551 O O . GLY A 1 342 ? -31.299 7.465 41.205 1.00 96.75 342 GLY A O 1
ATOM 2552 N N . SER A 1 343 ? -31.848 6.463 43.124 1.00 95.44 343 SER A N 1
ATOM 2553 C CA . SER A 1 343 ? -32.879 7.427 43.506 1.00 95.44 343 SER A CA 1
ATOM 2554 C C . SER A 1 343 ? -32.828 7.712 45.003 1.00 95.44 343 SER A C 1
ATOM 2556 O O . SER A 1 343 ? -32.335 6.910 45.795 1.00 95.44 343 SER A O 1
ATOM 2558 N N . VAL A 1 344 ? -33.329 8.878 45.394 1.00 95.00 344 VAL A N 1
ATOM 2559 C CA . VAL A 1 344 ? -33.379 9.337 46.785 1.00 95.00 344 VAL A CA 1
ATOM 2560 C C . VAL A 1 344 ? -34.827 9.524 47.207 1.00 95.00 344 VAL A C 1
ATOM 2562 O O . VAL A 1 344 ? -35.618 10.125 46.483 1.00 95.00 344 VAL A O 1
ATOM 2565 N N . ASN A 1 345 ? -35.168 9.022 48.391 1.00 89.25 345 ASN A N 1
ATOM 2566 C CA . ASN A 1 345 ? -36.451 9.256 49.041 1.00 89.25 345 ASN A CA 1
ATOM 2567 C C . ASN A 1 345 ? -36.212 10.002 50.361 1.00 89.25 345 ASN A C 1
ATOM 2569 O O . ASN A 1 345 ? -35.850 9.395 51.371 1.00 89.25 345 ASN A O 1
ATOM 2573 N N . GLY A 1 346 ? -36.386 11.326 50.346 1.00 86.00 346 GLY A N 1
ATOM 2574 C CA . GLY A 1 346 ? -36.265 12.173 51.534 1.00 86.00 346 GLY A CA 1
ATOM 2575 C C . GLY A 1 346 ? -35.190 13.255 51.422 1.00 86.00 346 GLY A C 1
ATOM 2576 O O . GLY A 1 346 ? -35.055 13.911 50.394 1.00 86.00 346 GLY A O 1
ATOM 2577 N N . ASN A 1 347 ? -34.465 13.477 52.520 1.00 87.88 347 ASN A N 1
ATOM 2578 C CA . ASN A 1 347 ? -33.646 14.671 52.753 1.00 87.88 347 ASN A CA 1
ATOM 2579 C C . ASN A 1 347 ? -32.178 14.495 52.325 1.00 87.88 347 ASN A C 1
ATOM 2581 O O . ASN A 1 347 ? -31.276 14.459 53.162 1.00 87.88 347 ASN A O 1
ATOM 2585 N N . GLY A 1 348 ? -31.937 14.407 51.018 1.00 90.88 348 GLY A N 1
ATOM 2586 C CA . GLY A 1 348 ? -30.592 14.415 50.438 1.00 90.88 348 GLY A CA 1
ATOM 2587 C C . GLY A 1 348 ? -30.601 14.255 48.919 1.00 90.88 348 GLY A C 1
ATOM 2588 O O . GLY A 1 348 ? -31.662 14.183 48.299 1.00 90.88 348 GLY A O 1
ATOM 2589 N N . THR A 1 349 ? -29.419 14.222 48.308 1.00 94.62 349 THR A N 1
ATOM 2590 C CA . THR A 1 349 ? -29.239 14.125 46.850 1.00 94.62 349 THR A CA 1
ATOM 2591 C C . THR A 1 349 ? -28.181 13.090 46.468 1.00 94.62 349 THR A C 1
ATOM 2593 O O . THR A 1 349 ? -27.429 12.607 47.315 1.00 94.62 349 THR A O 1
ATOM 2596 N N . LEU A 1 350 ? -28.123 12.738 45.182 1.00 96.00 350 LEU A N 1
ATOM 2597 C CA . LEU A 1 350 ? -27.032 11.958 44.595 1.00 96.00 350 LEU A CA 1
ATOM 2598 C C . LEU A 1 350 ? -26.184 12.851 43.700 1.00 96.00 350 LEU A C 1
ATOM 2600 O O . LEU A 1 350 ? -26.718 13.721 43.014 1.00 96.00 350 LEU A O 1
ATOM 2604 N N . ALA A 1 351 ? -24.876 12.602 43.672 1.00 94.69 351 ALA A N 1
ATOM 2605 C CA . ALA A 1 351 ? -23.995 13.240 42.695 1.00 94.69 351 ALA A CA 1
ATOM 2606 C C . ALA A 1 351 ? -24.306 12.790 41.253 1.00 94.69 351 ALA A C 1
ATOM 2608 O O . ALA A 1 351 ? -24.191 13.585 40.325 1.00 94.69 351 ALA A O 1
ATOM 2609 N N . ALA A 1 352 ? -24.728 11.533 41.081 1.00 94.56 352 ALA A N 1
ATOM 2610 C CA . ALA A 1 352 ? -25.196 10.964 39.821 1.00 94.56 352 ALA A CA 1
ATOM 2611 C C . ALA A 1 352 ? -26.353 9.991 40.088 1.00 94.56 352 ALA A C 1
ATOM 2613 O O . ALA A 1 352 ? -26.316 9.220 41.048 1.00 94.56 352 ALA A O 1
ATOM 2614 N N . ASN A 1 353 ? -27.387 10.039 39.250 1.00 94.50 353 ASN A N 1
ATOM 2615 C CA . ASN A 1 353 ? -28.562 9.168 39.325 1.00 94.50 353 ASN A CA 1
ATOM 2616 C C . ASN A 1 353 ? -28.419 7.889 38.486 1.00 94.50 353 ASN A C 1
ATOM 2618 O O . ASN A 1 353 ? -29.224 6.981 38.646 1.00 94.50 353 ASN A O 1
ATOM 2622 N N . GLU A 1 354 ? -27.408 7.790 37.625 1.00 97.06 354 GLU A N 1
ATOM 2623 C CA . GLU A 1 354 ? -27.115 6.594 36.833 1.00 97.06 354 GLU A CA 1
ATOM 2624 C C . GLU A 1 354 ? -25.614 6.324 36.820 1.00 97.06 354 GLU A C 1
ATOM 2626 O O . GLU A 1 354 ? -24.804 7.241 36.671 1.00 97.06 354 GLU A O 1
ATOM 2631 N N . VAL A 1 355 ? -25.252 5.055 36.995 1.00 97.25 355 VAL A N 1
ATOM 2632 C CA . VAL A 1 355 ? -23.870 4.574 36.952 1.00 97.25 355 VAL A CA 1
ATOM 2633 C C . VAL A 1 355 ? -23.844 3.297 36.120 1.00 97.25 355 VAL A C 1
ATOM 2635 O O . VAL A 1 355 ? -24.532 2.334 36.452 1.00 97.25 355 VAL A O 1
ATOM 2638 N N . VAL A 1 356 ? -23.057 3.285 35.044 1.00 96.19 356 VAL A N 1
ATOM 2639 C CA . VAL A 1 356 ? -22.870 2.107 34.181 1.00 96.19 356 VAL A CA 1
ATOM 2640 C C . VAL A 1 356 ? -21.560 1.426 34.557 1.00 96.19 356 VAL A C 1
ATOM 2642 O O . VAL A 1 356 ? -20.522 2.085 34.632 1.00 96.19 356 VAL A O 1
ATOM 2645 N N . VAL A 1 357 ? -21.601 0.115 34.791 1.00 95.25 357 VAL A N 1
ATOM 2646 C CA . VAL A 1 357 ? -20.415 -0.690 35.117 1.00 95.25 357 VAL A CA 1
ATOM 2647 C C . VAL A 1 357 ? -20.382 -1.987 34.313 1.00 95.25 357 VAL A C 1
ATOM 2649 O O . VAL A 1 357 ? -21.415 -2.475 33.857 1.00 95.25 357 VAL A O 1
ATOM 2652 N N . ALA A 1 358 ? -19.190 -2.559 34.145 1.00 92.06 358 ALA A N 1
ATOM 2653 C CA . ALA A 1 358 ? -19.031 -3.883 33.549 1.00 92.06 358 ALA A CA 1
ATOM 2654 C C . ALA A 1 358 ? -19.679 -4.971 34.426 1.00 92.06 358 ALA A C 1
ATOM 2656 O O . ALA A 1 358 ? -19.761 -4.848 35.652 1.00 92.06 358 ALA A O 1
ATOM 2657 N N . SER A 1 359 ? -20.117 -6.061 33.801 1.00 91.81 359 SER A N 1
ATOM 2658 C CA . SER A 1 359 ? -20.671 -7.231 34.480 1.00 91.81 359 SER A CA 1
ATOM 2659 C C . SER A 1 359 ? -19.725 -7.740 35.571 1.00 91.81 359 SER A C 1
ATOM 2661 O O . SER A 1 359 ? -18.546 -7.987 35.334 1.00 91.81 359 SER A O 1
ATOM 2663 N N . GLY A 1 360 ? -20.253 -7.928 36.778 1.00 91.94 360 GLY A N 1
ATOM 2664 C CA . GLY A 1 360 ? -19.504 -8.362 37.955 1.00 91.94 360 GLY A CA 1
ATOM 2665 C C . GLY A 1 360 ? -18.841 -7.232 38.754 1.00 91.94 360 GLY A C 1
ATOM 2666 O O . GLY A 1 360 ? -18.362 -7.490 39.858 1.00 91.94 360 GLY A O 1
ATOM 2667 N N . ALA A 1 361 ? -18.837 -5.988 38.266 1.00 95.25 361 ALA A N 1
ATOM 2668 C CA . ALA A 1 361 ? -18.388 -4.829 39.040 1.00 95.25 361 ALA A CA 1
ATOM 2669 C C . ALA A 1 361 ? -19.522 -4.253 39.912 1.00 95.25 361 ALA A C 1
ATOM 2671 O O . ALA A 1 361 ? -20.702 -4.462 39.634 1.00 95.25 361 ALA A O 1
ATOM 2672 N N . GLY A 1 362 ? -19.166 -3.540 40.985 1.00 96.31 362 GLY A N 1
ATOM 2673 C CA . GLY A 1 362 ? -20.110 -2.784 41.817 1.00 96.31 362 GLY A CA 1
ATOM 2674 C C . GLY A 1 362 ? -20.237 -1.333 41.346 1.00 96.31 362 GLY A C 1
ATOM 2675 O O . GLY A 1 362 ? -19.244 -0.728 40.947 1.00 96.31 362 GLY A O 1
ATOM 2676 N N . ALA A 1 363 ? -21.442 -0.767 41.402 1.00 97.25 363 ALA A N 1
ATOM 2677 C CA . ALA A 1 363 ? -21.703 0.633 41.079 1.00 97.25 363 ALA A CA 1
ATOM 2678 C C . ALA A 1 363 ? -21.573 1.513 42.331 1.00 97.25 363 ALA A C 1
ATOM 2680 O O . ALA A 1 363 ? -22.127 1.182 43.383 1.00 97.25 363 ALA A O 1
ATOM 2681 N N . SER A 1 364 ? -20.870 2.643 42.217 1.00 97.06 364 SER A N 1
ATOM 2682 C CA . SER A 1 364 ? -20.633 3.567 43.333 1.00 97.06 364 SER A CA 1
ATOM 2683 C C . SER A 1 364 ? -21.455 4.849 43.204 1.00 97.06 364 SER A C 1
ATOM 2685 O O . SER A 1 364 ? -21.363 5.561 42.209 1.00 97.06 364 SER A O 1
ATOM 2687 N N . PHE A 1 365 ? -22.208 5.177 44.250 1.00 96.81 365 PHE A N 1
ATOM 2688 C CA . PHE A 1 365 ? -23.016 6.385 44.365 1.00 96.81 365 PHE A CA 1
ATOM 2689 C C . PHE A 1 365 ? -22.499 7.262 45.502 1.00 96.81 365 PHE A C 1
ATOM 2691 O O . PHE A 1 365 ? -22.472 6.836 46.657 1.00 96.81 365 PHE A O 1
ATOM 2698 N N . THR A 1 366 ? -22.154 8.512 45.197 1.00 95.56 366 THR A N 1
ATOM 2699 C CA . THR A 1 366 ? -21.907 9.524 46.230 1.00 95.56 366 THR A CA 1
ATOM 2700 C C . THR A 1 366 ? -23.239 10.108 46.682 1.00 95.56 366 THR A C 1
ATOM 2702 O O . THR A 1 366 ? -23.924 10.796 45.918 1.00 95.56 366 THR A O 1
ATOM 2705 N N . VAL A 1 367 ? -23.596 9.819 47.929 1.00 94.94 367 VAL A N 1
ATOM 2706 C CA . VAL A 1 367 ? -24.824 10.266 48.580 1.00 94.94 367 VAL A CA 1
ATOM 2707 C C . VAL A 1 367 ? -24.522 11.530 49.376 1.00 94.94 367 VAL A C 1
ATOM 2709 O O . VAL A 1 367 ? -23.606 11.549 50.190 1.00 94.94 367 VAL A O 1
ATOM 2712 N N . ASN A 1 368 ? -25.306 12.585 49.172 1.00 93.06 368 ASN A N 1
ATOM 2713 C CA . ASN A 1 368 ? -25.161 13.862 49.867 1.00 93.06 368 ASN A CA 1
ATOM 2714 C C . ASN A 1 368 ? -26.379 14.091 50.781 1.00 93.06 368 ASN A C 1
ATOM 2716 O O . ASN A 1 368 ? -27.399 14.612 50.316 1.00 93.06 368 ASN A O 1
ATOM 2720 N N . PRO A 1 369 ? -26.326 13.684 52.064 1.00 90.62 369 PRO A N 1
ATOM 2721 C CA . PRO A 1 369 ? -27.384 13.983 53.028 1.00 90.62 369 PRO A CA 1
ATOM 2722 C C . PRO A 1 369 ? -27.570 15.491 53.230 1.00 90.62 369 PRO A C 1
ATOM 2724 O O . PRO A 1 369 ? -26.602 16.251 53.203 1.00 90.62 369 PRO A O 1
ATOM 2727 N N . ALA A 1 370 ? -28.808 15.924 53.471 1.00 88.06 370 ALA A N 1
ATOM 2728 C CA . ALA A 1 370 ? -29.085 17.282 53.927 1.00 88.06 370 ALA A CA 1
ATOM 2729 C C . ALA A 1 370 ? -28.587 17.498 55.369 1.00 88.06 370 ALA A C 1
ATOM 2731 O O . ALA A 1 370 ? -28.379 16.547 56.125 1.00 88.06 370 ALA A O 1
ATOM 2732 N N . GLU A 1 371 ? -28.423 18.760 55.770 1.00 81.75 371 GLU A N 1
ATOM 2733 C CA . GLU A 1 371 ? -27.993 19.115 57.125 1.00 81.75 371 GLU A CA 1
ATOM 2734 C C . GLU A 1 371 ? -28.905 18.482 58.192 1.00 81.75 371 GLU A C 1
ATOM 2736 O O . GLU A 1 371 ? -30.131 18.554 58.110 1.00 81.75 371 GLU A O 1
ATOM 2741 N N . GLY A 1 372 ? -28.300 17.838 59.196 1.00 80.19 372 GLY A N 1
ATOM 2742 C CA . GLY A 1 372 ? -29.030 17.133 60.253 1.00 80.19 372 GLY A CA 1
ATOM 2743 C C . GLY A 1 372 ? -29.567 15.753 59.854 1.00 80.19 372 GLY A C 1
ATOM 2744 O O . GLY A 1 372 ? -30.306 15.156 60.634 1.00 80.19 372 GLY A O 1
ATOM 2745 N N . PHE A 1 373 ? -29.198 15.223 58.685 1.00 83.69 373 PHE A N 1
ATOM 2746 C CA . PHE A 1 373 ? -29.541 13.872 58.239 1.00 83.69 373 PHE A CA 1
ATOM 2747 C C . PHE A 1 373 ? -28.289 13.045 57.950 1.00 83.69 373 PHE A C 1
ATOM 2749 O O . PHE A 1 373 ? -27.231 13.569 57.608 1.00 83.69 373 PHE A O 1
ATOM 2756 N N . ARG A 1 374 ? -28.420 11.725 58.071 1.00 85.00 374 ARG A N 1
ATOM 2757 C CA . ARG A 1 374 ? -27.411 10.751 57.632 1.00 85.00 374 ARG A CA 1
ATOM 2758 C C . ARG A 1 374 ? -28.047 9.720 56.693 1.00 85.00 374 ARG A C 1
ATOM 2760 O O . ARG A 1 374 ? -29.277 9.582 56.717 1.00 85.00 374 ARG A O 1
ATOM 2767 N N . PRO A 1 375 ? -27.257 8.990 55.882 1.00 85.69 375 PRO A N 1
ATOM 2768 C CA . PRO A 1 375 ? -27.786 7.885 55.090 1.00 85.69 375 PRO A CA 1
ATOM 2769 C C . PRO A 1 375 ? -28.486 6.868 56.002 1.00 85.69 375 PRO A C 1
ATOM 2771 O O . PRO A 1 375 ? -27.935 6.465 57.026 1.00 85.69 375 PRO A O 1
ATOM 2774 N N . GLY A 1 376 ? -29.725 6.524 55.657 1.00 83.44 376 GLY A N 1
ATOM 2775 C CA . GLY A 1 376 ? -30.549 5.538 56.351 1.00 83.44 376 GLY A CA 1
ATOM 2776 C C . GLY A 1 376 ? -30.508 4.184 55.649 1.00 83.44 376 GLY A C 1
ATOM 2777 O O . GLY A 1 376 ? -29.480 3.756 55.124 1.00 83.44 376 GLY A O 1
ATOM 2778 N N . THR A 1 377 ? -31.652 3.503 55.597 1.00 87.56 377 THR A N 1
ATOM 2779 C CA . THR A 1 377 ? -31.775 2.237 54.861 1.00 87.56 377 THR A CA 1
ATOM 2780 C C . THR A 1 377 ? -31.551 2.419 53.357 1.00 87.56 377 THR A C 1
ATOM 2782 O O . THR A 1 377 ? -32.036 3.381 52.749 1.00 87.56 377 THR A O 1
ATOM 2785 N N . VAL A 1 378 ? -30.835 1.467 52.755 1.00 94.31 378 VAL A N 1
ATOM 2786 C CA . VAL A 1 378 ? -30.678 1.359 51.302 1.00 94.31 378 VAL A CA 1
ATOM 2787 C C . VAL A 1 378 ? -31.561 0.221 50.812 1.00 94.31 378 VAL A C 1
ATOM 2789 O O . VAL A 1 378 ? -31.404 -0.920 51.245 1.00 94.31 378 VAL A O 1
ATOM 2792 N N . GLY A 1 379 ? -32.515 0.548 49.947 1.00 93.06 379 GLY A N 1
ATOM 2793 C CA . GLY A 1 379 ? -33.400 -0.409 49.290 1.00 93.06 379 GLY A CA 1
ATOM 2794 C C . GLY A 1 379 ? -33.135 -0.493 47.789 1.00 93.06 379 GLY A C 1
ATOM 2795 O O . GLY A 1 379 ? -32.177 0.082 47.274 1.00 93.06 379 GLY A O 1
ATOM 2796 N N . GLY A 1 380 ? -34.030 -1.174 47.077 1.00 95.06 380 GLY A N 1
ATOM 2797 C CA . GLY A 1 380 ? -33.955 -1.351 45.628 1.00 95.06 380 GLY A CA 1
ATOM 2798 C C . GLY A 1 380 ? -33.720 -2.804 45.225 1.00 95.06 380 GLY A C 1
ATOM 2799 O O . GLY A 1 380 ? -33.967 -3.724 46.003 1.00 95.06 380 GLY A O 1
ATOM 2800 N N . THR A 1 381 ? -33.297 -2.995 43.980 1.00 97.19 381 THR A N 1
ATOM 2801 C CA . THR A 1 381 ? -33.070 -4.310 43.359 1.00 97.19 381 THR A CA 1
ATOM 2802 C C . THR A 1 381 ? -31.593 -4.629 43.154 1.00 97.19 381 THR A C 1
ATOM 2804 O O . THR A 1 381 ? -31.262 -5.780 42.875 1.00 97.19 381 THR A O 1
ATOM 2807 N N . CYS A 1 382 ? -30.696 -3.646 43.301 1.00 97.06 382 CYS A N 1
ATOM 2808 C CA . CYS A 1 382 ? -29.266 -3.909 43.203 1.00 97.06 382 CYS A CA 1
ATOM 2809 C C . CYS A 1 382 ? -28.778 -4.806 44.350 1.00 97.06 382 CYS A C 1
ATOM 2811 O O . CYS A 1 382 ? -29.281 -4.701 45.474 1.00 97.06 382 CYS A O 1
ATOM 2813 N N . PRO A 1 383 ? -27.762 -5.653 44.104 1.00 97.19 383 PRO A N 1
ATOM 2814 C CA . PRO A 1 383 ? -27.118 -6.435 45.151 1.00 97.19 383 PRO A CA 1
ATOM 2815 C C . PRO A 1 383 ? -26.623 -5.546 46.295 1.00 97.19 383 PRO A C 1
ATOM 2817 O O . PRO A 1 383 ? -26.034 -4.486 46.060 1.00 97.19 383 PRO A O 1
ATOM 2820 N N . ALA A 1 384 ? -26.852 -5.995 47.531 1.00 95.31 384 ALA A N 1
ATOM 2821 C CA . ALA A 1 384 ? -26.507 -5.236 48.726 1.00 95.31 384 ALA A CA 1
ATOM 2822 C C . ALA A 1 384 ? -25.021 -4.842 48.732 1.00 95.31 384 ALA A C 1
ATOM 2824 O O . ALA A 1 384 ? -24.139 -5.660 48.475 1.00 95.31 384 ALA A O 1
ATOM 2825 N N . GLY A 1 385 ? -24.782 -3.567 49.013 1.00 94.69 385 GLY A N 1
ATOM 2826 C CA . GLY A 1 385 ? -23.479 -2.924 49.037 1.00 94.69 385 GLY A CA 1
ATOM 2827 C C . GLY A 1 385 ? -23.042 -2.439 50.415 1.00 94.69 385 GLY A C 1
ATOM 2828 O O . GLY A 1 385 ? -23.687 -2.707 51.430 1.00 94.69 385 GLY A O 1
ATOM 2829 N N . THR A 1 386 ? -21.958 -1.670 50.434 1.00 92.38 386 THR A N 1
ATOM 2830 C CA . THR A 1 386 ? -21.360 -1.095 51.647 1.00 92.38 386 THR A CA 1
ATOM 2831 C C . THR A 1 386 ? -21.112 0.400 51.494 1.00 92.38 386 THR A C 1
ATOM 2833 O O . THR A 1 386 ? -20.824 0.877 50.396 1.00 92.38 386 THR A O 1
ATOM 2836 N N . PHE A 1 387 ? -21.186 1.131 52.608 1.00 89.25 387 PHE A N 1
ATOM 2837 C CA . PHE A 1 387 ? -20.768 2.530 52.677 1.00 89.25 387 PHE A CA 1
ATOM 2838 C C . PHE A 1 387 ? -19.303 2.654 53.097 1.00 89.25 387 PHE A C 1
ATOM 2840 O O . PHE A 1 387 ? -18.877 1.998 54.047 1.00 89.25 387 PHE A O 1
ATOM 2847 N N . ASP A 1 388 ? -18.585 3.558 52.438 1.00 86.38 388 ASP A N 1
ATOM 2848 C CA . ASP A 1 388 ? -17.351 4.169 52.929 1.00 86.38 388 ASP A CA 1
ATOM 2849 C C . ASP A 1 388 ? -17.560 5.692 52.969 1.00 86.38 388 ASP A C 1
ATOM 2851 O O . ASP A 1 388 ? -17.666 6.363 51.937 1.00 86.38 388 ASP A O 1
ATOM 2855 N N . GLY A 1 389 ? -17.774 6.226 54.174 1.00 84.69 389 GLY A N 1
ATOM 2856 C CA . GLY A 1 389 ? -18.284 7.584 54.365 1.00 84.69 389 GLY A CA 1
ATOM 2857 C C . GLY A 1 389 ? -19.620 7.804 53.643 1.00 84.69 389 GLY A C 1
ATOM 2858 O O . GLY A 1 389 ? -20.614 7.140 53.930 1.00 84.69 389 GLY A O 1
ATOM 2859 N N . ASN A 1 390 ? -19.631 8.738 52.690 1.00 85.94 390 ASN A N 1
ATOM 2860 C CA . ASN A 1 390 ? -20.804 9.101 51.886 1.00 85.94 390 ASN A CA 1
ATOM 2861 C C . ASN A 1 390 ? -20.903 8.338 50.551 1.00 85.94 390 ASN A C 1
ATOM 2863 O O . ASN A 1 390 ? -21.814 8.597 49.765 1.00 85.9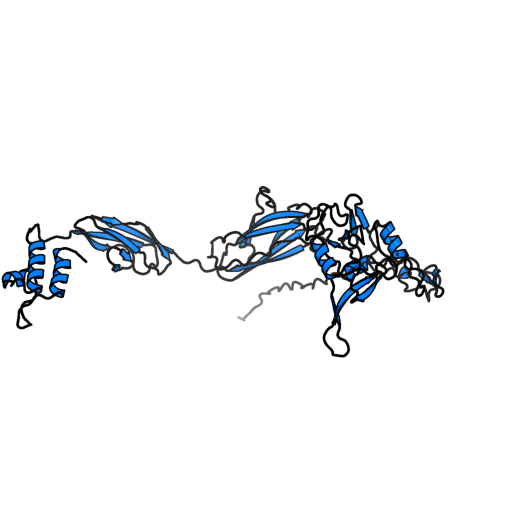4 390 ASN A O 1
ATOM 2867 N N . VAL A 1 391 ? -19.977 7.420 50.265 1.00 93.19 391 VAL A N 1
ATOM 2868 C CA . VAL A 1 391 ? -19.975 6.646 49.020 1.00 93.19 391 VAL A CA 1
ATOM 2869 C C . VAL A 1 391 ? -20.554 5.263 49.283 1.00 93.19 391 VAL A C 1
ATOM 2871 O O . VAL A 1 391 ? -19.994 4.482 50.050 1.00 93.19 391 VAL A O 1
ATOM 2874 N N . TYR A 1 392 ? -21.671 4.948 48.634 1.00 94.62 392 TYR A N 1
ATOM 2875 C CA . TYR A 1 392 ? -22.253 3.610 48.629 1.00 94.62 392 TYR A CA 1
ATOM 2876 C C . TYR A 1 392 ? -21.786 2.841 47.403 1.00 94.62 392 TYR A C 1
ATOM 2878 O O . TYR A 1 392 ? -22.021 3.298 46.290 1.00 94.62 392 TYR A O 1
ATOM 2886 N N . THR A 1 393 ? -21.192 1.665 47.586 1.00 96.94 393 THR A N 1
ATOM 2887 C CA . THR A 1 393 ? -20.834 0.773 46.473 1.00 96.94 393 THR A CA 1
ATOM 2888 C C . THR A 1 393 ? -21.668 -0.495 46.547 1.00 96.94 393 THR A C 1
ATOM 2890 O O . THR A 1 393 ? -21.602 -1.192 47.558 1.00 96.94 393 THR A O 1
ATOM 2893 N N . THR A 1 394 ? -22.460 -0.787 45.508 1.00 97.62 394 THR A N 1
ATOM 2894 C CA . THR A 1 394 ? -23.287 -2.005 45.418 1.00 97.62 394 THR A CA 1
ATOM 2895 C C . THR A 1 394 ? -22.422 -3.268 45.380 1.00 97.62 394 THR A C 1
ATOM 2897 O O . THR A 1 394 ? -21.232 -3.216 45.064 1.00 97.62 394 THR A O 1
ATOM 2900 N N . GLY A 1 395 ? -23.030 -4.433 45.612 1.00 96.69 395 GLY A N 1
ATOM 2901 C CA . GLY A 1 395 ? -22.408 -5.699 45.217 1.00 96.69 395 GLY A CA 1
ATOM 2902 C C . GLY A 1 395 ? -22.283 -5.843 43.684 1.00 96.69 395 GLY A C 1
ATOM 2903 O O . GLY A 1 395 ? -22.820 -5.007 42.950 1.00 96.69 395 GLY A O 1
ATOM 2904 N N . PRO A 1 396 ? -21.608 -6.903 43.196 1.00 96.56 396 PRO A N 1
ATOM 2905 C CA . PRO A 1 396 ? -21.418 -7.200 41.770 1.00 96.56 396 PRO A CA 1
ATOM 2906 C C . PRO A 1 396 ? -22.716 -7.214 40.952 1.00 96.56 396 PRO A C 1
ATOM 2908 O O . PRO A 1 396 ? -23.606 -8.019 41.231 1.00 96.56 396 PRO A O 1
ATOM 2911 N N . LEU A 1 397 ? -22.820 -6.380 39.914 1.00 96.62 397 LEU A N 1
ATOM 2912 C CA . LEU A 1 397 ? -23.988 -6.349 39.031 1.00 96.62 397 LEU A CA 1
ATOM 2913 C C . LEU A 1 397 ? -23.976 -7.509 38.030 1.00 96.62 397 LEU A C 1
ATOM 2915 O O . LEU A 1 397 ? -22.963 -7.794 37.399 1.00 96.62 397 LEU A O 1
ATOM 2919 N N . THR A 1 398 ? -25.132 -8.146 37.844 1.00 94.12 398 THR A N 1
ATOM 2920 C CA . THR A 1 398 ? -25.372 -9.184 36.815 1.00 94.12 398 THR A CA 1
ATOM 2921 C C . THR A 1 398 ? -26.575 -8.857 35.916 1.00 94.12 398 THR A C 1
ATOM 2923 O O . THR A 1 398 ? -27.000 -9.684 35.113 1.00 94.12 398 THR A O 1
ATOM 2926 N N . GLY A 1 399 ? -27.127 -7.651 36.067 1.00 94.25 399 GLY A N 1
ATOM 2927 C CA . GLY A 1 399 ? -28.296 -7.120 35.374 1.00 94.25 399 GLY A CA 1
ATOM 2928 C C . GLY A 1 399 ? -28.508 -5.653 35.757 1.00 94.25 399 GLY A C 1
ATOM 2929 O O . GLY A 1 399 ? -27.979 -5.211 36.783 1.00 94.25 399 GLY A O 1
ATOM 2930 N N . ASP A 1 400 ? -29.287 -4.917 34.961 1.00 97.31 400 ASP A N 1
ATOM 2931 C CA . ASP A 1 400 ? -29.726 -3.563 35.318 1.00 97.31 400 ASP A CA 1
ATOM 2932 C C . ASP A 1 400 ? -30.513 -3.590 36.630 1.00 97.31 400 ASP A C 1
ATOM 2934 O O . ASP A 1 400 ? -31.306 -4.503 36.888 1.00 97.31 400 ASP A O 1
ATOM 2938 N N . CYS A 1 401 ? -30.291 -2.593 37.480 1.00 97.69 401 CYS A N 1
ATOM 2939 C CA . CYS A 1 401 ? -30.872 -2.583 38.814 1.00 97.69 401 CYS A CA 1
ATOM 2940 C C . CYS A 1 401 ? -31.073 -1.166 39.354 1.00 97.69 401 CYS A C 1
ATOM 2942 O O . CYS A 1 401 ? -30.586 -0.178 38.810 1.00 97.69 401 CYS A O 1
ATOM 2944 N N . THR A 1 402 ? -31.807 -1.064 40.458 1.00 97.62 402 THR A N 1
ATOM 2945 C CA . THR A 1 402 ? -32.109 0.204 41.128 1.00 97.62 402 THR A CA 1
ATOM 2946 C C . THR A 1 402 ? -31.591 0.224 42.561 1.00 97.62 402 THR A C 1
ATOM 2948 O O . THR A 1 402 ? -31.689 -0.779 43.273 1.00 97.62 402 THR A O 1
ATOM 2951 N N . VAL A 1 403 ? -31.087 1.378 43.003 1.00 97.00 403 VAL A N 1
ATOM 2952 C CA . VAL A 1 403 ? -30.760 1.663 44.410 1.00 97.00 403 VAL A CA 1
ATOM 2953 C C . VAL A 1 403 ? -31.626 2.821 44.889 1.00 97.00 403 VAL A C 1
ATOM 2955 O O . VAL A 1 403 ? -31.739 3.844 44.214 1.00 97.00 403 VAL A O 1
ATOM 2958 N N . VAL A 1 404 ? -32.244 2.675 46.059 1.00 96.38 404 VAL A N 1
ATOM 2959 C CA . VAL A 1 404 ? -33.079 3.713 46.674 1.00 96.38 404 VAL A CA 1
ATOM 2960 C C . VAL A 1 404 ? -32.495 4.084 48.030 1.00 96.38 404 VAL A C 1
ATOM 2962 O O . VAL A 1 404 ? -32.473 3.262 48.946 1.00 96.38 404 VAL A O 1
ATOM 2965 N N . PHE A 1 405 ? -32.042 5.326 48.169 1.00 95.44 405 PHE A N 1
ATOM 2966 C CA . PHE A 1 405 ? -31.462 5.847 49.403 1.00 95.44 405 PHE A CA 1
ATOM 2967 C C . PHE A 1 405 ? -32.521 6.574 50.230 1.00 95.44 405 PHE A C 1
ATOM 2969 O O . PHE A 1 405 ? -33.153 7.519 49.752 1.00 95.44 405 PHE A O 1
ATOM 2976 N N . SER A 1 406 ? -32.702 6.147 51.479 1.00 92.38 406 SER A N 1
ATOM 2977 C CA . SER A 1 406 ? -33.478 6.884 52.482 1.00 92.38 406 SER A CA 1
ATOM 2978 C C . SER A 1 406 ? -32.554 7.647 53.429 1.00 92.38 406 SER A C 1
ATOM 2980 O O . SER A 1 406 ? -31.361 7.351 53.518 1.00 92.38 406 SER A O 1
ATOM 2982 N N . PHE A 1 407 ? -33.100 8.629 54.142 1.00 89.38 407 PHE A N 1
ATOM 2983 C CA . PHE A 1 407 ? -32.348 9.450 55.089 1.00 89.38 407 PHE A CA 1
ATOM 2984 C C . PHE A 1 407 ? -32.999 9.408 56.461 1.00 89.38 407 PHE A C 1
ATOM 2986 O O . PHE A 1 407 ? -34.213 9.564 56.591 1.00 89.38 407 PHE A O 1
ATOM 2993 N N . GLU A 1 408 ? -32.173 9.245 57.486 1.00 84.38 408 GLU A N 1
ATOM 2994 C CA . GLU A 1 408 ? -32.600 9.301 58.878 1.00 84.38 408 GLU A CA 1
ATOM 2995 C C . GLU A 1 408 ? -32.185 10.638 59.476 1.00 84.38 408 GLU A C 1
ATOM 2997 O O . GLU A 1 408 ? -31.045 11.081 59.303 1.00 84.38 408 GLU A O 1
ATOM 3002 N N . GLN A 1 409 ? -33.110 11.285 60.186 1.00 81.69 409 GLN A N 1
ATOM 3003 C CA . GLN A 1 409 ? -32.781 12.488 60.934 1.00 81.69 409 GLN A CA 1
ATOM 3004 C C . GLN A 1 409 ? -31.790 12.108 62.032 1.00 81.69 409 GLN A C 1
ATOM 3006 O O . GLN A 1 409 ? -32.041 11.207 62.836 1.00 81.69 409 GLN A O 1
ATOM 3011 N N . VAL A 1 410 ? -30.666 12.812 62.085 1.00 70.44 410 VAL A N 1
ATOM 3012 C CA . VAL A 1 410 ? -29.781 12.781 63.239 1.00 70.44 410 VAL A CA 1
ATOM 3013 C C . VAL A 1 410 ? -30.534 13.505 64.346 1.00 70.44 410 VAL A C 1
ATOM 3015 O O . VAL A 1 410 ? -30.485 14.727 64.463 1.00 70.44 410 VAL A O 1
ATOM 3018 N N . THR A 1 411 ? -31.303 12.754 65.134 1.00 53.84 411 THR A N 1
ATOM 3019 C CA . THR A 1 411 ? -31.891 13.273 66.363 1.00 53.84 411 THR A CA 1
ATOM 3020 C C . THR A 1 411 ? -30.737 13.548 67.311 1.00 53.84 411 THR A C 1
ATOM 3022 O O . THR A 1 411 ? -30.279 12.659 68.032 1.00 53.84 411 THR A O 1
ATOM 3025 N N . THR A 1 412 ? -30.230 14.776 67.304 1.00 45.34 412 THR A N 1
ATOM 3026 C CA . THR A 1 412 ? -29.577 15.287 68.498 1.00 45.34 412 THR A CA 1
ATOM 3027 C C . THR A 1 412 ? -30.615 15.164 69.618 1.00 45.34 412 THR A C 1
ATOM 3029 O O . THR A 1 412 ? -31.758 15.599 69.434 1.00 45.34 412 THR A O 1
ATOM 3032 N N . PRO A 1 413 ? -30.302 14.521 70.759 1.00 40.06 413 PRO A N 1
ATOM 3033 C CA . PRO A 1 413 ? -31.082 14.757 71.965 1.00 40.06 413 PRO A CA 1
ATOM 3034 C C . PRO A 1 413 ? -31.156 16.278 72.109 1.00 40.06 413 PRO A C 1
ATOM 3036 O O . PRO A 1 413 ? -30.121 16.941 72.051 1.00 40.06 413 PRO A O 1
ATOM 3039 N N . GLY A 1 414 ? -32.381 16.806 72.084 1.00 37.53 414 GLY A N 1
ATOM 3040 C CA . GLY A 1 414 ? -32.668 18.180 71.679 1.00 37.53 414 GLY A CA 1
ATOM 3041 C C . GLY A 1 414 ? -31.826 19.248 72.375 1.00 37.53 414 GLY A C 1
ATOM 3042 O O . GLY A 1 414 ? -31.343 19.042 73.478 1.00 37.53 414 GLY A O 1
ATOM 3043 N N . GLY A 1 415 ? -31.695 20.395 71.703 1.00 41.09 415 GLY A N 1
ATOM 3044 C CA . GLY A 1 415 ? -30.960 21.592 72.123 1.00 41.09 415 GLY A CA 1
ATOM 3045 C C . GLY A 1 415 ? -30.660 21.733 73.619 1.00 41.09 415 GLY A C 1
ATOM 3046 O O . GLY A 1 415 ? -31.391 22.414 74.335 1.00 41.09 415 GLY A O 1
ATOM 3047 N N . ASP A 1 416 ? -29.532 21.169 74.049 1.00 46.34 416 ASP A N 1
ATOM 3048 C CA . ASP A 1 416 ? -28.918 21.448 75.341 1.00 46.34 416 ASP A CA 1
ATOM 3049 C C . ASP A 1 416 ? -27.590 22.195 75.100 1.00 46.34 416 ASP A C 1
ATOM 3051 O O . ASP A 1 416 ? -26.663 21.633 74.505 1.00 46.34 416 ASP A O 1
ATOM 3055 N N . PRO A 1 417 ? -27.455 23.457 75.551 1.00 50.09 417 PRO A N 1
ATOM 3056 C CA . PRO A 1 417 ? -26.201 24.216 75.528 1.00 50.09 417 PRO A CA 1
ATOM 3057 C C . PRO A 1 417 ? -25.005 23.520 76.211 1.00 50.09 417 PRO A C 1
ATOM 3059 O O . PRO A 1 417 ? -23.888 24.035 76.147 1.00 50.09 417 PRO A O 1
ATOM 3062 N N . GLN A 1 418 ? -25.203 22.376 76.876 1.00 57.22 418 GLN A N 1
ATOM 3063 C CA . GLN A 1 418 ? -24.159 21.655 77.602 1.00 57.22 418 GLN A CA 1
ATOM 3064 C C . GLN A 1 418 ? -23.261 20.741 76.755 1.00 57.22 418 GLN A C 1
ATOM 3066 O O . GLN A 1 418 ? -22.179 20.421 77.227 1.00 57.22 418 GLN A O 1
ATOM 3071 N N . GLY A 1 419 ? -23.590 20.373 75.510 1.00 59.12 419 GLY A N 1
ATOM 3072 C CA . GLY A 1 419 ? -22.810 19.365 74.757 1.00 59.12 419 GLY A CA 1
ATOM 3073 C C . GLY A 1 419 ? -21.326 19.713 74.526 1.00 59.12 419 GLY A C 1
ATOM 3074 O O . GLY A 1 419 ? -20.434 18.916 74.814 1.00 59.12 419 GLY A O 1
ATOM 3075 N N . MET A 1 420 ? -21.028 20.937 74.074 1.00 59.31 420 MET A N 1
ATOM 3076 C CA . MET A 1 420 ? -19.637 21.395 73.911 1.00 59.31 420 MET A CA 1
ATOM 3077 C C . MET A 1 420 ? -18.964 21.662 75.267 1.00 59.31 420 MET A C 1
ATOM 3079 O O . MET A 1 420 ? -17.766 21.434 75.431 1.00 59.31 420 MET A O 1
ATOM 3083 N N . ALA A 1 421 ? -19.734 22.117 76.260 1.00 64.81 421 ALA A N 1
ATOM 3084 C CA . ALA A 1 421 ? -19.234 22.311 77.618 1.00 64.81 421 ALA A CA 1
ATOM 3085 C C . ALA A 1 421 ? -18.823 20.974 78.256 1.00 64.81 421 ALA A C 1
ATOM 3087 O O . ALA A 1 421 ? -17.804 20.913 78.938 1.00 64.81 421 ALA A O 1
ATOM 3088 N N . ASP A 1 422 ? -19.554 19.907 77.958 1.00 67.31 422 ASP A N 1
ATOM 3089 C CA . ASP A 1 422 ? -19.325 18.544 78.415 1.00 67.31 422 ASP A CA 1
ATOM 3090 C C . ASP A 1 422 ? -18.110 17.902 77.743 1.00 67.31 422 ASP A C 1
ATOM 3092 O O . ASP A 1 422 ? -17.292 17.293 78.430 1.00 67.31 422 ASP A O 1
ATOM 3096 N N . VAL A 1 423 ? -17.896 18.142 76.443 1.00 66.44 423 VAL A N 1
ATOM 3097 C CA . VAL A 1 423 ? -16.659 17.742 75.746 1.00 66.44 423 VAL A CA 1
ATOM 3098 C C . VAL A 1 423 ? -15.446 18.468 76.326 1.00 66.44 423 VAL A C 1
ATOM 3100 O O . VAL A 1 423 ? -14.447 17.835 76.664 1.00 66.44 423 VAL A O 1
ATOM 3103 N N . VAL A 1 424 ? -15.529 19.789 76.516 1.00 70.38 424 VAL A N 1
ATOM 3104 C CA . VAL A 1 424 ? -14.448 20.578 77.136 1.00 70.38 424 VAL A CA 1
ATOM 3105 C C . VAL A 1 424 ? -14.187 20.120 78.573 1.00 70.38 424 VAL A C 1
ATOM 3107 O O . VAL A 1 424 ? -13.037 20.097 79.022 1.00 70.38 424 VAL A O 1
ATOM 3110 N N . ARG A 1 425 ? -15.233 19.736 79.307 1.00 73.00 425 ARG A N 1
ATOM 3111 C CA . ARG A 1 425 ? -15.126 19.270 80.690 1.00 73.00 425 ARG A CA 1
ATOM 3112 C C . ARG A 1 425 ? -14.545 17.861 80.788 1.00 73.00 425 ARG A C 1
ATOM 3114 O O . ARG A 1 425 ? -13.681 17.652 81.637 1.00 73.00 425 ARG A O 1
ATOM 3121 N N . ALA A 1 426 ? -14.904 16.954 79.881 1.00 67.44 426 ALA A N 1
ATOM 3122 C CA . ALA A 1 426 ? -14.286 15.635 79.744 1.00 67.44 426 ALA A CA 1
ATOM 3123 C C . ALA A 1 426 ? -12.807 15.739 79.337 1.00 67.44 426 ALA A C 1
ATOM 3125 O O . ALA A 1 426 ? -11.958 15.079 79.929 1.00 67.44 426 ALA A O 1
ATOM 3126 N N . PHE A 1 427 ? -12.466 16.645 78.411 1.00 72.12 427 PHE A N 1
ATOM 3127 C CA . PHE A 1 427 ? -11.080 16.893 77.994 1.00 72.12 427 PHE A CA 1
ATOM 3128 C C . PHE A 1 427 ? -10.226 17.441 79.145 1.00 72.12 427 PHE A C 1
ATOM 3130 O O . PHE A 1 427 ? -9.099 17.005 79.374 1.00 72.12 427 PHE A O 1
ATOM 3137 N N . ARG A 1 428 ? -10.771 18.388 79.922 1.00 73.88 428 ARG A N 1
ATOM 3138 C CA . ARG A 1 428 ? -10.111 18.891 81.136 1.00 73.88 428 ARG A CA 1
ATOM 3139 C C . ARG A 1 428 ? -9.942 17.792 82.181 1.00 73.88 428 ARG A C 1
ATOM 3141 O O . ARG A 1 428 ? -8.902 17.768 82.833 1.00 73.88 428 ARG A O 1
ATOM 3148 N N . ALA A 1 429 ? -10.909 16.889 82.322 1.00 70.38 429 ALA A N 1
ATOM 3149 C CA . ALA A 1 429 ? -10.788 15.752 83.225 1.00 70.38 429 ALA A CA 1
ATOM 3150 C C . ALA A 1 429 ? -9.710 14.754 82.778 1.00 70.38 429 ALA A C 1
ATOM 3152 O O . ALA A 1 429 ? -8.895 14.343 83.601 1.00 70.38 429 ALA A O 1
ATOM 3153 N N . ALA A 1 430 ? -9.617 14.458 81.478 1.00 66.88 430 ALA A N 1
ATOM 3154 C CA . ALA A 1 430 ? -8.580 13.586 80.924 1.00 66.88 430 ALA A CA 1
ATOM 3155 C C . ALA A 1 430 ? -7.160 14.150 81.098 1.00 66.88 430 ALA A C 1
ATOM 3157 O O . ALA A 1 430 ? -6.196 13.420 81.309 1.00 66.88 430 ALA A O 1
ATOM 3158 N N . LEU A 1 431 ? -7.032 15.479 81.087 1.00 70.81 431 LEU A N 1
ATOM 3159 C CA . LEU A 1 431 ? -5.779 16.183 81.372 1.00 70.81 431 LEU A CA 1
ATOM 3160 C C . LEU A 1 431 ? -5.480 16.335 82.879 1.00 70.81 431 LEU A C 1
ATOM 3162 O O . LEU A 1 431 ? -4.531 17.037 83.240 1.00 70.81 431 LEU A O 1
ATOM 3166 N N . GLY A 1 432 ? -6.297 15.752 83.764 1.00 71.19 432 GLY A N 1
ATOM 3167 C CA . GLY A 1 432 ? -6.171 15.886 85.221 1.00 71.19 432 GLY A CA 1
ATOM 3168 C C . GLY A 1 432 ? -6.440 17.304 85.743 1.00 71.19 432 GLY A C 1
ATOM 3169 O O . GLY A 1 432 ? -6.005 17.665 86.833 1.00 71.19 432 GLY A O 1
ATOM 3170 N N . LYS A 1 433 ? -7.111 18.149 84.951 1.00 74.38 433 LYS A N 1
ATOM 3171 C CA . LYS A 1 433 ? -7.413 19.559 85.261 1.00 74.38 433 LYS A CA 1
ATOM 3172 C C . LYS A 1 433 ? -8.808 19.755 85.868 1.00 74.38 433 LYS A C 1
ATOM 3174 O O . LYS A 1 433 ? -9.140 20.878 86.240 1.00 74.38 433 LYS A O 1
ATOM 3179 N N . ALA A 1 434 ? -9.628 18.706 85.929 1.00 72.75 434 ALA A N 1
ATOM 3180 C CA . ALA A 1 434 ? -10.952 18.703 86.547 1.00 72.75 434 ALA A CA 1
ATOM 3181 C C . ALA A 1 434 ? -11.308 17.291 87.042 1.00 72.75 434 ALA A C 1
ATOM 3183 O O . ALA A 1 434 ? -10.899 16.312 86.428 1.00 72.75 434 ALA A O 1
ATOM 3184 N N . GLU A 1 435 ? -12.095 17.176 88.112 1.00 74.31 435 GLU A N 1
ATOM 3185 C CA . GLU A 1 435 ? -12.697 15.900 88.521 1.00 74.31 435 GLU A CA 1
ATOM 3186 C C . GLU A 1 435 ? -14.161 15.839 88.076 1.00 74.31 435 GLU A C 1
ATOM 3188 O O . GLU A 1 435 ? -14.887 16.832 88.170 1.00 74.31 435 GLU A O 1
ATOM 3193 N N . LEU A 1 436 ? -14.590 14.673 87.586 1.00 66.25 436 LEU A N 1
ATOM 3194 C CA . LEU A 1 436 ? -15.980 14.426 87.206 1.00 66.25 436 LEU A CA 1
ATOM 3195 C C . LEU A 1 436 ? -16.753 13.808 88.373 1.00 66.25 436 LEU A C 1
ATOM 3197 O O . LEU A 1 436 ? -16.324 12.828 89.000 1.00 66.25 436 LEU A O 1
ATOM 3201 N N . THR A 1 437 ? -17.942 14.343 88.632 1.00 72.38 437 THR A N 1
ATOM 3202 C CA . THR A 1 437 ? -18.893 13.746 89.577 1.00 72.38 437 THR A CA 1
ATOM 3203 C C . THR A 1 437 ? -19.370 12.370 89.085 1.00 72.38 437 THR A C 1
ATOM 3205 O O . THR A 1 437 ? -19.144 11.977 87.938 1.00 72.38 437 THR A O 1
ATOM 3208 N N . ALA A 1 438 ? -20.003 11.586 89.961 1.00 63.62 438 ALA A N 1
ATOM 3209 C CA . ALA A 1 438 ? -20.545 10.273 89.591 1.00 63.62 438 ALA A CA 1
ATOM 3210 C C . ALA A 1 438 ? -21.692 10.381 88.563 1.00 63.62 438 ALA A C 1
ATOM 3212 O O . ALA A 1 438 ? -21.783 9.563 87.646 1.00 63.62 438 ALA A O 1
ATOM 3213 N N . GLU A 1 439 ? -22.521 11.422 88.673 1.00 60.50 439 GLU A N 1
ATOM 3214 C CA . GLU A 1 439 ? -23.574 11.728 87.697 1.00 60.50 439 GLU A CA 1
ATOM 3215 C C . GLU A 1 439 ? -22.983 12.146 86.346 1.00 60.50 439 GLU A C 1
ATOM 3217 O O . GLU A 1 439 ? -23.429 11.653 85.315 1.00 60.50 439 GLU A O 1
ATOM 3222 N N . GLU A 1 440 ? -21.928 12.970 86.332 1.00 65.25 440 GLU A N 1
ATOM 3223 C CA . GLU A 1 440 ? -21.253 13.380 85.090 1.00 65.25 440 GLU A CA 1
ATOM 3224 C C . GLU A 1 440 ? -20.562 12.210 84.389 1.00 65.25 440 GLU A C 1
ATOM 3226 O O . GLU A 1 440 ? -20.639 12.109 83.170 1.00 65.25 440 GLU A O 1
ATOM 3231 N N . ARG A 1 441 ? -19.938 11.291 85.134 1.00 66.19 441 ARG A N 1
ATOM 3232 C CA . ARG A 1 441 ? -19.343 10.079 84.546 1.00 66.19 441 ARG A CA 1
ATOM 3233 C C . ARG A 1 441 ? -20.386 9.193 83.874 1.00 66.19 441 ARG A C 1
ATOM 3235 O O . ARG A 1 441 ? -20.174 8.731 82.760 1.00 66.19 441 ARG A O 1
ATOM 3242 N N . THR A 1 442 ? -21.536 9.032 84.524 1.00 60.53 442 THR A N 1
ATOM 3243 C CA . THR A 1 442 ? -22.666 8.271 83.977 1.00 60.53 442 THR A CA 1
ATOM 3244 C C . THR A 1 442 ? -23.273 8.976 82.760 1.00 60.53 442 THR A C 1
ATOM 3246 O O . THR A 1 442 ? -23.570 8.336 81.758 1.00 60.53 442 THR A O 1
ATOM 3249 N N . ARG A 1 443 ? -23.418 10.307 82.812 1.00 61.16 443 ARG A N 1
ATOM 3250 C CA . ARG A 1 443 ? -23.966 11.125 81.719 1.00 61.16 443 ARG A CA 1
ATOM 3251 C C . ARG A 1 443 ? -23.071 11.140 80.478 1.00 61.16 443 ARG A C 1
ATOM 3253 O O . ARG A 1 443 ? -23.582 11.133 79.364 1.00 61.16 443 ARG A O 1
ATOM 3260 N N . LEU A 1 444 ? -21.755 11.173 80.672 1.00 60.62 444 LEU A N 1
ATOM 3261 C CA . LEU A 1 444 ? -20.756 11.172 79.600 1.00 60.62 444 LEU A CA 1
ATOM 3262 C C . LEU A 1 444 ? -20.398 9.757 79.122 1.00 60.62 444 LEU A C 1
ATOM 3264 O O . LEU A 1 444 ? -19.560 9.619 78.238 1.00 60.62 444 LEU A O 1
ATOM 3268 N N . ASP A 1 445 ? -21.029 8.724 79.690 1.00 56.84 445 ASP A N 1
ATOM 3269 C CA . ASP A 1 445 ? -20.815 7.311 79.352 1.00 56.84 445 ASP A CA 1
ATOM 3270 C C . ASP A 1 445 ? -19.332 6.885 79.418 1.00 56.84 445 ASP A C 1
ATOM 3272 O O . ASP A 1 445 ? -18.882 5.986 78.711 1.00 56.84 445 ASP A O 1
ATOM 3276 N N . VAL A 1 446 ? -18.560 7.554 80.283 1.00 58.34 446 VAL A N 1
ATOM 3277 C CA . VAL A 1 446 ? -17.194 7.162 80.641 1.00 58.34 446 VAL A CA 1
ATOM 3278 C C . VAL A 1 446 ? -17.315 6.138 81.763 1.00 58.34 446 VAL A C 1
ATOM 3280 O O . VAL A 1 446 ? -17.789 6.448 82.859 1.00 58.34 446 VAL A O 1
ATOM 3283 N N . ALA A 1 447 ? -16.995 4.881 81.450 1.00 47.22 447 ALA A N 1
ATOM 3284 C CA . ALA A 1 447 ? -17.375 3.722 82.253 1.00 47.22 447 ALA A CA 1
ATOM 3285 C C . ALA A 1 447 ? -17.037 3.875 83.754 1.00 47.22 447 ALA A C 1
ATOM 3287 O O . ALA A 1 447 ? -15.948 4.336 84.114 1.00 47.22 447 ALA A O 1
ATOM 3288 N N . PRO A 1 448 ? -17.915 3.427 84.670 1.00 47.94 448 PRO A N 1
ATOM 3289 C CA . PRO A 1 448 ? -17.539 3.281 86.061 1.00 47.94 448 PRO A CA 1
ATOM 3290 C C . PRO A 1 448 ? -16.736 1.976 86.246 1.00 47.94 448 PRO A C 1
ATOM 3292 O O . PRO A 1 448 ? -17.220 0.891 85.944 1.00 47.94 448 PRO A O 1
ATOM 3295 N N . VAL A 1 449 ? -15.559 2.101 86.876 1.00 44.94 449 VAL A N 1
ATOM 3296 C CA . VAL A 1 449 ? -14.812 1.052 87.612 1.00 44.94 449 VAL A CA 1
ATOM 3297 C C . VAL A 1 449 ? -13.842 0.168 86.804 1.00 44.94 449 VAL A C 1
ATOM 3299 O O . VAL A 1 449 ? -14.235 -0.734 86.074 1.00 44.94 449 VAL A O 1
ATOM 3302 N N . GLY A 1 450 ? -12.538 0.344 87.073 1.00 42.09 450 GLY A N 1
ATOM 3303 C CA . GLY A 1 450 ? -11.505 -0.642 86.724 1.00 42.09 450 GLY A CA 1
ATOM 3304 C C . GLY A 1 450 ? -10.047 -0.247 87.001 1.00 42.09 450 GLY A C 1
ATOM 3305 O O . GLY A 1 450 ? -9.232 -1.126 87.259 1.00 42.09 450 GLY A O 1
ATOM 3306 N N . ALA A 1 451 ? -9.705 1.047 87.017 1.00 40.22 451 ALA A N 1
ATOM 3307 C CA . ALA A 1 451 ? -8.350 1.520 87.332 1.00 40.22 451 ALA A CA 1
ATOM 3308 C C . ALA A 1 451 ? -8.350 2.419 88.586 1.00 40.22 451 ALA A C 1
ATOM 3310 O O . ALA A 1 451 ? -9.304 3.182 88.764 1.00 40.22 451 ALA A O 1
ATOM 3311 N N . PRO A 1 452 ? -7.312 2.382 89.451 1.00 39.41 452 PRO A N 1
ATOM 3312 C CA . PRO A 1 452 ? -7.376 2.914 90.820 1.00 39.41 452 PRO A CA 1
ATOM 3313 C C . PRO A 1 452 ? -7.650 4.419 90.966 1.00 39.41 452 PRO A C 1
ATOM 3315 O O . PRO A 1 452 ? -7.888 4.860 92.084 1.00 39.41 452 PRO A O 1
ATOM 3318 N N . ASN A 1 453 ? -7.656 5.204 89.881 1.00 50.88 453 ASN A N 1
ATOM 3319 C CA . ASN A 1 453 ? -7.715 6.669 89.951 1.00 50.88 453 ASN A CA 1
ATOM 3320 C C . ASN A 1 453 ? -8.828 7.334 89.116 1.00 50.88 453 ASN A C 1
ATOM 3322 O O . ASN A 1 453 ? -8.850 8.556 89.038 1.00 50.88 453 ASN A O 1
ATOM 3326 N N . GLY A 1 454 ? -9.757 6.593 88.496 1.00 51.88 454 GLY A N 1
ATOM 3327 C CA . GLY A 1 454 ? -10.919 7.204 87.819 1.00 51.88 454 GLY A CA 1
ATOM 3328 C C . GLY A 1 454 ? -10.593 8.258 86.744 1.00 51.88 454 GLY A C 1
ATOM 3329 O O . GLY A 1 454 ? -11.370 9.196 86.569 1.00 51.88 454 GLY A O 1
ATOM 3330 N N . SER A 1 455 ? -9.453 8.135 86.059 1.00 54.34 455 SER A N 1
ATOM 3331 C CA . SER A 1 455 ? -9.026 9.056 85.001 1.00 54.34 455 SER A CA 1
ATOM 3332 C C . SER A 1 455 ? -9.742 8.756 83.685 1.00 54.34 455 SER A C 1
ATOM 3334 O O . SER A 1 455 ? -9.713 7.615 83.234 1.00 54.34 455 SER A O 1
ATOM 3336 N N . VAL A 1 456 ? -10.318 9.788 83.068 1.00 58.75 456 VAL A N 1
ATOM 3337 C CA . VAL A 1 456 ? -10.767 9.772 81.664 1.00 58.75 456 VAL A CA 1
ATOM 3338 C C . VAL A 1 456 ? -9.526 9.666 80.775 1.00 58.75 456 VAL A C 1
ATOM 3340 O O . VAL A 1 456 ? -8.563 10.396 81.016 1.00 58.75 456 VAL A O 1
ATOM 3343 N N . ASP A 1 457 ? -9.509 8.781 79.780 1.00 62.47 457 ASP A N 1
ATOM 3344 C CA . ASP A 1 457 ? -8.378 8.685 78.849 1.00 62.47 457 ASP A CA 1
ATOM 3345 C C . ASP A 1 457 ? -8.671 9.337 77.483 1.00 62.47 457 ASP A C 1
ATOM 3347 O O . ASP A 1 457 ? -9.733 9.914 77.238 1.00 62.47 457 ASP A O 1
ATOM 3351 N N . SER A 1 458 ? -7.686 9.330 76.583 1.00 58.62 458 SER A N 1
ATOM 3352 C CA . SER A 1 458 ? -7.829 9.927 75.253 1.00 58.62 458 SER A CA 1
ATOM 3353 C C . SER A 1 458 ? -8.794 9.166 74.335 1.00 58.62 458 SER A C 1
ATOM 3355 O O . SER A 1 458 ? -9.330 9.775 73.409 1.00 58.62 458 SER A O 1
ATOM 3357 N N . ALA A 1 459 ? -9.047 7.877 74.569 1.00 60.28 459 ALA A N 1
ATOM 3358 C CA . ALA A 1 459 ? -10.004 7.088 73.798 1.00 60.28 459 ALA A CA 1
ATOM 3359 C C . ALA A 1 459 ? -11.450 7.457 74.163 1.00 60.28 459 ALA A C 1
ATOM 3361 O O . ALA A 1 459 ? -12.281 7.625 73.266 1.00 60.28 459 ALA A O 1
ATOM 3362 N N . ASP A 1 460 ? -11.722 7.701 75.446 1.00 59.94 460 ASP A N 1
ATOM 3363 C CA . ASP A 1 460 ? -13.021 8.182 75.935 1.00 59.94 460 ASP A CA 1
ATOM 3364 C C . ASP A 1 460 ? -13.420 9.521 75.286 1.00 59.94 460 ASP A C 1
ATOM 3366 O O . ASP A 1 460 ? -14.555 9.730 74.848 1.00 59.94 460 ASP A O 1
ATOM 3370 N N . VAL A 1 461 ? -12.451 10.429 75.153 1.00 60.56 461 VAL A N 1
ATOM 3371 C CA . VAL A 1 461 ? -12.639 11.748 74.533 1.00 60.56 461 VAL A CA 1
ATOM 3372 C C . VAL A 1 461 ? -12.951 11.642 73.035 1.00 60.56 461 VAL A C 1
ATOM 3374 O O . VAL A 1 461 ? -13.785 12.392 72.525 1.00 60.56 461 VAL A O 1
ATOM 3377 N N . VAL A 1 462 ? -12.316 10.711 72.319 1.00 59.38 462 VAL A N 1
ATOM 3378 C CA . VAL A 1 462 ? -12.563 10.492 70.882 1.00 59.38 462 VAL A CA 1
ATOM 3379 C C . VAL A 1 462 ? -13.960 9.911 70.645 1.00 59.38 462 VAL A C 1
ATOM 3381 O O . VAL A 1 462 ? -14.645 10.321 69.706 1.00 59.38 462 VAL A O 1
ATOM 3384 N N . ILE A 1 463 ? -14.421 9.008 71.514 1.00 60.22 463 ILE A N 1
ATOM 3385 C CA . ILE A 1 463 ? -15.788 8.467 71.467 1.00 60.22 463 ILE A CA 1
ATOM 3386 C C . ILE A 1 463 ? -16.814 9.585 71.705 1.00 60.22 463 ILE A C 1
ATOM 3388 O O . ILE A 1 463 ? -17.805 9.675 70.976 1.00 60.22 463 ILE A O 1
ATOM 3392 N N . LEU A 1 464 ? -16.551 10.486 72.655 1.00 58.38 464 LEU A N 1
ATOM 3393 C CA . LEU A 1 464 ? -17.398 11.651 72.926 1.00 58.38 464 LEU A CA 1
ATOM 3394 C C . LEU A 1 464 ? -17.415 12.662 71.769 1.00 58.38 464 LEU A C 1
ATOM 3396 O O . LEU A 1 464 ? -18.485 13.160 71.428 1.00 58.38 464 LEU A O 1
ATOM 3400 N N . LEU A 1 465 ? -16.280 12.932 71.117 1.00 57.66 465 LEU A N 1
ATOM 3401 C CA . LEU A 1 465 ? -16.214 13.810 69.938 1.00 57.66 465 LEU A CA 1
ATOM 3402 C C . LEU A 1 465 ? -17.014 13.252 68.755 1.00 57.66 465 LEU A C 1
ATOM 3404 O O . LEU A 1 465 ? -17.769 13.995 68.123 1.00 57.66 465 LEU A O 1
ATOM 3408 N N . ARG A 1 466 ? -16.924 11.939 68.512 1.00 61.28 466 ARG A N 1
ATOM 3409 C CA . ARG A 1 466 ? -17.734 11.247 67.499 1.00 61.28 466 ARG A CA 1
ATOM 3410 C C . ARG A 1 466 ? -19.223 11.272 67.832 1.00 61.28 466 ARG A C 1
ATOM 3412 O O . ARG A 1 466 ? -20.041 11.506 66.949 1.00 61.28 466 ARG A O 1
ATOM 3419 N N . ARG A 1 467 ? -19.584 11.045 69.098 1.00 57.69 467 ARG A N 1
ATOM 3420 C CA . ARG A 1 467 ? -20.983 10.902 69.529 1.00 57.69 467 ARG A CA 1
ATOM 3421 C C . ARG A 1 467 ? -21.712 12.235 69.708 1.00 57.69 467 ARG A C 1
ATOM 3423 O O . ARG A 1 467 ? -22.891 12.313 69.382 1.00 57.69 467 ARG A O 1
ATOM 3430 N N . LEU A 1 468 ? -21.043 13.253 70.253 1.00 52.59 468 LEU A N 1
ATOM 3431 C CA . LEU A 1 468 ? -21.671 14.521 70.651 1.00 52.59 468 LEU A CA 1
ATOM 3432 C C . LEU A 1 468 ? -21.444 15.661 69.654 1.00 52.59 468 LEU A C 1
ATOM 3434 O O . LEU A 1 468 ? -22.252 16.585 69.618 1.00 52.59 468 LEU A O 1
ATOM 3438 N N . VAL A 1 469 ? -20.363 15.621 68.866 1.00 51.12 469 VAL A N 1
ATOM 3439 C CA . VAL A 1 469 ? -19.977 16.727 67.963 1.00 51.12 469 VAL A CA 1
ATOM 3440 C C . VAL A 1 469 ? -19.829 16.271 66.506 1.00 51.12 469 VAL A C 1
ATOM 3442 O O . VAL A 1 469 ? -19.714 17.106 65.617 1.00 51.12 469 VAL A O 1
ATOM 3445 N N . GLY A 1 470 ? -19.856 14.961 66.233 1.00 47.59 470 GLY A N 1
ATOM 3446 C CA . GLY A 1 470 ? -19.774 14.414 64.874 1.00 47.59 470 GLY A CA 1
ATOM 3447 C C . GLY A 1 470 ? -18.444 14.681 64.158 1.00 47.59 470 GLY A C 1
ATOM 3448 O O . GLY A 1 470 ? -18.382 14.582 62.938 1.00 47.59 470 GLY A O 1
ATOM 3449 N N . LEU A 1 471 ? -17.385 15.039 64.892 1.00 46.75 471 LEU A N 1
ATOM 3450 C CA . LEU A 1 471 ? -16.053 15.283 64.335 1.00 46.75 471 LEU A CA 1
ATOM 3451 C C . LEU A 1 471 ? -15.214 14.001 64.393 1.00 46.75 471 LEU A C 1
ATOM 3453 O O . LEU A 1 471 ? -14.655 13.687 65.447 1.00 46.75 471 LEU A O 1
ATOM 3457 N N . LEU A 1 472 ? -15.177 13.285 63.262 1.00 47.50 472 LEU A N 1
ATOM 3458 C CA . LEU A 1 472 ? -14.082 12.488 62.668 1.00 47.50 472 LEU A CA 1
ATOM 3459 C C . LEU A 1 472 ? -14.641 11.499 61.647 1.00 47.50 472 LEU A C 1
ATOM 3461 O O . LEU A 1 472 ? -15.376 10.582 62.084 1.00 47.50 472 LEU A O 1
#

Sequence (472 aa):
MLNLRYMLLSLLMLVPAGALAAPAIQLPQTGQTSCYDAANNEVSCADDVFRTRGQDGDIRAGVPAPEPRFRNFTSNGIMSDRMTDLVWTRNADCFGSIPWQQALDNAETIRSGVCDVNDGSLAGQWRLPNRKELLSLAHHEDLPEFSFAEEELNIEWLTTQGFRNVRNNGVFYWTSNTYLGEIDGVTPFTRRWVVHVIGDTRPNDAPTNHALFVRSYNAPVNVNAPAAFTGIPVGEAAPAQVLTIANGGIDPLEVTSITVTGTDNAMFTLNPGDGAAGTCGSLTPTVPAGGNCTMSLAFTPATAGEKAAALVIVSNASNTPTLELPLSGTGVEAEASFTATGSVNGNGTLAANEVVVASGAGASFTVNPAEGFRPGTVGGTCPAGTFDGNVYTTGPLTGDCTVVFSFEQVTTPGGDPQGMADVVRAFRAALGKAELTAEERTRLDVAPVGAPNGSVDSADVVILLRRLVGLL

Foldseek 3Di:
DDDDDDDDDPPPPPPPPPPPDDPDDFDEQLQAQFFADPVGDTDHLPPDCVRSPPPSNNCSGGDYAPVVQWDDPPVFQWIQGNVQQKIKRLEQFQPHWAALVVLQVVQQCDAQPGSSGNQRGDRHLKGFAAPVRLLVLAHPHDDDPDDPPPFCDSVVVSVVSPRHPQDTDPAWEFGPDWDFDDDPNDDTDTFTWIADSNRDIDGDPDRTGTTMMIGGQFHAFDKPADDEAEAAAAQDKDDWDKIKTFTSHSAKKFWPFKAKFDDQRVQKDKAQPCPPPQGQNDRGRTAGHRGMGMIIIMGHHNDFAKDKIWIWIAIPRVVPRIDIHIYIYGYDHHFDKEKEAEDEDDAWDWPDRIFIDTAQFWGKIQIGGHPQKDWDDKDWDFAPFDDDGRITTTGGDPYYIYIYIYIDGNPDVDDDPCLVVLLVQLVCQLVVNDDDDPVSCVVLVVDPDDDPPSGRHPVSSVVSCCPRVVDD

Secondary structure (DSSP, 8-state):
--------------------PPPP--PBP-S---EE-TT--EE-TTT-TTTTTTSHHHH--SBPPPSSSEEEETTTTEEEETTTTEEEESBTTTT-SB-HHHHHHHHHH--TTSTT--S-PPTTS-BPPPHHHHHTT---S---TT-TT---HHHHHHHHHT-BS---SS--EEEEEEEEEEETTEEEEEEEEEE-TTS-EEEE--S-BB---EEETT--EEEPPPPPEEEEETTPPPPPEEEEEEE-SSS-EEEEEEEEESTTGGGEEEE---SGGGB--SSSPEEPTT-EEEEEEEE--SSSEEEEEEEEEEES-TT-SEEEEEEEEEEEPPPPEEEEEEEEESSEEES-SEEEEETTPPPEEEEEEPTTEEEEEEEESSPP-EEETTEEEPSPPSS-EEEEEEEEE--PSS--TTHHHHHHHHHHHHTTSSPPPHHHHHHTT---SSSTT----HHHHHHHIIIII---

Radius of gyration: 44.53 Å; chains: 1; bounding box: 79×82×138 Å

pLDDT: mean 80.77, std 17.41, range [31.33, 98.25]